Protein AF-A0A7S2ZKC4-F1 (afdb_monomer_lite)

Secondary structure (DSSP, 8-state):
-----HHHHHHHHHTT-HHHHHHHGGG-BSS---TTTHHHHHHH-SEEEEEEE-TTS-EEEEEEE-STTSEEEEETTEEEEE-STTTS-TT-HHHHHHHH-SS-EEEEEEEETTTTEEEEEEEEE-GGG-BTTEEEEEEEEEEEE--TTPPEEEEEEE---TT--EEEESS--HHHHHHHHH-SEEEEEEEETTTEEEEEEEE-STTSSEEEETTEEEEE----SS--HHHHHHTT--EEEEEEE-TTTT--EEEEEEEEEEESS-SSPBTTBS-EEEEEEEEEEEETT---EEEEEEE--TTPPP-TT----S--SS--SEEEEEEEEEEEETTEEEEEEEPSS-----TT-EEEEEEEETTTEEEEEEEEB-S----TTS---EEEEEEEPPTT-HHHHHHHHH--TT-EEEEEEEE---PPPPSS---------SS---------

InterPro domains:
  IPR008333 Flavoprotein pyridine nucleotide cytochrome reductase-like, FAD-binding domain [PF00970] (324-420)
  IPR012349 FMN-binding split barrel [G3DSA:2.30.110.10] (162-283)
  IPR017927 FAD-binding domain, ferredoxin reductase-type [PS51384] (319-425)
  IPR017938 Riboflavin synthase-like beta-barrel [SSF63380] (321-421)

Organism: NCBI:txid101924

Radius of gyration: 22.54 Å; chains: 1; bounding box: 64×44×59 Å

Foldseek 3Di:
DDDQDPLLCVVLVVVVNNLLQVQCSVQKDLWADPPDCVQVLFQQDQKKKKWKAAPVRAIWIFIFGHHRRQWGDPGRFKIKHQQPVRGTPDPRVVLVRLVPDQWMKMWMWRADLQQLWIKIFIFIWHNVPADDRIIMTGTRIIGIFDSFQRFRKDFPFWFDQPPKDKDKDQFADPVNQVQQQQFQKKKKWAAAPPRHIHIDMHGAHRRQWHDPGRFKIKHFDADGSSSCPRQSRLVHFQWMKMWGAPQAPFRKIKIFTFGKHKAQCDPDDFARGRIMIMTTTGMMMIITSRRGTRMDRPGGGLNHGDGPPDDPPPDPQDDDFFKWFFADWAPPDPFKIKTKTFTPDARDDAQQKKWWWWDADPVSGIGIDIFGFQDGRPDPPPPGRMTMGMAGDDVSDDCSVCCVPPDDGGDIIITGGIDDDDDPDDPDDDDDDDDDDDGHDDDDPDDD

Structure (mmCIF, N/CA/C/O backbone):
data_AF-A0A7S2ZKC4-F1
#
_entry.id   AF-A0A7S2ZKC4-F1
#
loop_
_atom_site.group_PDB
_atom_site.id
_atom_site.type_symbol
_atom_site.label_atom_id
_atom_site.label_alt_id
_atom_site.label_comp_id
_atom_site.label_asym_id
_atom_site.label_entity_id
_atom_site.label_seq_id
_atom_site.pdbx_PDB_ins_code
_atom_site.Cartn_x
_atom_site.Cartn_y
_atom_site.Cartn_z
_atom_site.occupancy
_atom_site.B_iso_or_equiv
_atom_site.auth_seq_id
_atom_site.auth_comp_id
_atom_site.auth_asym_id
_atom_site.auth_atom_id
_atom_site.pdbx_PDB_model_num
ATOM 1 N N . MET A 1 1 ? 10.443 -22.888 1.254 1.00 47.28 1 MET A N 1
ATOM 2 C CA . MET A 1 1 ? 10.521 -22.239 -0.075 1.00 47.28 1 MET A CA 1
ATOM 3 C C . MET A 1 1 ? 9.141 -21.674 -0.353 1.00 47.28 1 MET A C 1
ATOM 5 O O . MET A 1 1 ? 8.204 -22.461 -0.413 1.00 47.28 1 MET A O 1
ATOM 9 N N . VAL A 1 2 ? 9.000 -20.351 -0.409 1.00 59.09 2 VAL A N 1
ATOM 10 C CA . VAL A 1 2 ? 7.699 -19.692 -0.601 1.00 59.09 2 VAL A CA 1
ATOM 11 C C . VAL A 1 2 ? 7.156 -20.028 -1.996 1.00 59.09 2 VAL A C 1
ATOM 13 O O . VAL A 1 2 ? 7.919 -20.040 -2.965 1.00 59.09 2 VAL A O 1
ATOM 16 N N . GLN A 1 3 ? 5.875 -20.389 -2.101 1.00 69.00 3 GLN A N 1
ATOM 17 C CA . GLN A 1 3 ? 5.211 -20.755 -3.357 1.00 69.00 3 GLN A CA 1
ATOM 18 C C . GLN A 1 3 ? 4.091 -19.765 -3.664 1.00 69.00 3 GLN A C 1
ATOM 20 O O . GLN A 1 3 ? 3.311 -19.461 -2.770 1.00 69.00 3 GLN A O 1
ATOM 25 N N . PHE A 1 4 ? 3.993 -19.311 -4.922 1.00 75.31 4 PHE A N 1
ATOM 26 C CA . PHE A 1 4 ? 2.801 -18.590 -5.368 1.00 75.31 4 PHE A CA 1
ATOM 27 C C . PHE A 1 4 ? 1.579 -19.478 -5.197 1.00 75.31 4 PHE A C 1
ATOM 29 O O . PHE A 1 4 ? 1.633 -20.682 -5.477 1.00 75.31 4 PHE A O 1
ATOM 36 N N . HIS A 1 5 ? 0.481 -18.882 -4.761 1.00 82.38 5 HIS A N 1
ATOM 37 C CA . HIS A 1 5 ? -0.767 -19.611 -4.625 1.00 82.38 5 HIS A CA 1
ATOM 38 C C . HIS A 1 5 ? -1.521 -19.670 -5.964 1.00 82.38 5 HIS A C 1
ATOM 40 O O . HIS A 1 5 ? -1.163 -19.030 -6.953 1.00 82.38 5 HIS A O 1
ATOM 46 N N . GLU A 1 6 ? -2.592 -20.463 -6.011 1.00 84.50 6 GLU A N 1
ATOM 47 C CA . GLU A 1 6 ? -3.299 -20.774 -7.263 1.00 84.50 6 GLU A CA 1
ATOM 48 C C . GLU A 1 6 ? -3.845 -19.541 -8.002 1.00 84.50 6 GLU A C 1
ATOM 50 O O . GLU A 1 6 ? -3.708 -19.453 -9.218 1.00 84.50 6 GLU A O 1
ATOM 55 N N . GLY A 1 7 ? -4.398 -18.568 -7.272 1.00 79.00 7 GLY A N 1
ATOM 56 C CA . GLY A 1 7 ? -4.887 -17.307 -7.826 1.00 79.00 7 GLY A CA 1
ATOM 57 C C . GLY A 1 7 ? -3.790 -16.446 -8.459 1.00 79.00 7 GLY A C 1
ATOM 58 O O . GLY A 1 7 ? -3.957 -15.979 -9.582 1.00 79.00 7 GLY A O 1
ATOM 59 N N . GLU A 1 8 ? -2.627 -16.299 -7.814 1.00 78.69 8 GLU A N 1
ATOM 60 C CA . GLU A 1 8 ? -1.470 -15.611 -8.409 1.00 78.69 8 GLU A CA 1
ATOM 61 C C . GLU A 1 8 ? -1.041 -16.282 -9.715 1.00 78.69 8 GLU A C 1
ATOM 63 O O . GLU A 1 8 ? -0.863 -15.606 -10.728 1.00 78.69 8 GLU A O 1
ATOM 68 N N . ILE A 1 9 ? -0.948 -17.616 -9.726 1.00 75.50 9 ILE A N 1
ATOM 69 C CA . ILE A 1 9 ? -0.607 -18.384 -10.930 1.00 75.50 9 ILE A CA 1
ATOM 70 C C . ILE A 1 9 ? -1.664 -18.174 -12.024 1.00 75.50 9 ILE A C 1
ATOM 72 O O . ILE A 1 9 ? -1.305 -17.983 -13.188 1.00 75.50 9 ILE A O 1
ATOM 76 N N . ALA A 1 10 ? -2.952 -18.175 -11.675 1.00 76.12 10 ALA A N 1
ATOM 77 C CA . ALA A 1 10 ? -4.043 -17.963 -12.623 1.00 76.12 10 ALA A CA 1
ATOM 78 C C . ALA A 1 10 ? -3.955 -16.582 -13.292 1.00 76.12 10 ALA A C 1
ATOM 80 O O . ALA A 1 10 ? -4.001 -16.492 -14.522 1.00 76.12 10 ALA A O 1
ATOM 81 N N . VAL A 1 11 ? -3.745 -15.515 -12.512 1.00 71.50 11 VAL A N 1
ATOM 82 C CA . VAL A 1 11 ? -3.559 -14.155 -13.049 1.00 71.50 11 VAL A CA 1
ATOM 83 C C . VAL A 1 11 ? -2.288 -14.058 -13.885 1.00 71.50 11 VAL A C 1
ATOM 85 O O . VAL A 1 11 ? -2.315 -13.464 -14.959 1.00 71.50 11 VAL A O 1
ATOM 88 N N . GLN A 1 12 ? -1.182 -14.661 -13.445 1.00 65.75 12 GLN A N 1
ATOM 89 C CA . GLN A 1 12 ? 0.081 -14.662 -14.189 1.00 65.75 12 GLN A CA 1
ATOM 90 C C . GLN A 1 12 ? -0.045 -15.368 -15.543 1.00 65.75 12 GLN A C 1
ATOM 92 O O . GLN A 1 12 ? 0.556 -14.922 -16.519 1.00 65.75 12 GLN A O 1
ATOM 97 N N . VAL A 1 13 ? -0.827 -16.450 -15.629 1.00 64.06 13 VAL A N 1
ATOM 98 C CA . VAL A 1 13 ? -1.128 -17.131 -16.898 1.00 64.06 13 VAL A CA 1
ATOM 99 C C . VAL A 1 13 ? -1.987 -16.242 -17.792 1.00 64.06 13 VAL A C 1
ATOM 101 O O . VAL A 1 13 ? -1.608 -16.016 -18.938 1.00 64.06 13 VAL A O 1
ATOM 104 N N . LYS A 1 14 ? -3.081 -15.673 -17.264 1.00 63.78 14 LYS A N 1
ATOM 105 C CA . LYS A 1 14 ? -3.943 -14.731 -18.004 1.00 63.78 14 LYS A CA 1
ATOM 106 C C . LYS A 1 14 ? -3.166 -13.507 -18.510 1.00 63.78 14 LYS A C 1
ATOM 108 O O . LYS A 1 14 ? -3.427 -13.017 -19.600 1.00 63.78 14 LYS A O 1
ATOM 113 N N . ALA A 1 15 ? -2.198 -13.028 -17.729 1.00 57.81 15 ALA A N 1
ATOM 114 C CA . ALA A 1 15 ? -1.367 -11.870 -18.047 1.00 57.81 15 ALA A CA 1
ATOM 115 C C . ALA A 1 15 ? -0.109 -12.194 -18.876 1.00 57.81 15 ALA A C 1
ATOM 117 O O . ALA A 1 15 ? 0.598 -11.265 -19.260 1.00 57.81 15 ALA A O 1
ATOM 118 N N . GLY A 1 16 ? 0.210 -13.473 -19.111 1.00 58.41 16 GLY A N 1
ATOM 119 C CA . GLY A 1 16 ? 1.413 -13.890 -19.841 1.00 58.41 16 GLY A CA 1
ATOM 120 C C . GLY A 1 16 ? 2.745 -13.657 -19.105 1.00 58.41 16 GLY A C 1
ATOM 121 O O . GLY A 1 16 ? 3.782 -13.539 -19.749 1.00 58.41 16 GLY A O 1
ATOM 122 N N . THR A 1 17 ? 2.758 -13.587 -17.769 1.00 58.06 17 THR A N 1
ATOM 123 C CA . THR A 1 17 ? 3.941 -13.194 -16.965 1.00 58.06 17 THR A CA 1
ATOM 124 C C . THR A 1 17 ? 4.549 -14.321 -16.123 1.00 58.06 17 THR A C 1
ATOM 126 O O . THR A 1 17 ? 5.354 -14.057 -15.227 1.00 58.06 17 THR A O 1
ATOM 129 N N . ARG A 1 18 ? 4.177 -15.587 -16.354 1.00 55.72 18 ARG A N 1
ATOM 130 C CA . ARG A 1 18 ? 4.579 -16.720 -15.493 1.00 55.72 18 ARG A CA 1
ATOM 131 C C . ARG A 1 18 ? 6.101 -16.868 -15.336 1.00 55.72 18 ARG A C 1
ATOM 133 O O . ARG A 1 18 ? 6.576 -17.151 -14.239 1.00 55.72 18 ARG A O 1
ATOM 140 N N . GLY A 1 19 ? 6.869 -16.620 -16.400 1.00 50.34 19 GLY A N 1
ATOM 141 C CA . GLY A 1 19 ? 8.337 -16.636 -16.348 1.00 50.34 19 GLY A CA 1
ATOM 142 C C . GLY A 1 19 ? 8.929 -15.543 -15.445 1.00 50.34 19 GLY A C 1
ATOM 143 O O . GLY A 1 19 ? 9.905 -15.784 -14.737 1.00 50.34 19 GLY A O 1
ATOM 144 N N . VAL A 1 20 ? 8.307 -14.358 -15.413 1.00 48.03 20 VAL A N 1
ATOM 145 C CA . VAL A 1 20 ? 8.703 -13.211 -14.571 1.00 48.03 20 VAL A CA 1
ATOM 146 C C . VAL A 1 20 ? 8.496 -13.527 -13.095 1.00 48.03 20 VAL A C 1
ATOM 148 O O . VAL A 1 20 ? 9.361 -13.235 -12.267 1.00 48.03 20 VAL A O 1
ATOM 151 N N . ALA A 1 21 ? 7.347 -14.118 -12.770 1.00 51.19 21 ALA A N 1
ATOM 152 C CA . ALA A 1 21 ? 6.962 -14.406 -11.401 1.00 51.19 21 ALA A CA 1
ATOM 153 C C . ALA A 1 21 ? 7.915 -15.422 -10.755 1.00 51.19 21 ALA A C 1
ATOM 155 O O . ALA A 1 21 ? 8.428 -15.167 -9.667 1.00 51.19 21 ALA A O 1
ATOM 156 N N . GLU A 1 22 ? 8.237 -16.527 -11.437 1.00 54.31 22 GLU A N 1
ATOM 157 C CA . GLU A 1 22 ? 9.157 -17.551 -10.909 1.00 54.31 22 GLU A CA 1
ATOM 158 C C . GLU A 1 22 ? 10.573 -17.012 -10.616 1.00 54.31 22 GLU A C 1
ATOM 160 O O . GLU A 1 22 ? 11.241 -17.495 -9.699 1.00 54.31 22 GLU A O 1
ATOM 165 N N . GLU A 1 23 ? 11.033 -15.969 -11.319 1.00 52.50 23 GLU A N 1
ATOM 166 C CA . GLU A 1 23 ? 12.277 -15.271 -10.962 1.00 52.50 23 GLU A CA 1
ATOM 167 C C . GLU A 1 23 ? 12.131 -14.478 -9.656 1.00 52.50 23 GLU A C 1
ATOM 169 O O . GLU A 1 23 ? 13.001 -14.529 -8.782 1.00 52.50 23 GLU A O 1
ATOM 174 N N . LEU A 1 24 ? 11.027 -13.741 -9.522 1.00 57.00 24 LEU A N 1
ATOM 175 C CA . LEU A 1 24 ? 10.772 -12.844 -8.393 1.00 57.00 24 LEU A CA 1
ATOM 176 C C . LEU A 1 24 ? 10.461 -13.587 -7.098 1.00 57.00 24 LEU A C 1
ATOM 178 O O . LEU A 1 24 ? 10.783 -13.085 -6.023 1.00 57.00 24 LEU A O 1
ATOM 182 N N . LYS A 1 25 ? 9.957 -14.817 -7.200 1.00 62.22 25 LYS A N 1
ATOM 183 C CA . LYS A 1 25 ? 9.784 -15.758 -6.087 1.00 62.22 25 LYS A CA 1
ATOM 184 C C . LYS A 1 25 ? 11.042 -15.920 -5.234 1.00 62.22 25 LYS A C 1
ATOM 186 O O . LYS A 1 25 ? 10.952 -16.072 -4.025 1.00 62.22 25 LYS A O 1
ATOM 191 N N . ARG A 1 26 ? 12.231 -15.838 -5.847 1.00 61.41 26 ARG A N 1
ATOM 192 C CA . ARG A 1 26 ? 13.526 -15.932 -5.143 1.00 61.41 26 ARG A CA 1
ATOM 193 C C . ARG A 1 26 ? 13.821 -14.726 -4.253 1.00 61.41 26 ARG A C 1
ATOM 195 O O . ARG A 1 26 ? 14.717 -14.799 -3.420 1.00 61.41 26 ARG A O 1
ATOM 202 N N . GLY A 1 27 ? 13.130 -13.612 -4.482 1.00 64.38 27 GLY A N 1
ATOM 203 C CA . GLY A 1 27 ? 13.205 -12.410 -3.660 1.00 64.38 27 GLY A CA 1
ATOM 204 C C . GLY A 1 27 ? 12.246 -12.422 -2.473 1.00 64.38 27 GLY A C 1
ATOM 205 O O . GLY A 1 27 ? 12.395 -11.566 -1.606 1.00 64.38 27 GLY A O 1
ATOM 206 N N . ILE A 1 28 ? 11.296 -13.366 -2.425 1.00 77.62 28 ILE A N 1
ATOM 207 C CA . ILE A 1 28 ? 10.376 -13.540 -1.301 1.00 77.62 28 ILE A CA 1
ATOM 208 C C . ILE A 1 28 ? 11.058 -14.417 -0.254 1.00 77.62 28 ILE A C 1
ATOM 210 O O . ILE A 1 28 ? 11.459 -15.550 -0.531 1.00 77.62 28 ILE A O 1
ATOM 214 N N . SER A 1 29 ? 11.200 -13.872 0.946 1.00 83.88 29 SER A N 1
ATOM 215 C CA . SER A 1 29 ? 11.836 -14.531 2.080 1.00 83.88 29 SER A CA 1
ATOM 216 C C . SER A 1 29 ? 10.799 -14.836 3.154 1.00 83.88 29 SER A C 1
ATOM 218 O O . SER A 1 29 ? 9.855 -14.076 3.327 1.00 83.88 29 SER A O 1
ATOM 220 N N . ASP A 1 30 ? 10.989 -15.911 3.912 1.00 88.12 30 ASP A N 1
ATOM 221 C CA . ASP A 1 30 ? 10.222 -16.204 5.132 1.00 88.12 30 ASP A CA 1
ATOM 222 C C . ASP A 1 30 ? 10.763 -15.454 6.364 1.00 88.12 30 ASP A C 1
ATOM 224 O O . ASP A 1 30 ? 10.335 -15.672 7.496 1.00 88.12 30 ASP A O 1
ATOM 228 N N . ARG A 1 31 ? 11.733 -14.561 6.140 1.00 89.06 31 ARG A N 1
ATOM 229 C CA . ARG A 1 31 ? 12.416 -13.748 7.148 1.00 89.06 31 ARG A CA 1
ATOM 230 C C . ARG A 1 31 ? 12.709 -12.356 6.603 1.00 89.06 31 ARG A C 1
ATOM 232 O O . ARG A 1 31 ? 12.982 -12.189 5.415 1.00 89.06 31 ARG A O 1
ATOM 239 N N . LEU A 1 32 ? 12.731 -11.369 7.482 1.00 87.00 32 LEU A N 1
ATOM 240 C CA . LEU A 1 32 ? 13.179 -10.014 7.190 1.00 87.00 32 LEU A CA 1
ATOM 241 C C . LEU A 1 32 ? 14.682 -10.007 6.912 1.00 87.00 32 LEU A C 1
ATOM 243 O O . LEU A 1 32 ? 15.473 -10.618 7.631 1.00 87.00 32 LEU A O 1
ATOM 247 N N . ASP A 1 33 ? 15.079 -9.239 5.906 1.00 83.06 33 ASP A N 1
ATOM 248 C CA . ASP A 1 33 ? 16.478 -8.875 5.711 1.00 83.06 33 ASP A CA 1
ATOM 249 C C . ASP A 1 33 ? 16.765 -7.609 6.530 1.00 83.06 33 ASP A C 1
ATOM 251 O O . ASP A 1 33 ? 16.307 -6.519 6.175 1.00 83.06 33 ASP A O 1
ATOM 255 N N . LEU A 1 34 ? 17.482 -7.785 7.642 1.00 81.69 34 LEU A N 1
ATOM 256 C CA . LEU A 1 34 ? 17.844 -6.723 8.587 1.00 81.69 34 LEU A CA 1
ATOM 257 C C . LEU A 1 34 ? 19.263 -6.180 8.372 1.00 81.69 34 LEU A C 1
ATOM 259 O O . LEU A 1 34 ? 19.716 -5.326 9.134 1.00 81.69 34 LEU A O 1
ATOM 263 N N . GLU A 1 35 ? 19.971 -6.651 7.347 1.00 74.50 35 GLU A N 1
ATOM 264 C CA . GLU A 1 35 ? 21.333 -6.213 7.055 1.00 74.50 35 GLU A CA 1
ATOM 265 C C . GLU A 1 35 ? 21.354 -4.822 6.390 1.00 74.50 35 GLU A C 1
ATOM 267 O O . GLU A 1 35 ? 20.335 -4.290 5.938 1.00 74.50 35 GLU A O 1
ATOM 272 N N . PHE A 1 36 ? 22.544 -4.218 6.303 1.00 69.62 36 PHE A N 1
ATOM 273 C CA . PHE A 1 36 ? 22.813 -2.994 5.529 1.00 69.62 36 PHE A CA 1
ATOM 274 C C . PHE A 1 36 ? 21.843 -1.822 5.784 1.00 69.62 36 PHE A C 1
ATOM 276 O O . PHE A 1 36 ? 21.353 -1.200 4.838 1.00 69.62 36 PHE A O 1
ATOM 283 N N . GLY A 1 37 ? 21.551 -1.500 7.045 1.00 63.88 37 GLY A N 1
ATOM 284 C CA . GLY A 1 37 ? 20.730 -0.329 7.368 1.00 63.88 37 GLY A CA 1
ATOM 285 C C . GLY A 1 37 ? 19.213 -0.570 7.318 1.00 63.88 37 GLY A C 1
ATOM 286 O O . GLY A 1 37 ? 18.425 0.379 7.364 1.00 63.88 37 GLY A O 1
ATOM 287 N N . ARG A 1 38 ? 18.759 -1.816 7.108 1.00 72.25 38 ARG A N 1
ATOM 288 C CA . ARG A 1 38 ? 17.322 -2.130 6.992 1.00 72.25 38 ARG A CA 1
ATOM 289 C C . ARG A 1 38 ? 16.611 -2.209 8.335 1.00 72.25 38 ARG A C 1
ATOM 291 O O . ARG A 1 38 ? 15.418 -1.929 8.381 1.00 72.25 38 ARG A O 1
ATOM 298 N N . ASN A 1 39 ? 17.319 -2.515 9.417 1.00 79.88 39 ASN A N 1
ATOM 299 C CA . ASN A 1 39 ? 16.736 -2.434 10.753 1.00 79.88 39 ASN A CA 1
ATOM 300 C C . ASN A 1 39 ? 16.407 -0.976 11.131 1.00 79.88 39 ASN A C 1
ATOM 302 O O . ASN A 1 39 ? 15.329 -0.678 11.642 1.00 79.88 39 ASN A O 1
ATOM 306 N N . GLU A 1 40 ? 17.301 -0.047 10.788 1.00 85.50 40 GLU A N 1
ATOM 307 C CA . GLU A 1 40 ? 17.101 1.393 10.939 1.00 85.50 40 GLU A CA 1
ATOM 308 C C . GLU A 1 40 ? 15.921 1.873 10.102 1.00 85.50 40 GLU A C 1
ATOM 310 O O . GLU A 1 40 ? 15.123 2.652 10.605 1.00 85.50 40 GLU A O 1
ATOM 315 N N . PHE A 1 41 ? 15.751 1.357 8.876 1.00 89.19 41 PHE A N 1
ATOM 316 C CA . PHE A 1 41 ? 14.576 1.670 8.058 1.00 89.19 41 PHE A CA 1
ATOM 317 C C . PHE A 1 41 ? 13.272 1.404 8.808 1.00 89.19 41 PHE A C 1
ATOM 319 O O . PHE A 1 41 ? 12.448 2.305 8.844 1.00 89.19 41 PHE A O 1
ATOM 326 N N . PHE A 1 42 ? 13.097 0.231 9.427 1.00 93.06 42 PHE A N 1
ATOM 327 C CA . PHE A 1 42 ? 11.877 -0.074 10.183 1.00 93.06 42 PHE A CA 1
ATOM 328 C C . PHE A 1 42 ? 11.689 0.867 11.378 1.00 93.06 42 PHE A C 1
ATOM 330 O O . PHE A 1 42 ? 10.604 1.411 11.552 1.00 93.06 42 PHE A O 1
ATOM 337 N N . ARG A 1 43 ? 12.759 1.107 12.147 1.00 93.69 43 ARG A N 1
ATOM 338 C CA . ARG A 1 43 ? 12.735 1.966 13.342 1.00 93.69 43 ARG A CA 1
ATOM 339 C C . ARG A 1 43 ? 12.488 3.445 13.030 1.00 93.69 43 ARG A C 1
ATOM 341 O O . ARG A 1 43 ? 11.892 4.146 13.843 1.00 93.69 43 ARG A O 1
ATOM 348 N N . ASP A 1 44 ? 12.977 3.928 11.892 1.00 93.94 44 ASP A N 1
ATOM 349 C CA . ASP A 1 44 ? 12.874 5.330 11.476 1.00 93.94 44 ASP A CA 1
ATOM 350 C C . ASP A 1 44 ? 11.512 5.693 10.882 1.00 93.94 44 ASP A C 1
ATOM 352 O O . ASP A 1 44 ? 11.233 6.887 10.717 1.00 93.94 44 ASP A O 1
ATOM 356 N N . LEU A 1 45 ? 10.683 4.700 10.541 1.00 95.69 45 LEU A N 1
ATOM 357 C CA . LEU A 1 45 ? 9.340 4.968 10.046 1.00 95.69 45 LEU A CA 1
ATOM 358 C C . LEU A 1 45 ? 8.516 5.690 11.105 1.00 95.69 45 LEU A C 1
ATOM 360 O O . LEU A 1 45 ? 8.678 5.483 12.307 1.00 95.69 45 LEU A O 1
ATOM 364 N N . ARG A 1 46 ? 7.599 6.519 10.609 1.00 95.31 46 ARG A N 1
ATOM 365 C CA . ARG A 1 46 ? 6.553 7.162 11.407 1.00 95.31 46 ARG A CA 1
ATOM 366 C C . ARG A 1 46 ? 5.143 6.753 11.008 1.00 95.31 46 ARG A C 1
ATOM 368 O O . ARG A 1 46 ? 4.189 7.253 11.572 1.00 95.31 46 ARG A O 1
ATOM 375 N N . MET A 1 47 ? 5.027 5.870 10.021 1.00 95.81 47 MET A N 1
ATOM 376 C CA . MET A 1 47 ? 3.759 5.375 9.512 1.00 95.81 47 MET A CA 1
ATOM 377 C C . MET A 1 47 ? 3.967 3.980 8.918 1.00 95.81 47 MET A C 1
ATOM 379 O O . MET A 1 47 ? 4.977 3.726 8.252 1.00 95.81 47 MET A O 1
ATOM 383 N N . VAL A 1 48 ? 3.010 3.086 9.142 1.00 97.88 48 VAL A N 1
ATOM 384 C CA . VAL A 1 48 ? 2.886 1.793 8.459 1.00 97.88 48 VAL A CA 1
ATOM 385 C C . VAL A 1 48 ? 1.423 1.516 8.135 1.00 97.88 48 VAL A C 1
ATOM 387 O O . VAL A 1 48 ? 0.531 1.980 8.842 1.00 97.88 48 VAL A O 1
ATOM 390 N N . TYR A 1 49 ? 1.172 0.716 7.100 1.00 98.50 49 TYR A N 1
ATOM 391 C CA . TYR A 1 49 ? -0.169 0.193 6.836 1.00 98.50 49 TYR A CA 1
ATOM 392 C C . TYR A 1 49 ? -0.299 -1.242 7.310 1.00 98.50 49 TYR A C 1
ATOM 394 O O . TYR A 1 49 ? 0.602 -2.057 7.098 1.00 98.50 49 TYR A O 1
ATOM 402 N N . LEU A 1 50 ? -1.445 -1.546 7.902 1.00 98.31 50 LEU A N 1
ATOM 403 C CA . LEU A 1 50 ? -1.822 -2.862 8.388 1.00 98.31 50 LEU A CA 1
ATOM 404 C C . LEU A 1 50 ? -3.100 -3.295 7.675 1.00 98.31 50 LEU A C 1
ATOM 406 O O . LEU A 1 50 ? -4.045 -2.517 7.593 1.00 98.31 50 LEU A O 1
ATOM 410 N N . ALA A 1 51 ? -3.145 -4.531 7.188 1.00 98.12 51 ALA A N 1
ATOM 411 C CA . ALA A 1 51 ? -4.394 -5.189 6.829 1.00 98.12 51 ALA A CA 1
ATOM 412 C C . ALA A 1 51 ? -4.631 -6.384 7.744 1.00 98.12 51 ALA A C 1
ATOM 414 O O . ALA A 1 51 ? -3.730 -7.199 7.942 1.00 98.12 51 ALA A O 1
ATOM 415 N N . ALA A 1 52 ? -5.846 -6.500 8.266 1.00 96.69 52 ALA A N 1
ATOM 416 C CA . ALA A 1 52 ? -6.272 -7.613 9.101 1.00 96.69 52 ALA A CA 1
ATOM 417 C C . ALA A 1 52 ? -7.692 -8.042 8.721 1.00 96.69 52 ALA A C 1
ATOM 419 O O . ALA A 1 52 ? -8.461 -7.266 8.153 1.00 96.69 52 ALA A O 1
ATOM 420 N N . VAL A 1 53 ? -8.025 -9.295 9.021 1.00 95.06 53 VAL A N 1
ATOM 421 C CA . VAL A 1 53 ? -9.330 -9.882 8.700 1.00 95.06 53 VAL A CA 1
ATOM 422 C C . VAL A 1 53 ? -10.121 -10.048 9.989 1.00 95.06 53 VAL A C 1
ATOM 424 O O . VAL A 1 53 ? -9.606 -10.603 10.962 1.00 95.06 53 VAL A O 1
ATOM 427 N N . ASP A 1 54 ? -11.358 -9.563 10.017 1.00 93.19 54 ASP A N 1
ATOM 428 C CA . ASP A 1 54 ? -12.237 -9.784 11.163 1.00 93.19 54 ASP A CA 1
ATOM 429 C C . ASP A 1 54 ? -12.882 -11.185 11.143 1.00 93.19 54 ASP A C 1
ATOM 431 O O . ASP A 1 54 ? -12.781 -11.944 10.176 1.00 93.19 54 ASP A O 1
ATOM 435 N N . ARG A 1 55 ? -13.583 -11.540 12.225 1.00 91.44 55 ARG A N 1
ATOM 436 C CA . ARG A 1 55 ? -14.293 -12.828 12.346 1.00 91.44 55 ARG A CA 1
ATOM 437 C C . ARG A 1 55 ? -15.385 -13.051 11.290 1.00 91.44 55 ARG A C 1
ATOM 439 O O . ARG A 1 55 ? -15.861 -14.175 11.146 1.00 91.44 55 ARG A O 1
ATOM 446 N N . TYR A 1 56 ? -15.816 -12.000 10.594 1.00 91.12 56 TYR A N 1
ATOM 447 C CA . TYR A 1 56 ? -16.817 -12.059 9.530 1.00 91.12 56 TYR A CA 1
ATOM 448 C C . TYR A 1 56 ? -16.177 -12.233 8.146 1.00 91.12 56 TYR A C 1
ATOM 450 O O . TYR A 1 56 ? -16.894 -12.425 7.166 1.00 91.12 56 TYR A O 1
ATOM 458 N N . GLY A 1 57 ? -14.843 -12.226 8.065 1.00 91.56 57 GLY A N 1
ATOM 459 C CA . GLY A 1 57 ? -14.094 -12.328 6.817 1.00 91.56 57 GLY A CA 1
ATOM 460 C C . GLY A 1 57 ? -13.854 -10.983 6.135 1.00 91.56 57 GLY A C 1
ATOM 461 O O . GLY A 1 57 ? -13.276 -10.967 5.047 1.00 91.56 57 GLY A O 1
ATOM 462 N N . ASP A 1 58 ? -14.257 -9.871 6.751 1.00 95.12 58 ASP A N 1
ATOM 463 C CA . ASP A 1 58 ? -14.036 -8.546 6.190 1.00 95.12 58 ASP A CA 1
ATOM 464 C C . ASP A 1 58 ? -12.572 -8.133 6.355 1.00 95.12 58 ASP A C 1
ATOM 466 O O . ASP A 1 58 ? -11.973 -8.284 7.422 1.00 95.12 58 ASP A O 1
ATOM 470 N N . VAL A 1 59 ? -12.000 -7.591 5.280 1.00 97.56 59 VAL A N 1
ATOM 471 C CA . VAL A 1 59 ? -10.623 -7.097 5.259 1.00 97.56 59 VAL A CA 1
ATOM 472 C C . VAL A 1 59 ? -10.627 -5.620 5.630 1.00 97.56 59 VAL A C 1
ATOM 474 O O . VAL A 1 59 ? -11.119 -4.786 4.871 1.00 97.56 59 VAL A O 1
ATOM 477 N N . TRP A 1 60 ? -10.047 -5.294 6.778 1.00 97.88 60 TRP A N 1
ATOM 478 C CA . TRP A 1 60 ? -9.832 -3.922 7.223 1.00 97.88 60 TRP A CA 1
ATOM 479 C C . TRP A 1 60 ? -8.404 -3.487 6.933 1.00 97.88 60 TRP A C 1
ATOM 481 O O . TRP A 1 60 ? -7.474 -4.283 7.053 1.00 97.88 60 TRP A O 1
ATOM 491 N N . VAL A 1 61 ? -8.240 -2.222 6.549 1.00 98.56 61 VAL A N 1
ATOM 492 C CA . VAL A 1 61 ? -6.940 -1.607 6.277 1.00 98.56 61 VAL A CA 1
ATOM 493 C C . VAL A 1 61 ? -6.823 -0.347 7.114 1.00 98.56 61 VAL A C 1
ATOM 495 O O . VAL A 1 61 ? -7.666 0.541 7.006 1.00 98.56 61 VAL A O 1
ATOM 498 N N . SER A 1 62 ? -5.765 -0.265 7.909 1.00 98.00 62 SER A N 1
ATOM 499 C CA . SER A 1 62 ? -5.521 0.846 8.821 1.00 98.00 62 SER A CA 1
ATOM 500 C C . SER A 1 62 ? -4.112 1.377 8.669 1.00 98.00 62 SER A C 1
ATOM 502 O O . SER A 1 62 ? -3.187 0.684 8.240 1.00 98.00 62 SER A O 1
ATOM 504 N N . GLU A 1 63 ? -3.962 2.634 9.036 1.00 97.12 63 GLU A N 1
ATOM 505 C CA . GLU A 1 63 ? -2.693 3.321 9.167 1.00 97.12 63 GLU A CA 1
ATOM 506 C C . GLU A 1 63 ? -2.346 3.394 10.649 1.00 97.12 63 GLU A C 1
ATOM 508 O O . GLU A 1 63 ? -3.135 3.916 11.432 1.00 97.12 63 GLU A O 1
ATOM 513 N N . ALA A 1 64 ? -1.173 2.883 11.019 1.00 96.69 64 ALA A N 1
ATOM 514 C CA . ALA A 1 64 ? -0.579 3.162 12.317 1.00 96.69 64 ALA A CA 1
ATOM 515 C C . ALA A 1 64 ? 0.497 4.233 12.148 1.00 96.69 64 ALA A C 1
ATOM 517 O O . ALA A 1 64 ? 1.447 4.021 11.387 1.00 96.69 64 ALA A O 1
ATOM 518 N N . SER A 1 65 ? 0.359 5.345 12.867 1.00 94.56 65 SER A N 1
ATOM 519 C CA . SER A 1 65 ? 1.255 6.500 12.793 1.00 94.56 65 SER A CA 1
ATOM 520 C C . SER A 1 65 ? 1.815 6.849 14.153 1.00 94.56 65 SER A C 1
ATOM 522 O O . SER A 1 65 ? 1.059 7.044 15.095 1.00 94.56 65 SER A O 1
ATOM 524 N N . GLY A 1 66 ? 3.137 6.963 14.258 1.00 91.88 66 GLY A N 1
ATOM 525 C CA . GLY A 1 66 ? 3.814 7.157 15.532 1.00 91.88 66 GLY A CA 1
ATOM 526 C C . GLY A 1 66 ? 5.222 7.717 15.433 1.00 91.88 66 GLY A C 1
ATOM 527 O O . GLY A 1 66 ? 5.812 7.845 14.364 1.00 91.88 66 GLY A O 1
ATOM 528 N N . GLU A 1 67 ? 5.791 8.064 16.585 1.00 91.56 67 GLU A N 1
ATOM 529 C CA . GLU A 1 67 ? 7.183 8.500 16.652 1.00 91.56 67 GLU A CA 1
ATOM 530 C C . GLU A 1 67 ? 8.143 7.350 16.339 1.00 91.56 67 GLU A C 1
ATOM 532 O O . GLU A 1 67 ? 7.822 6.172 16.507 1.00 91.56 67 GLU A O 1
ATOM 537 N N . LYS A 1 68 ? 9.363 7.695 15.918 1.00 94.19 68 LYS A N 1
ATOM 538 C CA . LYS A 1 68 ? 10.404 6.706 15.611 1.00 94.19 68 LYS A CA 1
ATOM 539 C C . LYS A 1 68 ? 10.546 5.680 16.738 1.00 94.19 68 LYS A C 1
ATOM 541 O O . LYS A 1 68 ? 10.715 6.041 17.902 1.00 94.19 68 LYS A O 1
ATOM 546 N N . GLY A 1 69 ? 10.529 4.402 16.371 1.00 93.25 69 GLY A N 1
ATOM 547 C CA . GLY A 1 69 ? 10.559 3.274 17.302 1.00 93.25 69 GLY A CA 1
ATOM 548 C C . GLY A 1 69 ? 9.195 2.679 17.658 1.00 93.25 69 GLY A C 1
ATOM 549 O O . GLY A 1 69 ? 9.179 1.614 18.274 1.00 93.25 69 GLY A O 1
ATOM 550 N N . PHE A 1 70 ? 8.070 3.279 17.241 1.00 94.81 70 PHE A N 1
ATOM 551 C CA . PHE A 1 70 ? 6.747 2.643 17.369 1.00 94.81 70 PHE A CA 1
ATOM 552 C C . PHE A 1 70 ? 6.639 1.356 16.528 1.00 94.81 70 PHE A C 1
ATOM 554 O O . PHE A 1 70 ? 5.916 0.429 16.885 1.00 94.81 70 PHE A O 1
ATOM 561 N N . PHE A 1 71 ? 7.406 1.276 15.437 1.00 96.56 71 PHE A N 1
ATOM 562 C CA . PHE A 1 71 ? 7.527 0.110 14.574 1.00 96.56 71 PHE A CA 1
ATOM 563 C C . PHE A 1 71 ? 8.975 -0.375 14.527 1.00 96.56 71 PHE A C 1
ATOM 565 O O . PHE A 1 71 ? 9.904 0.416 14.366 1.00 96.56 71 PHE A O 1
ATOM 572 N N . GLN A 1 72 ? 9.195 -1.678 14.691 1.00 95.06 72 GLN A N 1
ATOM 573 C CA . GLN A 1 72 ? 10.540 -2.247 14.733 1.00 95.06 72 GLN A CA 1
ATOM 574 C C . GLN A 1 72 ? 10.574 -3.731 14.364 1.00 95.06 72 GLN A C 1
ATOM 576 O O . GLN A 1 72 ? 9.584 -4.449 14.477 1.00 95.06 72 GLN A O 1
ATOM 581 N N . ALA A 1 73 ? 11.756 -4.202 13.971 1.00 95.12 73 ALA A N 1
ATOM 582 C CA . ALA A 1 73 ? 12.045 -5.610 13.731 1.00 95.12 73 ALA A CA 1
ATOM 583 C C . ALA A 1 73 ? 13.077 -6.101 14.765 1.00 95.12 73 ALA A C 1
ATOM 585 O O . ALA A 1 73 ? 14.281 -5.965 14.534 1.00 95.12 73 ALA A O 1
ATOM 586 N N . PRO A 1 74 ? 12.651 -6.610 15.939 1.00 92.94 74 PRO A N 1
ATOM 587 C CA . PRO A 1 74 ? 13.586 -7.060 16.975 1.00 92.94 74 PRO A CA 1
ATOM 588 C C . PRO A 1 74 ? 14.476 -8.223 16.515 1.00 92.94 74 PRO A C 1
ATOM 590 O O . PRO A 1 74 ? 15.612 -8.347 16.968 1.00 92.94 74 PRO A O 1
ATOM 593 N N . ASP A 1 75 ? 13.971 -9.060 15.610 1.00 94.19 75 ASP A N 1
ATOM 594 C CA . ASP A 1 75 ? 14.686 -10.180 15.013 1.00 94.19 75 ASP A CA 1
ATOM 595 C C . ASP A 1 75 ? 14.169 -10.444 13.583 1.00 94.19 75 ASP A C 1
ATOM 597 O O . ASP A 1 75 ? 13.112 -9.930 13.210 1.00 94.19 75 ASP A O 1
ATOM 601 N N . PRO A 1 76 ? 14.875 -11.243 12.757 1.00 94.75 76 PRO A N 1
ATOM 602 C CA . PRO A 1 76 ? 14.461 -11.491 11.374 1.00 94.75 76 PRO A CA 1
ATOM 603 C C . PRO A 1 76 ? 13.086 -12.156 11.201 1.00 94.75 76 PRO A C 1
ATOM 605 O O . PRO A 1 76 ? 12.592 -12.227 10.083 1.00 94.75 76 PRO A O 1
ATOM 608 N N . ASN A 1 77 ? 12.470 -12.686 12.255 1.00 96.00 77 ASN A N 1
ATOM 609 C CA . ASN A 1 77 ? 11.235 -13.467 12.173 1.00 96.00 77 ASN A CA 1
ATOM 610 C C . ASN A 1 77 ? 10.038 -12.726 12.769 1.00 96.00 77 ASN A C 1
ATOM 612 O O . ASN A 1 77 ? 8.924 -13.255 12.735 1.00 96.00 77 ASN A O 1
ATOM 616 N N . THR A 1 78 ? 10.253 -11.539 13.334 1.00 95.62 78 THR A N 1
ATOM 617 C CA . THR A 1 78 ? 9.236 -10.829 14.101 1.00 95.62 78 THR A CA 1
ATOM 618 C C . THR A 1 78 ? 9.242 -9.350 13.741 1.00 95.62 78 THR A C 1
ATOM 620 O O . THR A 1 78 ? 10.271 -8.686 13.830 1.00 95.62 78 THR A O 1
ATOM 623 N N . LEU A 1 79 ? 8.070 -8.823 13.395 1.00 96.38 79 LEU A N 1
ATOM 624 C CA . LEU A 1 79 ? 7.785 -7.392 13.430 1.00 96.38 79 LEU A CA 1
ATOM 625 C C . LEU A 1 79 ? 7.049 -7.056 14.723 1.00 96.38 79 LEU A C 1
ATOM 627 O O . LEU A 1 79 ? 6.246 -7.850 15.211 1.00 96.38 79 LEU A O 1
ATOM 631 N N . GLN A 1 80 ? 7.301 -5.873 15.262 1.00 96.00 80 GLN A N 1
ATOM 632 C CA . GLN A 1 80 ? 6.550 -5.308 16.371 1.00 96.00 80 GLN A CA 1
ATOM 633 C C . GLN A 1 80 ? 6.031 -3.932 15.971 1.00 96.00 80 GLN A C 1
ATOM 635 O O . GLN A 1 80 ? 6.797 -3.099 15.488 1.00 96.00 80 GLN A O 1
ATOM 640 N N . VAL A 1 81 ? 4.740 -3.707 16.188 1.00 95.81 81 VAL A N 1
ATOM 641 C CA . VAL A 1 81 ? 4.056 -2.437 15.943 1.00 95.81 81 VAL A CA 1
ATOM 642 C C . VAL A 1 81 ? 3.298 -2.037 17.202 1.00 95.81 81 VAL A C 1
ATOM 644 O O . VAL A 1 81 ? 2.591 -2.851 17.791 1.00 95.81 81 VAL A O 1
ATOM 647 N N . ASP A 1 82 ? 3.476 -0.804 17.656 1.00 94.38 82 ASP A N 1
ATOM 648 C CA . ASP A 1 82 ? 2.642 -0.225 18.702 1.00 94.38 82 ASP A CA 1
ATOM 649 C C . ASP A 1 82 ? 1.339 0.276 18.071 1.00 94.38 82 ASP A C 1
ATOM 651 O O . ASP A 1 82 ? 1.350 1.140 17.199 1.00 94.38 82 ASP A O 1
ATOM 655 N N . VAL A 1 83 ? 0.229 -0.336 18.472 1.00 91.62 83 VAL A N 1
ATOM 656 C CA . VAL A 1 83 ? -1.135 -0.074 17.989 1.00 91.62 83 VAL A CA 1
ATOM 657 C C . VAL A 1 83 ? -2.045 0.408 19.123 1.00 91.62 83 VAL A C 1
ATOM 659 O O . VAL A 1 83 ? -3.266 0.247 19.081 1.00 91.62 83 VAL A O 1
ATOM 662 N N . SER A 1 84 ? -1.449 0.965 20.179 1.00 88.50 84 SER A N 1
ATOM 663 C CA . SER A 1 84 ? -2.179 1.652 21.247 1.00 88.50 84 SER A CA 1
ATOM 664 C C . SER A 1 84 ? -2.970 2.864 20.718 1.00 88.50 84 SER A C 1
ATOM 666 O O . SER A 1 84 ? -2.839 3.256 19.559 1.00 88.50 84 SER A O 1
ATOM 668 N N . ASN A 1 85 ? -3.805 3.474 21.573 1.00 83.44 85 ASN A N 1
ATOM 669 C CA . ASN A 1 85 ? -4.607 4.665 21.226 1.00 83.44 85 ASN A CA 1
ATOM 670 C C . ASN A 1 85 ? -3.758 5.852 20.748 1.00 83.44 85 ASN A C 1
ATOM 672 O O . ASN A 1 85 ? -4.299 6.775 20.149 1.00 83.44 85 ASN A O 1
ATOM 676 N N . ASP A 1 86 ? -2.458 5.836 21.039 1.00 84.19 86 ASP A N 1
ATOM 677 C CA . ASP A 1 86 ? -1.538 6.890 20.630 1.00 84.19 86 ASP A CA 1
ATOM 678 C C . ASP A 1 86 ? -1.126 6.758 19.153 1.00 84.19 86 ASP A C 1
ATOM 680 O O . ASP A 1 86 ? -0.650 7.733 18.574 1.00 84.19 86 ASP A O 1
ATOM 684 N N . TYR A 1 87 ? -1.300 5.572 18.545 1.00 90.12 87 TYR A N 1
ATOM 685 C CA . TYR A 1 87 ? -0.760 5.250 17.217 1.00 90.12 87 TYR A CA 1
ATOM 686 C C . TYR A 1 87 ? -1.764 4.653 16.224 1.00 90.12 87 TYR A C 1
ATOM 688 O O . TYR A 1 87 ? -1.526 4.721 15.020 1.00 90.12 87 TYR A O 1
ATOM 696 N N . LEU A 1 88 ? -2.879 4.085 16.692 1.00 90.00 88 LEU A N 1
ATOM 697 C CA . LEU A 1 88 ? -4.059 3.799 15.870 1.00 90.00 88 LEU A CA 1
ATOM 698 C C . LEU A 1 88 ? -5.226 4.680 16.305 1.00 90.00 88 LEU A C 1
ATOM 700 O O . LEU A 1 88 ? -5.347 5.036 17.478 1.00 90.00 88 LEU A O 1
ATOM 704 N N . LEU A 1 89 ? -6.123 4.967 15.360 1.00 88.06 89 LEU A N 1
ATOM 705 C CA . LEU A 1 89 ? -7.337 5.725 15.636 1.00 88.06 89 LEU A CA 1
ATOM 706 C C . LEU A 1 89 ? -8.160 5.060 16.746 1.00 88.06 89 LEU A C 1
ATOM 708 O O . LEU A 1 89 ? -8.268 3.835 16.845 1.00 88.06 89 LEU A O 1
ATOM 712 N N . HIS A 1 90 ? -8.778 5.881 17.592 1.00 84.12 90 HIS A N 1
ATOM 713 C CA . HIS A 1 90 ? -9.699 5.370 18.596 1.00 84.12 90 HIS A CA 1
ATOM 714 C C . HIS A 1 90 ? -10.887 4.673 17.910 1.00 84.12 90 HIS A C 1
ATOM 716 O O . HIS A 1 90 ? -11.559 5.264 17.062 1.00 84.12 90 HIS A O 1
ATOM 722 N N . GLY A 1 91 ? -11.159 3.420 18.288 1.00 86.81 91 GLY A N 1
ATOM 723 C CA . GLY A 1 91 ? -12.153 2.586 17.605 1.00 86.81 91 GLY A CA 1
ATOM 724 C C . GLY A 1 91 ? -11.734 2.196 16.185 1.00 86.81 91 GLY A C 1
ATOM 725 O O . GLY A 1 91 ? -12.578 2.128 15.295 1.00 86.81 91 GLY A O 1
ATOM 726 N N . ASP A 1 92 ? -10.436 2.032 15.922 1.00 94.19 92 ASP A N 1
ATOM 727 C CA . ASP A 1 92 ? -9.954 1.460 14.667 1.00 94.19 92 ASP A CA 1
ATOM 728 C C . ASP A 1 92 ? -10.254 -0.059 14.599 1.00 94.19 92 ASP A C 1
ATOM 730 O O . ASP A 1 92 ? -9.892 -0.795 15.523 1.00 94.19 92 ASP A O 1
ATOM 734 N N . PRO A 1 93 ? -10.860 -0.567 13.509 1.00 94.75 93 PRO A N 1
ATOM 735 C CA . PRO A 1 93 ? -11.200 -1.984 13.365 1.00 94.75 93 PRO A CA 1
ATOM 736 C C . PRO A 1 93 ? -10.011 -2.949 13.441 1.00 94.75 93 PRO A C 1
ATOM 738 O O . PRO A 1 93 ? -10.152 -4.054 13.959 1.00 94.75 93 PRO A O 1
ATOM 741 N N . VAL A 1 94 ? -8.831 -2.570 12.937 1.00 95.50 94 VAL A N 1
ATOM 742 C CA . VAL A 1 94 ? -7.637 -3.435 12.990 1.00 95.50 94 VAL A CA 1
ATOM 743 C C . VAL A 1 94 ? -7.180 -3.621 14.432 1.00 95.50 94 VAL A C 1
ATOM 745 O O . VAL A 1 94 ? -6.737 -4.707 14.808 1.00 95.50 94 VAL A O 1
ATOM 748 N N . ARG A 1 95 ? -7.354 -2.598 15.268 1.00 92.75 95 ARG A N 1
ATOM 749 C CA . ARG A 1 95 ? -7.108 -2.720 16.701 1.00 92.75 95 ARG A CA 1
ATOM 750 C C . ARG A 1 95 ? -8.113 -3.648 17.376 1.00 92.75 95 ARG A C 1
ATOM 752 O O . ARG A 1 95 ? -7.686 -4.549 18.095 1.00 92.75 95 ARG A O 1
ATOM 759 N N . GLU A 1 96 ? -9.409 -3.444 17.127 1.00 92.25 96 GLU A N 1
ATOM 760 C CA . GLU A 1 96 ? -10.486 -4.299 17.658 1.00 92.25 96 GLU A CA 1
ATOM 761 C C . GLU A 1 96 ? -10.193 -5.778 17.333 1.00 92.25 96 GLU A C 1
ATOM 763 O O . GLU A 1 96 ? -10.280 -6.650 18.194 1.00 92.25 96 GLU A O 1
ATOM 768 N N . ILE A 1 97 ? -9.716 -6.060 16.116 1.00 94.31 97 ILE A N 1
ATOM 769 C CA . ILE A 1 97 ? -9.298 -7.402 15.696 1.00 94.31 97 ILE A CA 1
ATOM 770 C C . ILE A 1 97 ? -8.166 -7.966 16.568 1.00 94.31 97 ILE A C 1
ATOM 772 O O . ILE A 1 97 ? -8.240 -9.131 16.954 1.00 94.31 97 ILE A O 1
ATOM 776 N N . PHE A 1 98 ? -7.128 -7.187 16.879 1.00 93.06 98 PHE A N 1
ATOM 777 C CA . PHE A 1 98 ? -6.018 -7.654 17.722 1.00 93.06 98 PHE A CA 1
ATOM 778 C C . PHE A 1 98 ? -6.395 -7.826 19.196 1.00 93.06 98 PHE A C 1
ATOM 780 O O . PHE A 1 98 ? -5.776 -8.631 19.891 1.00 93.06 98 PHE A O 1
ATOM 787 N N . GLU A 1 99 ? -7.385 -7.077 19.681 1.00 90.38 99 GLU A N 1
ATOM 788 C CA . GLU A 1 99 ? -7.901 -7.200 21.048 1.00 90.38 99 GLU A CA 1
ATOM 789 C C . GLU A 1 99 ? -8.835 -8.411 21.202 1.00 90.38 99 GLU A C 1
ATOM 791 O O . GLU A 1 99 ? -8.826 -9.069 22.243 1.00 90.38 99 GLU A O 1
ATOM 796 N N . GLU A 1 100 ? -9.616 -8.735 20.168 1.00 90.19 100 GLU A N 1
ATOM 797 C CA . GLU A 1 100 ? -10.644 -9.781 20.219 1.00 90.19 100 GLU A CA 1
ATOM 798 C C . GLU A 1 100 ? -10.181 -11.152 19.706 1.00 90.19 100 GLU A C 1
ATOM 800 O O . GLU A 1 100 ? -10.771 -12.175 20.065 1.00 90.19 100 GLU A O 1
ATOM 805 N N . GLN A 1 101 ? -9.155 -11.208 18.852 1.00 90.44 101 GLN A N 1
ATOM 806 C CA . GLN A 1 101 ? -8.729 -12.436 18.175 1.00 90.44 101 GLN A CA 1
ATOM 807 C C . GLN A 1 101 ? -7.273 -12.765 18.486 1.00 90.44 101 GLN A C 1
ATOM 809 O O . GLN A 1 101 ? -6.426 -11.886 18.544 1.00 90.44 101 GLN A O 1
ATOM 814 N N . SER A 1 102 ? -6.958 -14.051 18.656 1.00 86.25 102 SER A N 1
ATOM 815 C CA . SER A 1 102 ? -5.602 -14.515 18.986 1.00 86.25 102 SER A CA 1
ATOM 816 C C . SER A 1 102 ? -4.837 -15.129 17.812 1.00 86.25 102 SER A C 1
ATOM 818 O O . SER A 1 102 ? -3.627 -15.337 17.922 1.00 86.25 102 SER A O 1
ATOM 820 N N . ASP A 1 103 ? -5.527 -15.399 16.703 1.00 82.19 103 ASP A N 1
ATOM 821 C CA . ASP A 1 103 ? -4.979 -15.994 15.486 1.00 82.19 103 ASP A CA 1
ATOM 822 C C . ASP A 1 103 ? -5.505 -15.251 14.253 1.00 82.19 103 ASP A C 1
ATOM 824 O O . ASP A 1 103 ? -6.508 -15.626 13.646 1.00 82.19 103 ASP A O 1
ATOM 828 N N . THR A 1 104 ? -4.819 -14.163 13.908 1.00 89.75 104 THR A N 1
ATOM 829 C CA . THR A 1 104 ? -5.177 -13.300 12.781 1.00 89.75 104 THR A CA 1
ATOM 830 C C . THR A 1 104 ? -3.999 -13.194 11.827 1.00 89.75 104 THR A C 1
ATOM 832 O O . THR A 1 104 ? -2.867 -12.941 12.239 1.00 89.75 104 THR A O 1
ATOM 835 N N . GLN A 1 105 ? -4.257 -13.353 10.532 1.00 91.44 105 GLN A N 1
ATOM 836 C CA . GLN A 1 105 ? -3.266 -13.063 9.498 1.00 91.44 105 GLN A CA 1
ATOM 837 C C . GLN A 1 105 ? -3.205 -11.558 9.235 1.00 91.44 105 GLN A C 1
ATOM 839 O O . GLN A 1 105 ? -4.239 -10.900 9.126 1.00 91.44 105 GLN A O 1
ATOM 844 N N . VAL A 1 106 ? -1.992 -11.032 9.108 1.00 95.25 106 VAL A N 1
ATOM 845 C CA . VAL A 1 106 ? -1.714 -9.601 9.016 1.00 95.25 106 VAL A CA 1
ATOM 846 C C . VAL A 1 106 ? -0.845 -9.323 7.799 1.00 95.25 106 VAL A C 1
ATOM 848 O O . VAL A 1 106 ? 0.242 -9.888 7.657 1.00 95.25 106 VAL A O 1
ATOM 851 N N . GLY A 1 107 ? -1.307 -8.413 6.951 1.00 97.44 107 GLY A N 1
ATOM 852 C CA . GLY A 1 107 ? -0.471 -7.746 5.962 1.00 97.44 107 GLY A CA 1
ATOM 853 C C . GLY A 1 107 ? 0.128 -6.485 6.578 1.00 97.44 107 GLY A C 1
ATOM 854 O O . GLY A 1 107 ? -0.579 -5.719 7.226 1.00 97.44 107 GLY A O 1
ATOM 855 N N . VAL A 1 108 ? 1.415 -6.243 6.359 1.00 97.88 108 VAL A N 1
ATOM 856 C CA . VAL A 1 108 ? 2.135 -5.045 6.805 1.00 97.88 108 VAL A CA 1
ATOM 857 C C . VAL A 1 108 ? 2.861 -4.419 5.617 1.00 97.88 108 VAL A C 1
ATOM 859 O O . VAL A 1 108 ? 3.688 -5.064 4.965 1.00 97.88 108 VAL A O 1
ATOM 862 N N . LEU A 1 109 ? 2.610 -3.136 5.361 1.00 97.94 109 LEU A N 1
ATOM 863 C CA . LEU A 1 109 ? 3.384 -2.335 4.416 1.00 97.94 109 LEU A CA 1
ATOM 864 C C . LEU A 1 109 ? 4.133 -1.240 5.171 1.00 97.94 109 LEU A C 1
ATOM 866 O O . LEU A 1 109 ? 3.575 -0.208 5.541 1.00 97.94 109 LEU A O 1
ATOM 870 N N . ALA A 1 110 ? 5.427 -1.471 5.350 1.00 97.12 110 ALA A N 1
ATOM 871 C CA . ALA A 1 110 ? 6.367 -0.484 5.850 1.00 97.12 110 ALA A CA 1
ATOM 872 C C . ALA A 1 110 ? 6.738 0.461 4.700 1.00 97.12 110 ALA A C 1
ATOM 874 O O . ALA A 1 110 ? 7.225 -0.011 3.667 1.00 97.12 110 ALA A O 1
ATOM 875 N N . ILE A 1 111 ? 6.513 1.768 4.842 1.00 95.81 111 ILE A N 1
ATOM 876 C CA . ILE A 1 111 ? 6.699 2.729 3.749 1.00 95.81 111 ILE A CA 1
ATOM 877 C C . ILE A 1 111 ? 7.348 4.037 4.209 1.00 95.81 111 ILE A C 1
ATOM 879 O O . ILE A 1 111 ? 6.966 4.634 5.206 1.00 95.81 111 ILE A O 1
ATOM 883 N N . ASP A 1 112 ? 8.327 4.490 3.433 1.00 94.31 112 ASP A N 1
ATOM 884 C CA . ASP A 1 112 ? 8.952 5.807 3.525 1.00 94.31 112 ASP A CA 1
ATOM 885 C C . ASP A 1 112 ? 8.603 6.570 2.239 1.00 94.31 112 ASP A C 1
ATOM 887 O O . ASP A 1 112 ? 9.127 6.259 1.162 1.00 94.31 112 ASP A O 1
ATOM 891 N N . PHE A 1 113 ? 7.676 7.527 2.344 1.00 95.00 113 PHE A N 1
ATOM 892 C CA . PHE A 1 113 ? 7.223 8.336 1.211 1.00 95.00 113 PHE A CA 1
ATOM 893 C C . PHE A 1 113 ? 8.309 9.277 0.686 1.00 95.00 113 PHE A C 1
ATOM 895 O O . PHE A 1 113 ? 8.387 9.478 -0.525 1.00 95.00 113 PHE A O 1
ATOM 902 N N . ASP A 1 114 ? 9.171 9.821 1.548 1.00 90.31 114 ASP A N 1
ATOM 903 C CA . ASP A 1 114 ? 10.201 10.773 1.122 1.00 90.31 114 ASP A CA 1
ATOM 904 C C . ASP A 1 114 ? 11.273 10.068 0.286 1.00 90.31 114 ASP A C 1
ATOM 906 O O . ASP A 1 114 ? 11.614 10.517 -0.805 1.00 90.31 114 ASP A O 1
ATOM 910 N N . LYS A 1 115 ? 11.732 8.893 0.730 1.00 86.94 115 LYS A N 1
ATOM 911 C CA . LYS A 1 115 ? 12.717 8.085 -0.015 1.00 86.94 115 LYS A CA 1
ATOM 912 C C . LYS A 1 115 ? 12.080 7.133 -1.030 1.00 86.94 115 LYS A C 1
ATOM 914 O O . LYS A 1 115 ? 12.797 6.355 -1.663 1.00 86.94 115 LYS A O 1
ATOM 919 N N . ARG A 1 116 ? 10.747 7.140 -1.156 1.00 87.12 116 ARG A N 1
ATOM 920 C CA . ARG A 1 116 ? 9.942 6.212 -1.973 1.00 87.12 116 ARG A CA 1
ATOM 921 C C . ARG A 1 116 ? 10.313 4.744 -1.750 1.00 87.12 116 ARG A C 1
ATOM 923 O O . ARG A 1 116 ? 10.414 3.960 -2.688 1.00 87.12 116 ARG A O 1
ATOM 930 N N . ARG A 1 117 ? 10.542 4.337 -0.506 1.00 87.31 117 ARG A N 1
ATOM 931 C CA . ARG A 1 117 ? 10.900 2.951 -0.175 1.00 87.31 117 ARG A CA 1
ATOM 932 C C . ARG A 1 117 ? 9.717 2.245 0.445 1.00 87.31 117 ARG A C 1
ATOM 934 O O . ARG A 1 117 ? 9.034 2.811 1.285 1.00 87.31 117 ARG A O 1
ATOM 941 N N . ARG A 1 118 ? 9.525 0.977 0.091 1.00 91.81 118 ARG A N 1
ATOM 942 C CA . ARG A 1 118 ? 8.543 0.129 0.760 1.00 91.81 118 ARG A CA 1
ATOM 943 C C . ARG A 1 118 ? 9.052 -1.283 0.973 1.00 91.81 118 ARG A C 1
ATOM 945 O O . ARG A 1 118 ? 9.794 -1.823 0.149 1.00 91.81 118 ARG A O 1
ATOM 952 N N . TYR A 1 119 ? 8.616 -1.874 2.070 1.00 91.75 119 TYR A N 1
ATOM 953 C CA . TYR A 1 119 ? 8.910 -3.244 2.441 1.00 91.75 119 TYR A CA 1
ATOM 954 C C . TYR A 1 119 ? 7.607 -3.914 2.846 1.00 91.75 119 TYR A C 1
ATOM 956 O O . TYR A 1 119 ? 6.933 -3.476 3.779 1.00 91.75 119 TYR A O 1
ATOM 964 N N . ARG A 1 120 ? 7.227 -4.943 2.098 1.00 93.62 120 ARG A N 1
ATOM 965 C CA . ARG A 1 120 ? 6.001 -5.683 2.352 1.00 93.62 120 ARG A CA 1
ATOM 966 C C . ARG A 1 120 ? 6.318 -6.890 3.215 1.00 93.62 120 ARG A C 1
ATOM 968 O O . ARG A 1 120 ? 7.307 -7.578 2.962 1.00 93.62 120 ARG A O 1
ATOM 975 N N . THR A 1 121 ? 5.453 -7.141 4.187 1.00 94.94 121 THR A N 1
ATOM 976 C CA . THR A 1 121 ? 5.505 -8.323 5.038 1.00 94.94 121 THR A CA 1
ATOM 977 C C . THR A 1 121 ? 4.106 -8.889 5.233 1.00 94.94 121 THR A C 1
ATOM 979 O O . THR A 1 121 ? 3.218 -8.156 5.642 1.00 94.94 121 THR A O 1
ATOM 982 N N . ASN A 1 122 ? 3.923 -10.183 5.004 1.00 95.19 122 ASN A N 1
ATOM 983 C CA . ASN A 1 122 ? 2.731 -10.915 5.419 1.00 95.19 122 ASN A CA 1
ATOM 984 C C . ASN A 1 122 ? 3.115 -11.854 6.562 1.00 95.19 122 ASN A C 1
ATOM 986 O O . ASN A 1 122 ? 4.226 -12.400 6.596 1.00 95.19 122 ASN A O 1
ATOM 990 N N . GLY A 1 123 ? 2.217 -12.029 7.522 1.00 94.56 123 GLY A N 1
ATOM 991 C CA . GLY A 1 123 ? 2.527 -12.784 8.721 1.00 94.56 123 GLY A CA 1
ATOM 992 C C . GLY A 1 123 ? 1.329 -13.063 9.610 1.00 94.56 123 GLY A C 1
ATOM 993 O O . GLY A 1 123 ? 0.190 -12.753 9.279 1.00 94.56 123 GLY A O 1
ATOM 994 N N . GLN A 1 124 ? 1.608 -13.641 10.771 1.00 94.25 124 GLN A N 1
ATOM 995 C CA . GLN A 1 124 ? 0.597 -14.038 11.745 1.00 94.25 124 GLN A CA 1
ATOM 996 C C . GLN A 1 124 ? 0.736 -13.226 13.028 1.00 94.25 124 GLN A C 1
ATOM 998 O O . GLN A 1 124 ? 1.833 -13.111 13.582 1.00 94.25 124 GLN A O 1
ATOM 1003 N N . PHE A 1 125 ? -0.379 -12.705 13.524 1.00 94.50 125 PHE A N 1
ATOM 1004 C CA . PHE A 1 125 ? -0.469 -12.055 14.821 1.00 94.50 125 PHE A CA 1
ATOM 1005 C C . PHE A 1 125 ? -0.092 -13.013 15.961 1.00 94.50 125 PHE A C 1
ATOM 1007 O O . PHE A 1 125 ? -0.506 -14.171 15.987 1.00 94.50 125 PHE A O 1
ATOM 1014 N N . LEU A 1 126 ? 0.701 -12.528 16.919 1.00 92.00 126 LEU A N 1
ATOM 1015 C CA . LEU A 1 126 ? 1.150 -13.264 18.097 1.00 92.00 126 LEU A CA 1
ATOM 1016 C C . LEU A 1 126 ? 0.580 -12.646 19.373 1.00 92.00 126 LEU A C 1
ATOM 1018 O O . LEU A 1 126 ? 1.285 -11.922 20.083 1.00 92.00 126 LEU A O 1
ATOM 1022 N N . ALA A 1 127 ? -0.665 -12.977 19.714 1.00 87.75 127 ALA A N 1
ATOM 1023 C CA . ALA A 1 127 ? -1.315 -12.465 20.924 1.00 87.75 127 ALA A CA 1
ATOM 1024 C C . ALA A 1 127 ? -0.483 -12.702 22.197 1.00 87.75 127 ALA A C 1
ATOM 1026 O O . ALA A 1 127 ? -0.303 -11.800 23.006 1.00 87.75 127 ALA A O 1
ATOM 1027 N N . THR A 1 128 ? 0.133 -13.880 22.334 1.00 84.25 128 THR A N 1
ATOM 1028 C CA . THR A 1 128 ? 0.955 -14.238 23.507 1.00 84.25 128 THR A CA 1
ATOM 1029 C C . THR A 1 128 ? 2.245 -13.430 23.648 1.00 84.25 128 THR A C 1
ATOM 1031 O O . THR A 1 128 ? 2.825 -13.392 24.731 1.00 84.25 128 THR A O 1
ATOM 1034 N N . LYS A 1 129 ? 2.715 -12.799 22.568 1.00 79.81 129 LYS A N 1
ATOM 1035 C CA . LYS A 1 129 ? 3.890 -11.915 22.570 1.00 79.81 129 LYS A CA 1
ATOM 1036 C C . LYS A 1 129 ? 3.510 -10.435 22.540 1.00 79.81 129 LYS A C 1
ATOM 1038 O O . LYS A 1 129 ? 4.399 -9.594 22.411 1.00 79.81 129 LYS A O 1
ATOM 1043 N N . SER A 1 130 ? 2.219 -10.130 22.634 1.00 82.62 130 SER A N 1
ATOM 1044 C CA . SER A 1 130 ? 1.700 -8.774 22.531 1.00 82.62 130 SER A CA 1
ATOM 1045 C C . SER A 1 130 ? 1.329 -8.249 23.912 1.00 82.62 130 SER A C 1
ATOM 1047 O O . SER A 1 130 ? 0.667 -8.933 24.690 1.00 82.62 130 SER A O 1
ATOM 1049 N N . THR A 1 131 ? 1.805 -7.053 24.251 1.00 83.06 131 THR A N 1
ATOM 1050 C CA . THR A 1 131 ? 1.627 -6.452 25.581 1.00 83.06 131 THR A CA 1
ATOM 1051 C C . THR A 1 131 ? 1.411 -4.950 25.457 1.00 83.06 131 THR A C 1
ATOM 1053 O O . THR A 1 131 ? 2.095 -4.286 24.683 1.00 83.06 131 THR A O 1
ATOM 1056 N N . ASN A 1 132 ? 0.468 -4.398 26.228 1.00 82.12 132 ASN A N 1
ATOM 1057 C CA . ASN A 1 132 ? 0.216 -2.952 26.324 1.00 82.12 132 ASN A CA 1
ATOM 1058 C C . ASN A 1 132 ? 0.093 -2.239 24.960 1.00 82.12 132 ASN A C 1
ATOM 1060 O O . ASN A 1 132 ? 0.733 -1.218 24.739 1.00 82.12 132 ASN A O 1
ATOM 1064 N N . GLY A 1 133 ? -0.678 -2.805 24.025 1.00 82.75 133 GLY A N 1
ATOM 1065 C CA . GLY A 1 133 ? -0.858 -2.240 22.680 1.00 82.75 133 GLY A CA 1
ATOM 1066 C C . GLY A 1 133 ? 0.285 -2.523 21.700 1.00 82.75 133 GLY A C 1
ATOM 1067 O O . GLY A 1 133 ? 0.132 -2.266 20.515 1.00 82.75 133 GLY A O 1
ATOM 1068 N N . LYS A 1 134 ? 1.401 -3.122 22.130 1.00 91.75 134 LYS A N 1
ATOM 1069 C CA . LYS A 1 134 ? 2.463 -3.574 21.222 1.00 91.75 134 LYS A CA 1
ATOM 1070 C C . LYS A 1 134 ? 2.127 -4.941 20.666 1.00 91.75 134 LYS A C 1
ATOM 1072 O O . LYS A 1 134 ? 2.190 -5.936 21.386 1.00 91.75 134 LYS A O 1
ATOM 1077 N N . VAL A 1 135 ? 1.812 -4.981 19.383 1.00 93.81 135 VAL A N 1
ATOM 1078 C CA . VAL A 1 135 ? 1.456 -6.178 18.632 1.00 93.81 135 VAL A CA 1
ATOM 1079 C C . VAL A 1 135 ? 2.692 -6.771 17.968 1.00 93.81 135 VAL A C 1
ATOM 1081 O O . VAL A 1 135 ? 3.452 -6.077 17.294 1.00 93.81 135 VAL A O 1
ATOM 1084 N N . ALA A 1 136 ? 2.893 -8.075 18.156 1.00 95.44 136 ALA A N 1
ATOM 1085 C CA . ALA A 1 136 ? 3.936 -8.840 17.483 1.00 95.44 136 ALA A CA 1
ATOM 1086 C C . ALA A 1 136 ? 3.363 -9.630 16.296 1.00 95.44 136 ALA A C 1
ATOM 1088 O O . ALA A 1 136 ? 2.338 -10.299 16.424 1.00 95.44 136 ALA A O 1
ATOM 1089 N N . VAL A 1 137 ? 4.056 -9.601 15.159 1.00 96.12 137 VAL A N 1
ATOM 1090 C CA . VAL A 1 137 ? 3.700 -10.325 13.932 1.00 96.12 137 VAL A CA 1
ATOM 1091 C C . VAL A 1 137 ? 4.846 -11.259 13.557 1.00 96.12 137 VAL A C 1
ATOM 1093 O O . VAL A 1 137 ? 5.965 -10.808 13.310 1.00 96.12 137 VAL A O 1
ATOM 1096 N N . ARG A 1 138 ? 4.578 -12.568 13.500 1.00 95.94 138 ARG A N 1
ATOM 1097 C CA . ARG A 1 138 ? 5.518 -13.553 12.950 1.00 95.94 138 ARG A CA 1
ATOM 1098 C C . ARG A 1 138 ? 5.543 -13.427 11.439 1.00 95.94 138 ARG A C 1
ATOM 1100 O O . ARG A 1 138 ? 4.511 -13.588 10.797 1.00 95.94 138 ARG A O 1
ATOM 1107 N N . VAL A 1 139 ? 6.725 -13.214 10.890 1.00 95.12 139 VAL A N 1
ATOM 1108 C CA . VAL A 1 139 ? 6.964 -13.084 9.454 1.00 95.12 139 VAL A CA 1
ATOM 1109 C C . VAL A 1 139 ? 6.745 -14.436 8.773 1.00 95.12 139 VAL A C 1
ATOM 1111 O O . VAL A 1 139 ? 7.278 -15.450 9.224 1.00 95.12 139 VAL A O 1
ATOM 1114 N N . ALA A 1 140 ? 5.951 -14.441 7.705 1.00 93.12 140 ALA A N 1
ATOM 1115 C CA . ALA A 1 140 ? 5.755 -15.591 6.822 1.00 93.12 140 ALA A CA 1
ATOM 1116 C C . ALA A 1 140 ? 6.267 -15.298 5.406 1.00 93.12 140 ALA A C 1
ATOM 1118 O O . ALA A 1 140 ? 6.859 -16.167 4.770 1.00 93.12 140 ALA A O 1
ATOM 1119 N N . GLU A 1 141 ? 6.083 -14.064 4.935 1.00 91.06 141 GLU A N 1
ATOM 1120 C CA . GLU A 1 141 ? 6.623 -13.572 3.671 1.00 91.06 141 GLU A CA 1
ATOM 1121 C C . GLU A 1 141 ? 7.109 -12.137 3.852 1.00 91.06 141 GLU A C 1
ATOM 1123 O O . GLU A 1 141 ? 6.428 -11.321 4.463 1.00 91.06 141 GLU A O 1
ATOM 1128 N N . ALA A 1 142 ? 8.278 -11.814 3.316 1.00 89.88 142 ALA A N 1
ATOM 1129 C CA . ALA A 1 142 ? 8.932 -10.527 3.484 1.00 89.88 142 ALA A CA 1
ATOM 1130 C C . ALA A 1 142 ? 9.772 -10.203 2.249 1.00 89.88 142 ALA A C 1
ATOM 1132 O O . ALA A 1 142 ? 10.601 -11.014 1.824 1.00 89.88 142 ALA A O 1
ATOM 1133 N N . PHE A 1 143 ? 9.567 -9.020 1.665 1.00 84.56 143 PHE A N 1
ATOM 1134 C CA . PHE A 1 143 ? 10.385 -8.541 0.552 1.00 84.56 143 PHE A CA 1
ATOM 1135 C C . PHE A 1 143 ? 10.270 -7.025 0.319 1.00 84.56 143 PHE A C 1
ATOM 1137 O O . PHE A 1 143 ? 9.210 -6.419 0.519 1.00 84.56 143 PHE A O 1
ATOM 1144 N N . PRO A 1 144 ? 11.347 -6.382 -0.170 1.00 82.81 144 PRO A N 1
ATOM 1145 C CA . PRO A 1 144 ? 11.273 -5.011 -0.650 1.00 82.81 144 PRO A CA 1
ATOM 1146 C C . PRO A 1 144 ? 10.454 -4.946 -1.943 1.00 82.81 144 PRO A C 1
ATOM 1148 O O . PRO A 1 144 ? 10.637 -5.757 -2.853 1.00 82.81 144 PRO A O 1
ATOM 1151 N N . ASN A 1 145 ? 9.596 -3.935 -2.056 1.00 77.00 145 ASN A N 1
ATOM 1152 C CA . ASN A 1 145 ? 8.823 -3.681 -3.267 1.00 77.00 145 ASN A CA 1
ATOM 1153 C C . ASN A 1 145 ? 9.346 -2.451 -4.019 1.00 77.00 145 ASN A C 1
ATOM 1155 O O . ASN A 1 145 ? 9.902 -1.521 -3.440 1.00 77.00 145 ASN A O 1
ATOM 1159 N N . CYS A 1 146 ? 9.151 -2.448 -5.339 1.00 71.25 146 CYS A N 1
ATOM 1160 C CA . CYS A 1 146 ? 9.612 -1.387 -6.236 1.00 71.25 146 CYS A CA 1
ATOM 1161 C C . CYS A 1 146 ? 9.008 -0.013 -5.860 1.00 71.25 146 CYS A C 1
ATOM 1163 O O . CYS A 1 146 ? 7.825 0.028 -5.514 1.00 71.25 146 CYS A O 1
ATOM 1165 N N . PRO A 1 147 ? 9.751 1.106 -5.981 1.00 77.94 147 PRO A N 1
ATOM 1166 C CA . PRO A 1 147 ? 9.282 2.457 -5.633 1.00 77.94 147 PRO A CA 1
ATOM 1167 C C . PRO A 1 147 ? 8.192 3.035 -6.555 1.00 77.94 147 PRO A C 1
ATOM 1169 O O . PRO A 1 147 ? 7.684 4.124 -6.291 1.00 77.94 147 PRO A O 1
ATOM 1172 N N . LYS A 1 148 ? 7.848 2.352 -7.660 1.00 76.12 148 LYS A N 1
ATOM 1173 C CA . LYS A 1 148 ? 6.842 2.827 -8.623 1.00 76.12 148 LYS A CA 1
ATOM 1174 C C . LYS A 1 148 ? 5.526 3.197 -7.929 1.00 76.12 148 LYS A C 1
ATOM 1176 O O . LYS A 1 148 ? 5.071 2.463 -7.048 1.00 76.12 148 LYS A O 1
ATOM 1181 N N . TYR A 1 149 ? 4.917 4.286 -8.401 1.00 83.19 149 TYR A N 1
ATOM 1182 C CA . TYR A 1 149 ? 3.627 4.827 -7.957 1.00 83.19 149 TYR A CA 1
ATOM 1183 C C . TYR A 1 149 ? 3.611 5.438 -6.548 1.00 83.19 149 TYR A C 1
ATOM 1185 O O . TYR A 1 149 ? 2.562 5.872 -6.093 1.00 83.19 149 TYR A O 1
ATOM 1193 N N . ILE A 1 150 ? 4.744 5.498 -5.840 1.00 89.75 150 ILE A N 1
ATOM 1194 C CA . ILE A 1 150 ? 4.805 6.172 -4.538 1.00 89.75 150 ILE A CA 1
ATOM 1195 C C . ILE A 1 150 ? 4.981 7.674 -4.771 1.00 89.75 150 ILE A C 1
ATOM 1197 O O . ILE A 1 150 ? 5.996 8.105 -5.329 1.00 89.75 150 ILE A O 1
ATOM 1201 N N . GLN A 1 151 ? 4.009 8.475 -4.335 1.00 93.88 151 GLN A N 1
ATOM 1202 C CA . GLN A 1 151 ? 4.129 9.933 -4.363 1.00 93.88 151 GLN A CA 1
ATOM 1203 C C . GLN A 1 151 ? 5.142 10.371 -3.302 1.00 93.88 151 GLN A C 1
ATOM 1205 O O . GLN A 1 151 ? 5.137 9.861 -2.185 1.00 93.88 151 GLN A O 1
ATOM 1210 N N . ARG A 1 152 ? 6.050 11.285 -3.643 1.00 94.25 152 ARG A N 1
ATOM 1211 C CA . ARG A 1 152 ? 7.062 11.753 -2.696 1.00 94.25 152 ARG A CA 1
ATOM 1212 C C . ARG A 1 152 ? 6.428 12.778 -1.772 1.00 94.25 152 ARG A C 1
ATOM 1214 O O . ARG A 1 152 ? 5.996 13.825 -2.250 1.00 94.25 152 ARG A O 1
ATOM 1221 N N . ARG A 1 153 ? 6.418 12.500 -0.471 1.00 96.06 153 ARG A N 1
ATOM 1222 C CA . ARG A 1 153 ? 5.885 13.400 0.558 1.00 96.06 153 ARG A CA 1
ATOM 1223 C C . ARG A 1 153 ? 6.799 13.475 1.759 1.00 96.06 153 ARG A C 1
ATOM 1225 O O . ARG A 1 153 ? 7.472 12.500 2.083 1.00 96.06 153 ARG A O 1
ATOM 1232 N N . SER A 1 154 ? 6.760 14.604 2.449 1.00 95.69 154 SER A N 1
ATOM 1233 C CA . SER A 1 154 ? 7.402 14.775 3.748 1.00 95.69 154 SER A CA 1
ATOM 1234 C C . SER A 1 154 ? 6.399 15.276 4.775 1.00 95.69 154 SER A C 1
ATOM 1236 O O . SER A 1 154 ? 5.494 16.045 4.465 1.00 95.69 154 SER A O 1
ATOM 1238 N N . ILE A 1 155 ? 6.586 14.847 6.017 1.00 95.69 155 ILE A N 1
ATOM 1239 C CA . ILE A 1 155 ? 5.868 15.409 7.160 1.00 95.69 155 ILE A CA 1
ATOM 1240 C C . ILE A 1 155 ? 6.534 16.739 7.502 1.00 95.69 155 ILE A C 1
ATOM 1242 O O . ILE A 1 155 ? 7.748 16.781 7.730 1.00 95.69 155 ILE A O 1
ATOM 1246 N N . VAL A 1 156 ? 5.743 17.804 7.535 1.00 95.81 156 VAL A N 1
ATOM 1247 C CA . VAL A 1 156 ? 6.184 19.178 7.822 1.00 95.81 156 VAL A CA 1
ATOM 1248 C C . VAL A 1 156 ? 5.732 19.670 9.194 1.00 95.81 156 VAL A C 1
ATOM 1250 O O . VAL A 1 156 ? 6.280 20.649 9.694 1.00 95.81 156 VAL A O 1
ATOM 1253 N N . GLY A 1 157 ? 4.794 18.968 9.826 1.00 94.56 157 GLY A N 1
ATOM 1254 C CA . GLY A 1 157 ? 4.226 19.347 11.112 1.00 94.56 157 GLY A CA 1
ATOM 1255 C C . GLY A 1 157 ? 3.385 18.234 11.728 1.00 94.56 157 GLY A C 1
ATOM 1256 O O . GLY A 1 157 ? 3.324 17.113 11.215 1.00 94.56 157 GLY A O 1
ATOM 1257 N N . LYS A 1 158 ? 2.740 18.556 12.847 1.00 94.00 158 LYS A N 1
ATOM 1258 C CA . LYS A 1 158 ? 1.720 17.719 13.483 1.00 94.00 158 LYS A CA 1
ATOM 1259 C C . LYS A 1 158 ? 0.382 18.432 13.380 1.00 94.00 158 LYS A C 1
ATOM 1261 O O . LYS A 1 158 ? 0.333 19.642 13.581 1.00 94.00 158 LYS A O 1
ATOM 1266 N N . ARG A 1 159 ? -0.672 17.674 13.110 1.00 91.50 159 ARG A N 1
ATOM 1267 C CA . ARG A 1 159 ? -2.049 18.158 13.106 1.00 91.50 159 ARG A CA 1
ATOM 1268 C C . ARG A 1 159 ? -2.660 17.921 14.486 1.00 91.50 159 ARG A C 1
ATOM 1270 O O . ARG A 1 159 ? -2.392 16.899 15.115 1.00 91.50 159 ARG A O 1
ATOM 1277 N N . ASP A 1 160 ? -3.481 18.858 14.950 1.00 88.75 160 ASP A N 1
ATOM 1278 C CA . ASP A 1 160 ? -4.354 18.601 16.093 1.00 88.75 160 ASP A CA 1
ATOM 1279 C C . ASP A 1 160 ? -5.519 17.713 15.645 1.00 88.75 160 ASP A C 1
ATOM 1281 O O . ASP A 1 160 ? -6.296 18.093 14.769 1.00 88.75 160 ASP A O 1
ATOM 1285 N N . THR A 1 161 ? -5.611 16.522 16.228 1.00 88.56 161 THR A N 1
ATOM 1286 C CA . THR A 1 161 ? -6.661 15.536 15.943 1.00 88.56 161 THR A CA 1
ATOM 1287 C C . THR A 1 161 ? -7.801 15.589 16.964 1.00 88.56 161 THR A C 1
ATOM 1289 O O . THR A 1 161 ? -8.682 14.724 16.969 1.00 88.56 161 THR A O 1
ATOM 1292 N N . SER A 1 162 ? -7.810 16.598 17.845 1.00 83.38 162 SER A N 1
ATOM 1293 C CA . SER A 1 162 ? -8.865 16.789 18.834 1.00 83.38 162 SER A CA 1
ATOM 1294 C C . SER A 1 162 ? -10.227 17.060 18.178 1.00 83.38 162 SER A C 1
ATOM 1296 O O . SER A 1 162 ? -10.354 17.786 17.194 1.00 83.38 162 SER A O 1
ATOM 1298 N N . GLY A 1 163 ? -11.281 16.444 18.723 1.00 77.50 163 GLY A N 1
ATOM 1299 C CA . GLY A 1 163 ? -12.649 16.636 18.229 1.00 77.50 163 GLY A CA 1
ATOM 1300 C C . GLY A 1 163 ? -12.969 15.925 16.910 1.00 77.50 163 GLY A C 1
ATOM 1301 O O . GLY A 1 163 ? -13.962 16.274 16.265 1.00 77.50 163 GLY A O 1
ATOM 1302 N N . ASN A 1 164 ? -12.169 14.932 16.512 1.00 85.69 164 ASN A N 1
ATOM 1303 C CA . ASN A 1 164 ? -12.489 14.077 15.379 1.00 85.69 164 ASN A CA 1
ATOM 1304 C C . ASN A 1 164 ? -13.838 13.355 15.549 1.00 85.69 164 ASN A C 1
ATOM 1306 O O . ASN A 1 164 ? -14.285 13.032 16.650 1.00 85.69 164 ASN A O 1
ATOM 1310 N N . GLN A 1 165 ? -14.505 13.100 14.425 1.00 91.50 165 GLN A N 1
ATOM 1311 C CA . GLN A 1 165 ? -15.763 12.367 14.372 1.00 91.50 165 GLN A CA 1
ATOM 1312 C C . GLN A 1 165 ? -15.623 11.166 13.451 1.00 91.50 165 GLN A C 1
ATOM 1314 O O . GLN A 1 165 ? -14.840 11.184 12.499 1.00 91.50 165 GLN A O 1
ATOM 1319 N N . VAL A 1 166 ? -16.417 10.134 13.731 1.00 95.19 166 VAL A N 1
ATOM 1320 C CA . VAL A 1 166 ? -16.483 8.928 12.910 1.00 95.19 166 VAL A CA 1
ATOM 1321 C C . VAL A 1 166 ? -17.872 8.817 12.310 1.00 95.19 166 VAL A C 1
ATOM 1323 O O . VAL A 1 166 ? -18.860 8.638 13.023 1.00 95.19 166 VAL A O 1
ATOM 1326 N N . LEU A 1 167 ? -17.944 8.890 10.986 1.00 95.88 167 LEU A N 1
ATOM 1327 C CA . LEU A 1 167 ? -19.145 8.573 10.227 1.00 95.88 167 LEU A CA 1
ATOM 1328 C C . LEU A 1 167 ? -19.025 7.152 9.683 1.00 95.88 167 LEU A C 1
ATOM 1330 O O . LEU A 1 167 ? -18.034 6.804 9.049 1.00 95.88 167 LEU A O 1
ATOM 1334 N N . SER A 1 168 ? -20.042 6.327 9.912 1.00 96.94 168 SER A N 1
ATOM 1335 C CA . SER A 1 168 ? -20.111 4.964 9.380 1.00 96.94 168 SER A CA 1
ATOM 1336 C C . SER A 1 168 ? -21.377 4.772 8.560 1.00 96.94 168 SER A C 1
ATOM 1338 O O . SER A 1 168 ? -22.417 5.357 8.863 1.00 96.94 168 SER A O 1
ATOM 1340 N N . GLY A 1 169 ? -21.317 3.920 7.544 1.00 97.00 169 GLY A N 1
ATOM 1341 C CA . GLY A 1 169 ? -22.483 3.601 6.728 1.00 97.00 169 GLY A CA 1
ATOM 1342 C C . GLY A 1 169 ? -22.194 2.551 5.666 1.00 97.00 169 GLY A C 1
ATOM 1343 O O . GLY A 1 169 ? -21.116 1.964 5.635 1.00 97.00 169 GLY A O 1
ATOM 1344 N N . VAL A 1 170 ? -23.175 2.317 4.794 1.00 96.69 170 VAL A N 1
ATOM 1345 C CA . VAL A 1 170 ? -23.126 1.297 3.724 1.00 96.69 170 VAL A CA 1
ATOM 1346 C C . VAL A 1 170 ? -23.063 1.892 2.311 1.00 96.69 170 VAL A C 1
ATOM 1348 O O . VAL A 1 170 ? -22.882 1.172 1.336 1.00 96.69 170 VAL A O 1
ATOM 1351 N N . GLN A 1 171 ? -23.194 3.215 2.192 1.00 93.56 171 GLN A N 1
ATOM 1352 C CA . GLN A 1 171 ? -23.084 3.967 0.940 1.00 93.56 171 GLN A CA 1
ATOM 1353 C C . GLN A 1 171 ? -22.180 5.173 1.154 1.00 93.56 171 GLN A C 1
ATOM 1355 O O . GLN A 1 171 ? -22.344 5.889 2.139 1.00 93.56 171 GLN A O 1
ATOM 1360 N N . LEU A 1 172 ? -21.253 5.412 0.230 1.00 97.31 172 LEU A N 1
ATOM 1361 C CA . LEU A 1 172 ? -20.301 6.510 0.336 1.00 97.31 172 LEU A CA 1
ATOM 1362 C C . LEU A 1 172 ? -21.029 7.864 0.304 1.00 97.31 172 LEU A C 1
ATOM 1364 O O . LEU A 1 172 ? -21.739 8.147 -0.668 1.00 97.31 172 LEU A O 1
ATOM 1368 N N . PRO A 1 173 ? -20.845 8.719 1.324 1.00 96.44 173 PRO A N 1
ATOM 1369 C CA . PRO A 1 173 ? -21.388 10.067 1.317 1.00 96.44 173 PRO A CA 1
ATOM 1370 C C . PRO A 1 173 ? -20.583 10.964 0.365 1.00 96.44 173 PRO A C 1
ATOM 1372 O O . PRO A 1 173 ? -19.475 10.623 -0.062 1.00 96.44 173 PRO A O 1
ATOM 1375 N N . LYS A 1 174 ? -21.132 12.132 0.013 1.00 95.81 174 LYS A N 1
ATOM 1376 C CA . LYS A 1 174 ? -20.548 13.022 -1.009 1.00 95.81 174 LYS A CA 1
ATOM 1377 C C . LYS A 1 174 ? -19.118 13.446 -0.670 1.00 95.81 174 LYS A C 1
ATOM 1379 O O . LYS A 1 174 ? -18.281 13.526 -1.565 1.00 95.81 174 LYS A O 1
ATOM 1384 N N . GLU A 1 175 ? -18.831 13.682 0.604 1.00 94.56 175 GLU A N 1
ATOM 1385 C CA . GLU A 1 175 ? -17.503 14.027 1.103 1.00 94.56 175 GLU A CA 1
ATOM 1386 C C . GLU A 1 175 ? -16.484 12.897 0.898 1.00 94.56 175 GLU A C 1
ATOM 1388 O O . GLU A 1 175 ? -15.367 13.165 0.459 1.00 94.56 175 GLU A O 1
ATOM 1393 N N . ALA A 1 176 ? -16.876 11.637 1.112 1.00 97.00 176 ALA A N 1
ATOM 1394 C CA . ALA A 1 176 ? -16.018 10.478 0.870 1.00 97.00 176 ALA A CA 1
ATOM 1395 C C . ALA A 1 176 ? -15.754 10.290 -0.631 1.00 97.00 176 ALA A C 1
ATOM 1397 O O . ALA A 1 176 ? -14.623 10.032 -1.034 1.00 97.00 176 ALA A O 1
ATOM 1398 N N . ILE A 1 177 ? -16.774 10.483 -1.474 1.00 96.88 177 ILE A N 1
ATOM 1399 C CA . ILE A 1 177 ? -16.624 10.428 -2.937 1.00 96.88 177 ILE A CA 1
ATOM 1400 C C . ILE A 1 177 ? -15.640 11.502 -3.417 1.00 96.88 177 ILE A C 1
ATOM 1402 O O . ILE A 1 177 ? -14.723 11.200 -4.179 1.00 96.88 177 ILE A O 1
ATOM 1406 N N . ALA A 1 178 ? -15.794 12.743 -2.946 1.00 94.44 178 ALA A N 1
ATOM 1407 C CA . ALA A 1 178 ? -14.903 13.844 -3.306 1.00 94.44 178 ALA A CA 1
ATOM 1408 C C . ALA A 1 178 ? -13.458 13.601 -2.838 1.00 94.44 178 ALA A C 1
ATOM 1410 O O . ALA A 1 178 ? -12.516 13.948 -3.552 1.00 94.44 178 ALA A O 1
ATOM 1411 N N . MET A 1 179 ? -13.283 12.991 -1.663 1.00 96.06 179 MET A N 1
ATOM 1412 C CA . MET A 1 179 ? -11.980 12.577 -1.145 1.00 96.06 179 MET A CA 1
ATOM 1413 C C . MET A 1 179 ? -11.335 11.511 -2.042 1.00 96.06 179 MET A C 1
ATOM 1415 O O . MET A 1 179 ? -10.194 11.686 -2.461 1.00 96.06 179 MET A O 1
ATOM 1419 N N . ILE A 1 180 ? -12.071 10.457 -2.411 1.00 96.88 180 ILE A N 1
ATOM 1420 C CA . ILE A 1 180 ? -11.573 9.391 -3.299 1.00 96.88 180 ILE A CA 1
ATOM 1421 C C . ILE A 1 180 ? -11.159 9.954 -4.663 1.00 96.88 180 ILE A C 1
ATOM 1423 O O . ILE A 1 180 ? -10.096 9.616 -5.172 1.00 96.88 180 ILE A O 1
ATOM 1427 N N . GLN A 1 181 ? -11.967 10.839 -5.251 1.00 91.44 181 GLN A N 1
ATOM 1428 C CA . GLN A 1 181 ? -11.682 11.424 -6.567 1.00 91.44 181 GLN A CA 1
ATOM 1429 C C . GLN A 1 181 ? -10.423 12.302 -6.577 1.00 91.44 181 GLN A C 1
ATOM 1431 O O . GLN A 1 181 ? -9.763 12.418 -7.608 1.00 91.44 181 GLN A O 1
ATOM 1436 N N . LYS A 1 182 ? -10.078 12.918 -5.442 1.00 93.56 182 LYS A N 1
ATOM 1437 C CA . LYS A 1 182 ? -8.859 13.725 -5.290 1.00 93.56 182 LYS A CA 1
ATOM 1438 C C . LYS A 1 182 ? -7.645 12.909 -4.857 1.00 93.56 182 LYS A C 1
ATOM 1440 O O . LYS A 1 182 ? -6.534 13.428 -4.920 1.00 93.56 182 LYS A O 1
ATOM 1445 N N . ALA A 1 183 ? -7.845 11.666 -4.426 1.00 95.75 183 ALA A N 1
ATOM 1446 C CA . ALA A 1 183 ? -6.770 10.826 -3.940 1.00 95.75 183 ALA A CA 1
ATOM 1447 C C . ALA A 1 183 ? -5.750 10.539 -5.047 1.00 95.75 183 ALA A C 1
ATOM 1449 O O . ALA A 1 183 ? -6.089 10.249 -6.194 1.00 95.75 183 ALA A O 1
ATOM 1450 N N . ASP A 1 184 ? -4.482 10.561 -4.664 1.00 94.75 184 ASP A N 1
ATOM 1451 C CA . ASP A 1 184 ? -3.337 10.168 -5.495 1.00 94.75 184 ASP A CA 1
ATOM 1452 C C . ASP A 1 184 ? -2.673 8.863 -4.997 1.00 94.75 184 ASP A C 1
ATOM 1454 O O . ASP A 1 184 ? -1.704 8.356 -5.573 1.00 94.75 184 ASP A O 1
ATOM 1458 N N . THR A 1 185 ? -3.205 8.336 -3.892 1.00 96.81 185 THR A N 1
ATOM 1459 C CA . THR A 1 185 ? -2.721 7.181 -3.151 1.00 96.81 185 THR A CA 1
ATOM 1460 C C . THR A 1 185 ? -3.928 6.395 -2.652 1.00 96.81 185 THR A C 1
ATOM 1462 O O . THR A 1 185 ? -4.838 6.949 -2.041 1.00 96.81 185 THR A O 1
ATOM 1465 N N . LEU A 1 186 ? -3.922 5.095 -2.918 1.00 97.81 186 LEU A N 1
ATOM 1466 C CA . LEU A 1 186 ? -4.896 4.121 -2.445 1.00 97.81 186 LEU A CA 1
ATOM 1467 C C . LEU A 1 186 ? -4.128 2.983 -1.777 1.00 97.81 186 LEU A C 1
ATOM 1469 O O . LEU A 1 186 ? -3.283 2.349 -2.415 1.00 97.81 186 LEU A O 1
ATOM 1473 N N . VAL A 1 187 ? -4.445 2.680 -0.523 1.00 98.44 187 VAL A N 1
ATOM 1474 C CA . VAL A 1 187 ? -3.948 1.471 0.137 1.00 98.44 187 VAL A CA 1
ATOM 1475 C C . VAL A 1 187 ? -5.005 0.382 -0.004 1.00 98.44 187 VAL A C 1
ATOM 1477 O O . VAL A 1 187 ? -6.182 0.599 0.267 1.00 98.44 187 VAL A O 1
ATOM 1480 N N . PHE A 1 188 ? -4.584 -0.783 -0.481 1.00 97.88 188 PHE A N 1
ATOM 1481 C CA . PHE A 1 188 ? -5.449 -1.878 -0.886 1.00 97.88 188 PHE A CA 1
ATOM 1482 C C . PHE A 1 188 ? -5.090 -3.148 -0.122 1.00 97.88 188 PHE A C 1
ATOM 1484 O O . PHE A 1 188 ? -4.004 -3.706 -0.302 1.00 97.88 188 PHE A O 1
ATOM 1491 N N . GLY A 1 189 ? -6.012 -3.581 0.730 1.00 98.00 189 GLY A N 1
ATOM 1492 C CA . GLY A 1 189 ? -5.953 -4.831 1.466 1.00 98.00 189 GLY A CA 1
ATOM 1493 C C . GLY A 1 189 ? -6.707 -5.926 0.729 1.00 98.00 189 GLY A C 1
ATOM 1494 O O . GLY A 1 189 ? -7.838 -5.724 0.291 1.00 98.00 189 GLY A O 1
ATOM 1495 N N . THR A 1 190 ? -6.099 -7.098 0.615 1.00 97.38 190 THR A N 1
ATOM 1496 C CA . THR A 1 190 ? -6.733 -8.296 0.045 1.00 97.38 190 THR A CA 1
ATOM 1497 C C . THR A 1 190 ? -6.461 -9.491 0.940 1.00 97.38 190 THR A C 1
ATOM 1499 O O . THR A 1 190 ? -5.641 -9.413 1.856 1.00 97.38 190 THR A O 1
ATOM 1502 N N . ARG A 1 191 ? -7.140 -10.606 0.692 1.00 94.00 191 ARG A N 1
ATOM 1503 C CA . ARG A 1 191 ? -6.966 -11.823 1.476 1.00 94.00 191 ARG A CA 1
ATOM 1504 C C . ARG A 1 191 ? -6.794 -13.027 0.572 1.00 94.00 191 ARG A C 1
ATOM 1506 O O . ARG A 1 191 ? -7.478 -13.174 -0.429 1.00 94.00 191 ARG A O 1
ATOM 1513 N N . ASN A 1 192 ? -5.935 -13.933 1.002 1.00 90.62 192 ASN A N 1
ATOM 1514 C CA . ASN A 1 192 ? -5.972 -15.319 0.596 1.00 90.62 192 ASN A CA 1
ATOM 1515 C C . ASN A 1 192 ? -6.497 -16.179 1.758 1.00 90.62 192 ASN A C 1
ATOM 1517 O O . ASN A 1 192 ? -5.967 -16.070 2.868 1.00 90.62 192 ASN A O 1
ATOM 1521 N N . PRO A 1 193 ? -7.461 -17.089 1.547 1.00 85.69 193 PRO A N 1
ATOM 1522 C CA . PRO A 1 193 ? -7.942 -17.968 2.612 1.00 85.69 193 PRO A CA 1
ATOM 1523 C C . PRO A 1 193 ? -6.854 -18.861 3.228 1.00 85.69 193 PRO A C 1
ATOM 1525 O O . PRO A 1 193 ? -6.994 -19.277 4.375 1.00 85.69 193 PRO A O 1
ATOM 1528 N N . ARG A 1 194 ? -5.775 -19.153 2.485 1.00 83.06 194 ARG A N 1
ATOM 1529 C CA . ARG A 1 194 ? -4.647 -19.985 2.934 1.00 83.06 194 ARG A CA 1
ATOM 1530 C C . ARG A 1 194 ? -3.440 -19.175 3.394 1.00 83.06 194 ARG A C 1
ATOM 1532 O O . ARG A 1 194 ? -2.862 -19.511 4.420 1.00 83.06 194 ARG A O 1
ATOM 1539 N N . THR A 1 195 ? -3.033 -18.160 2.630 1.00 79.62 195 THR A N 1
ATOM 1540 C CA . THR A 1 195 ? -1.802 -17.391 2.912 1.00 79.62 195 THR A CA 1
ATOM 1541 C C . THR A 1 195 ? -2.040 -16.111 3.713 1.00 79.62 195 THR A C 1
ATOM 1543 O O . THR A 1 195 ? -1.077 -15.505 4.170 1.00 79.62 195 THR A O 1
ATOM 1546 N N . GLY A 1 196 ? -3.299 -15.737 3.961 1.00 85.56 196 GLY A N 1
ATOM 1547 C CA . GLY A 1 196 ? -3.655 -14.659 4.877 1.00 85.56 196 GLY A CA 1
ATOM 1548 C C . GLY A 1 196 ? -3.866 -13.295 4.224 1.00 85.56 196 GLY A C 1
ATOM 1549 O O . GLY A 1 196 ? -4.098 -13.187 3.020 1.00 85.56 196 GLY A O 1
ATOM 1550 N N . ALA A 1 197 ? -3.857 -12.249 5.050 1.00 93.50 197 ALA A N 1
ATOM 1551 C CA . ALA A 1 197 ? -4.037 -10.874 4.602 1.00 93.50 197 ALA A CA 1
ATOM 1552 C C . ALA A 1 197 ? -2.796 -10.354 3.861 1.00 93.50 197 ALA A C 1
ATOM 1554 O O . ALA A 1 197 ? -1.657 -10.680 4.192 1.00 93.50 197 ALA A O 1
ATOM 1555 N N . ASP A 1 198 ? -3.036 -9.499 2.878 1.00 95.50 198 ASP A N 1
ATOM 1556 C CA . ASP A 1 198 ? -2.042 -8.741 2.133 1.00 95.50 198 ASP A CA 1
ATOM 1557 C C . ASP A 1 198 ? -2.421 -7.261 2.142 1.00 95.50 198 ASP A C 1
ATOM 1559 O O . ASP A 1 198 ? -3.604 -6.924 2.129 1.00 95.50 198 ASP A O 1
ATOM 1563 N N . VAL A 1 199 ? -1.425 -6.380 2.101 1.00 96.75 199 VAL A N 1
ATOM 1564 C CA . VAL A 1 199 ? -1.626 -4.939 1.943 1.00 96.75 199 VAL A CA 1
ATOM 1565 C C . VAL A 1 199 ? -0.603 -4.358 0.980 1.00 96.75 199 VAL A C 1
ATOM 1567 O O . VAL A 1 199 ? 0.603 -4.615 1.052 1.00 96.75 199 VAL A O 1
ATOM 1570 N N . ASN A 1 200 ? -1.092 -3.540 0.057 1.00 93.50 200 ASN A N 1
ATOM 1571 C CA . ASN A 1 200 ? -0.265 -2.869 -0.929 1.00 93.50 200 ASN A CA 1
ATOM 1572 C C . ASN A 1 200 ? -0.745 -1.438 -1.165 1.00 93.50 200 ASN A C 1
ATOM 1574 O O . ASN A 1 200 ? -1.837 -1.057 -0.765 1.00 93.50 200 ASN A O 1
ATOM 1578 N N . LEU A 1 201 ? 0.077 -0.649 -1.846 1.00 93.75 201 LEU A N 1
ATOM 1579 C CA . LEU A 1 201 ? -0.231 0.720 -2.224 1.00 93.75 201 LEU A CA 1
ATOM 1580 C C . LEU A 1 201 ? -0.281 0.840 -3.743 1.00 93.75 201 LEU A C 1
ATOM 1582 O O . LEU A 1 201 ? 0.630 0.389 -4.455 1.00 93.75 201 LEU A O 1
ATOM 1586 N N . ARG A 1 202 ? -1.339 1.488 -4.220 1.00 91.62 202 ARG A N 1
ATOM 1587 C CA . ARG A 1 202 ? -1.518 1.979 -5.584 1.00 91.62 202 ARG A CA 1
ATOM 1588 C C . ARG A 1 202 ? -1.427 3.500 -5.558 1.00 91.62 202 ARG A C 1
ATOM 1590 O O . ARG A 1 202 ? -1.893 4.130 -4.617 1.00 91.62 202 ARG A O 1
ATOM 1597 N N . GLY A 1 203 ? -0.828 4.079 -6.587 1.00 89.69 203 GLY A N 1
ATOM 1598 C CA . GLY A 1 203 ? -0.752 5.526 -6.718 1.00 89.69 203 GLY A CA 1
ATOM 1599 C C . GLY A 1 203 ? -1.003 5.971 -8.146 1.00 89.69 203 GLY A C 1
ATOM 1600 O O . GLY A 1 203 ? -0.799 5.209 -9.097 1.00 89.69 203 GLY A O 1
ATOM 1601 N N . GLY A 1 204 ? -1.465 7.204 -8.272 1.00 87.25 204 GLY A N 1
ATOM 1602 C CA . GLY A 1 204 ? -1.723 7.865 -9.535 1.00 87.25 204 GLY A CA 1
ATOM 1603 C C . GLY A 1 204 ? -1.929 9.357 -9.344 1.00 87.25 204 GLY A C 1
ATOM 1604 O O . GLY A 1 204 ? -1.816 9.867 -8.237 1.00 87.25 204 GLY A O 1
ATOM 1605 N N . ASN A 1 205 ? -2.204 10.066 -10.432 1.00 86.12 205 ASN A N 1
ATOM 1606 C CA . ASN A 1 205 ? -2.638 11.457 -10.325 1.00 86.12 205 ASN A CA 1
ATOM 1607 C C . ASN A 1 205 ? -4.104 11.497 -9.860 1.00 86.12 205 ASN A C 1
ATOM 1609 O O . ASN A 1 205 ? -4.825 10.531 -10.131 1.00 86.12 205 ASN A O 1
ATOM 1613 N N . PRO A 1 206 ? -4.566 12.581 -9.211 1.00 89.88 206 PRO A N 1
ATOM 1614 C CA . PRO A 1 206 ? -5.977 12.755 -8.878 1.00 89.88 206 PRO A CA 1
ATOM 1615 C C . PRO A 1 206 ? -6.902 12.371 -10.044 1.00 89.88 206 PRO A C 1
ATOM 1617 O O . PRO A 1 206 ? -6.612 12.639 -11.210 1.00 89.88 206 PRO A O 1
ATOM 1620 N N . GLY A 1 207 ? -7.986 11.661 -9.734 1.00 85.75 207 GLY A N 1
ATOM 1621 C CA . GLY A 1 207 ? -8.887 11.068 -10.724 1.00 85.75 207 GLY A CA 1
ATOM 1622 C C . GLY A 1 207 ? -8.484 9.679 -11.238 1.00 85.75 207 GLY A C 1
ATOM 1623 O O . GLY A 1 207 ? -9.244 9.087 -12.008 1.00 85.75 207 GLY A O 1
ATOM 1624 N N . PHE A 1 208 ? -7.342 9.111 -10.815 1.00 86.88 208 PHE A N 1
ATOM 1625 C CA . PHE A 1 208 ? -7.008 7.718 -11.154 1.00 86.88 208 PHE A CA 1
ATOM 1626 C C . PHE A 1 208 ? -7.982 6.715 -10.522 1.00 86.88 208 PHE A C 1
ATOM 1628 O O . PHE A 1 208 ? -8.216 5.649 -11.090 1.00 86.88 208 PHE A O 1
ATOM 1635 N N . VAL A 1 209 ? -8.560 7.057 -9.367 1.00 92.94 209 VAL A N 1
ATOM 1636 C CA . VAL A 1 209 ? -9.676 6.322 -8.771 1.00 92.94 209 VAL A CA 1
ATOM 1637 C C . VAL A 1 209 ? -10.973 7.016 -9.158 1.00 92.94 209 VAL A C 1
ATOM 1639 O O . VAL A 1 209 ? -11.169 8.203 -8.895 1.00 92.94 209 VAL A O 1
ATOM 1642 N N . ARG A 1 210 ? -11.873 6.264 -9.786 1.00 88.62 210 ARG A N 1
ATOM 1643 C CA . ARG A 1 210 ? -13.209 6.713 -10.172 1.00 88.62 210 ARG A CA 1
ATOM 1644 C C . ARG A 1 210 ? -14.246 6.112 -9.236 1.00 88.62 210 ARG A C 1
ATOM 1646 O O . ARG A 1 210 ? -14.052 5.038 -8.668 1.00 88.62 210 ARG A O 1
ATOM 1653 N N . VAL A 1 211 ? -15.373 6.802 -9.114 1.00 93.44 211 VAL A N 1
ATOM 1654 C CA . VAL A 1 211 ? -16.504 6.388 -8.279 1.00 93.44 211 VAL A CA 1
ATOM 1655 C C . VAL A 1 211 ? -17.767 6.423 -9.143 1.00 93.44 211 VAL A C 1
ATOM 1657 O O . VAL A 1 211 ? -18.422 7.465 -9.202 1.00 93.44 211 VAL A O 1
ATOM 1660 N N . PRO A 1 212 ? -18.085 5.337 -9.878 1.00 88.75 212 PRO A N 1
ATOM 1661 C CA . PRO A 1 212 ? -19.261 5.288 -10.751 1.00 88.75 212 PRO A CA 1
ATOM 1662 C C . PRO A 1 212 ? -20.586 5.463 -9.999 1.00 88.75 212 PRO A C 1
ATOM 1664 O O . PRO A 1 212 ? -21.560 5.967 -10.554 1.00 88.75 212 PRO A O 1
ATOM 1667 N N . SER A 1 213 ? -20.635 5.058 -8.727 1.00 92.25 213 SER A N 1
ATOM 1668 C CA . SER A 1 213 ? -21.793 5.241 -7.850 1.00 92.25 213 SER A CA 1
ATOM 1669 C C . SER A 1 213 ? -21.370 5.286 -6.380 1.00 92.25 213 SER A C 1
ATOM 1671 O O . SER A 1 213 ? -20.251 4.917 -6.038 1.00 92.25 213 SER A O 1
ATOM 1673 N N . SER A 1 214 ? -22.277 5.653 -5.470 1.00 93.31 214 SER A N 1
ATOM 1674 C CA . SER A 1 214 ? -22.019 5.618 -4.017 1.00 93.31 214 SER A CA 1
ATOM 1675 C C . SER A 1 214 ? -21.703 4.219 -3.463 1.00 93.31 214 SER A C 1
ATOM 1677 O O . SER A 1 214 ? -21.364 4.092 -2.287 1.00 93.31 214 SER A O 1
ATOM 1679 N N . SER A 1 215 ? -21.840 3.168 -4.274 1.00 94.50 215 SER A N 1
ATOM 1680 C CA . SER A 1 215 ? -21.577 1.778 -3.896 1.00 94.50 215 SER A CA 1
ATOM 1681 C C . SER A 1 215 ? -20.515 1.102 -4.768 1.00 94.50 215 SER A C 1
ATOM 1683 O O . SER A 1 215 ? -20.262 -0.089 -4.588 1.00 94.50 215 SER A O 1
ATOM 1685 N N . GLU A 1 216 ? -19.880 1.828 -5.689 1.00 95.50 216 GLU A N 1
ATOM 1686 C CA . GLU A 1 216 ? -18.862 1.282 -6.587 1.00 95.50 216 GLU A CA 1
ATOM 1687 C C . GLU A 1 216 ? -17.666 2.228 -6.695 1.00 95.50 216 GLU A C 1
ATOM 1689 O O . GLU A 1 216 ? -17.814 3.427 -6.925 1.00 95.50 216 GLU A O 1
ATOM 1694 N N . ILE A 1 217 ? -16.471 1.666 -6.552 1.00 96.69 217 ILE A N 1
ATOM 1695 C CA . ILE A 1 217 ? -15.186 2.323 -6.782 1.00 96.69 217 ILE A CA 1
ATOM 1696 C C . ILE A 1 217 ? -14.463 1.520 -7.861 1.00 96.69 217 ILE A C 1
ATOM 1698 O O . ILE A 1 217 ? -14.540 0.291 -7.887 1.00 96.69 217 ILE A O 1
ATOM 1702 N N . MET A 1 218 ? -13.732 2.187 -8.744 1.00 92.50 218 MET A N 1
ATOM 1703 C CA . MET A 1 218 ? -12.890 1.509 -9.723 1.00 92.50 218 MET A CA 1
ATOM 1704 C C . MET A 1 218 ? -11.580 2.248 -9.952 1.00 92.50 218 MET A C 1
ATOM 1706 O O . MET A 1 218 ? -11.522 3.476 -9.907 1.00 92.50 218 MET A O 1
ATOM 1710 N N . TRP A 1 219 ? -10.522 1.498 -10.223 1.00 90.38 219 TRP A N 1
ATOM 1711 C CA . TRP A 1 219 ? -9.221 2.049 -10.587 1.00 90.38 219 TRP A CA 1
ATOM 1712 C C . TRP A 1 219 ? -8.502 1.115 -11.570 1.00 90.38 219 TRP A C 1
ATOM 1714 O O . TRP A 1 219 ? -8.848 -0.062 -11.681 1.00 90.38 219 TRP A O 1
ATOM 1724 N N . PRO A 1 220 ? -7.492 1.605 -12.296 1.00 82.50 220 PRO A N 1
ATOM 1725 C CA . PRO A 1 220 ? -6.757 0.795 -13.257 1.00 82.50 220 PRO A CA 1
ATOM 1726 C C . PRO A 1 220 ? -5.784 -0.198 -12.600 1.00 82.50 220 PRO A C 1
ATOM 1728 O O . PRO A 1 220 ? -5.070 0.135 -11.653 1.00 82.50 220 PRO A O 1
ATOM 1731 N N . GLU A 1 221 ? -5.686 -1.408 -13.158 1.00 78.69 221 GLU A N 1
ATOM 1732 C CA . GLU A 1 221 ? -4.659 -2.399 -12.793 1.00 78.69 221 GLU A CA 1
ATOM 1733 C C . GLU A 1 221 ? -3.454 -2.304 -13.745 1.00 78.69 221 GLU A C 1
ATOM 1735 O O . GLU A 1 221 ? -3.328 -3.041 -14.731 1.00 78.69 221 GLU A O 1
ATOM 1740 N N . TYR A 1 222 ? -2.554 -1.363 -13.447 1.00 71.94 222 TYR A N 1
ATOM 1741 C CA . TYR A 1 222 ? -1.341 -1.125 -14.237 1.00 71.94 222 TYR A CA 1
ATOM 1742 C C . TYR A 1 222 ? -0.344 -2.283 -14.175 1.00 71.94 222 TYR A C 1
ATOM 1744 O O . TYR A 1 222 ? -0.344 -3.111 -13.264 1.00 71.94 222 TYR A O 1
ATOM 1752 N N . ARG A 1 223 ? 0.614 -2.272 -15.109 1.00 58.44 223 ARG A N 1
ATOM 1753 C CA . ARG A 1 223 ? 1.761 -3.189 -15.104 1.00 58.44 223 ARG A CA 1
ATOM 1754 C C . ARG A 1 223 ? 2.617 -3.008 -13.837 1.00 58.44 223 ARG A C 1
ATOM 1756 O O . ARG A 1 223 ? 3.362 -2.042 -13.698 1.00 58.44 223 ARG A O 1
ATOM 1763 N N . GLY A 1 224 ? 2.509 -3.966 -12.916 1.00 59.78 224 GLY A N 1
ATOM 1764 C CA . GLY A 1 224 ? 3.328 -4.058 -11.706 1.00 59.78 224 GLY A CA 1
ATOM 1765 C C . GLY A 1 224 ? 4.625 -4.852 -11.903 1.00 59.78 224 GLY A C 1
ATOM 1766 O O . GLY A 1 224 ? 5.182 -4.930 -12.992 1.00 59.78 224 GLY A O 1
ATOM 1767 N N . ASN A 1 225 ? 5.103 -5.485 -10.831 1.00 57.56 225 ASN A N 1
ATOM 1768 C CA . ASN A 1 225 ? 6.262 -6.387 -10.873 1.00 57.56 225 ASN A CA 1
ATOM 1769 C C . ASN A 1 225 ? 5.926 -7.783 -11.438 1.00 57.56 225 ASN A C 1
ATOM 1771 O O . ASN A 1 225 ? 6.821 -8.600 -11.577 1.00 57.56 225 ASN A O 1
ATOM 1775 N N . GLY A 1 226 ? 4.664 -8.073 -11.766 1.00 60.69 226 GLY A N 1
ATOM 1776 C CA . GLY A 1 226 ? 4.246 -9.377 -12.290 1.00 60.69 226 GLY A CA 1
ATOM 1777 C C . GLY A 1 226 ? 4.040 -10.465 -11.230 1.00 60.69 226 GLY A C 1
ATOM 1778 O O . GLY A 1 226 ? 3.763 -11.600 -11.604 1.00 60.69 226 GLY A O 1
ATOM 1779 N N . MET A 1 227 ? 4.136 -10.146 -9.930 1.00 65.81 227 MET A N 1
ATOM 1780 C CA . MET A 1 227 ? 3.810 -11.100 -8.857 1.00 65.81 227 MET A CA 1
ATOM 1781 C C . MET A 1 227 ? 2.301 -11.271 -8.652 1.00 65.81 227 MET A C 1
ATOM 1783 O O . MET A 1 227 ? 1.872 -12.339 -8.241 1.00 65.81 227 MET A O 1
ATOM 1787 N N . PHE A 1 228 ? 1.502 -10.251 -8.991 1.00 75.25 228 PHE A N 1
ATOM 1788 C CA . PHE A 1 228 ? 0.036 -10.273 -8.907 1.00 75.25 228 PHE A CA 1
ATOM 1789 C C . PHE A 1 228 ? -0.518 -10.668 -7.535 1.00 75.25 228 PHE A C 1
ATOM 1791 O O . PHE A 1 228 ? -1.550 -11.313 -7.461 1.00 75.25 228 PHE A O 1
ATOM 1798 N N . ASN A 1 229 ? 0.118 -10.248 -6.443 1.00 83.56 229 ASN A N 1
ATOM 1799 C CA . ASN A 1 229 ? -0.312 -10.683 -5.114 1.00 83.56 229 ASN A CA 1
ATOM 1800 C C . ASN A 1 229 ? -1.747 -10.248 -4.776 1.00 83.56 229 ASN A C 1
ATOM 1802 O O . ASN A 1 229 ? -2.561 -11.064 -4.366 1.00 83.56 229 ASN A O 1
ATOM 1806 N N . SER A 1 230 ? -2.094 -8.983 -5.035 1.00 88.19 230 SER A N 1
ATOM 1807 C CA . SER A 1 230 ? -3.448 -8.499 -4.757 1.00 88.19 230 SER A CA 1
ATOM 1808 C C . SER A 1 230 ? -4.462 -9.059 -5.761 1.00 88.19 230 SER A C 1
ATOM 1810 O O . SER A 1 230 ? -5.442 -9.662 -5.357 1.00 88.19 230 SER A O 1
ATOM 1812 N N . SER A 1 231 ? -4.224 -8.939 -7.074 1.00 85.56 231 SER A N 1
ATOM 1813 C CA . SER A 1 231 ? -5.159 -9.467 -8.087 1.00 85.56 231 SER A CA 1
ATOM 1814 C C . SER A 1 231 ? -5.286 -10.993 -8.046 1.00 85.56 231 SER A C 1
ATOM 1816 O O . SER A 1 231 ? -6.349 -11.521 -8.340 1.00 85.56 231 SER A O 1
ATOM 1818 N N . GLY A 1 232 ? -4.220 -11.700 -7.670 1.00 88.44 232 GLY A N 1
ATOM 1819 C CA . GLY A 1 232 ? -4.206 -13.143 -7.468 1.00 88.44 232 GLY A CA 1
ATOM 1820 C C . GLY A 1 232 ? -5.068 -13.554 -6.285 1.00 88.44 232 GLY A C 1
ATOM 1821 O O . GLY A 1 232 ? -5.844 -14.498 -6.413 1.00 88.44 232 GLY A O 1
ATOM 1822 N N . ASN A 1 233 ? -5.000 -12.825 -5.168 1.00 93.38 233 ASN A N 1
ATOM 1823 C CA . ASN A 1 233 ? -5.934 -12.996 -4.053 1.00 93.38 233 ASN A CA 1
ATOM 1824 C C . ASN A 1 233 ? -7.391 -12.848 -4.516 1.00 93.38 233 ASN A C 1
ATOM 1826 O O . ASN A 1 233 ? -8.209 -13.711 -4.213 1.00 93.38 233 ASN A O 1
ATOM 1830 N N . LEU A 1 234 ? -7.692 -11.842 -5.347 1.00 94.00 234 LEU A N 1
ATOM 1831 C CA . LEU A 1 234 ? -9.051 -11.603 -5.858 1.00 94.00 234 LEU A CA 1
ATOM 1832 C C . LEU A 1 234 ? -9.619 -12.716 -6.750 1.00 94.00 234 LEU A C 1
ATOM 1834 O O . LEU A 1 234 ? -10.832 -12.772 -6.935 1.00 94.00 234 LEU A O 1
ATOM 1838 N N . GLU A 1 235 ? -8.781 -13.581 -7.329 1.00 91.69 235 GLU A N 1
ATOM 1839 C CA . GLU A 1 235 ? -9.265 -14.741 -8.097 1.00 91.69 235 GLU A CA 1
ATOM 1840 C C . GLU A 1 235 ? -9.788 -15.867 -7.195 1.00 91.69 235 GLU A C 1
ATOM 1842 O O . GLU A 1 235 ? -10.490 -16.752 -7.678 1.00 91.69 235 GLU A O 1
ATOM 1847 N N . VAL A 1 236 ? -9.432 -15.864 -5.906 1.00 93.38 236 VAL A N 1
ATOM 1848 C CA . VAL A 1 236 ? -9.828 -16.909 -4.947 1.00 93.38 236 VAL A CA 1
ATOM 1849 C C . VAL A 1 236 ? -10.687 -16.384 -3.800 1.00 93.38 236 VAL A C 1
ATOM 1851 O O . VAL A 1 236 ? -11.433 -17.158 -3.204 1.00 93.38 236 VAL A O 1
ATOM 1854 N N . ASP A 1 237 ? -10.599 -15.093 -3.486 1.00 94.81 237 ASP A N 1
ATOM 1855 C CA . ASP A 1 237 ? -11.394 -14.435 -2.455 1.00 94.81 237 ASP A CA 1
ATOM 1856 C C . ASP A 1 237 ? -11.647 -12.973 -2.837 1.00 94.81 237 ASP A C 1
ATOM 1858 O O . ASP A 1 237 ? -10.724 -12.173 -2.986 1.00 94.81 237 ASP A O 1
ATOM 1862 N N . HIS A 1 238 ? -12.920 -12.619 -2.993 1.00 96.44 238 HIS A N 1
ATOM 1863 C CA . HIS A 1 238 ? -13.314 -11.271 -3.383 1.00 96.44 238 HIS A CA 1
ATOM 1864 C C . HIS A 1 238 ? -13.260 -10.271 -2.225 1.00 96.44 238 HIS A C 1
ATOM 1866 O O . HIS A 1 238 ? -13.333 -9.075 -2.491 1.00 96.44 238 HIS A O 1
ATOM 1872 N N . HIS A 1 239 ? -13.142 -10.700 -0.963 1.00 97.50 239 HIS A N 1
ATOM 1873 C CA . HIS A 1 239 ? -13.120 -9.775 0.172 1.00 97.50 239 HIS A CA 1
ATOM 1874 C C . HIS A 1 239 ? -11.886 -8.876 0.133 1.00 97.50 239 HIS A C 1
ATOM 1876 O O . HIS A 1 239 ? -10.746 -9.336 0.015 1.00 97.50 239 HIS A O 1
ATOM 1882 N N . ALA A 1 240 ? -12.119 -7.573 0.259 1.00 98.31 240 ALA A N 1
ATOM 1883 C CA . ALA A 1 240 ? -11.060 -6.587 0.197 1.00 98.31 240 ALA A CA 1
ATOM 1884 C C . ALA A 1 240 ? -11.383 -5.329 1.010 1.00 98.31 240 ALA A C 1
ATOM 1886 O O . ALA A 1 240 ? -12.544 -5.005 1.274 1.00 98.31 240 ALA A O 1
ATOM 1887 N N . GLY A 1 241 ? -10.323 -4.612 1.372 1.00 98.50 241 GLY A N 1
ATOM 1888 C CA . GLY A 1 241 ? -10.381 -3.356 2.106 1.00 98.50 241 GLY A CA 1
ATOM 1889 C C . GLY A 1 241 ? -9.623 -2.256 1.376 1.00 98.50 241 GLY A C 1
ATOM 1890 O O . GLY A 1 241 ? -8.602 -2.509 0.737 1.00 98.50 241 GLY A O 1
ATOM 1891 N N . LEU A 1 242 ? -10.111 -1.028 1.475 1.00 98.81 242 LEU A N 1
ATOM 1892 C CA . LEU A 1 242 ? -9.462 0.170 0.957 1.00 98.81 242 LEU A CA 1
ATOM 1893 C C . LEU A 1 242 ? -9.227 1.148 2.096 1.00 98.81 242 LEU A C 1
ATOM 1895 O O . LEU A 1 242 ? -10.061 1.280 2.992 1.00 98.81 242 LEU A O 1
ATOM 1899 N N . LEU A 1 243 ? -8.123 1.872 2.010 1.00 98.75 243 LEU A N 1
ATOM 1900 C CA . LEU A 1 243 ? -7.831 3.006 2.865 1.00 98.75 243 LEU A CA 1
ATOM 1901 C C . LEU A 1 243 ? -7.402 4.186 1.990 1.00 98.75 243 LEU A C 1
ATOM 1903 O O . LEU A 1 243 ? -6.511 4.066 1.141 1.00 98.75 243 LEU A O 1
ATOM 1907 N N . PHE A 1 244 ? -8.053 5.321 2.221 1.00 98.62 244 PHE A N 1
ATOM 1908 C CA . PHE A 1 244 ? -7.722 6.616 1.640 1.00 98.62 244 PHE A CA 1
ATOM 1909 C C . PHE A 1 244 ? -7.390 7.593 2.762 1.00 98.62 244 PHE A C 1
ATOM 1911 O O . PHE A 1 244 ? -8.075 7.620 3.783 1.00 98.62 244 PHE A O 1
ATOM 1918 N N . ILE A 1 245 ? -6.373 8.420 2.542 1.00 97.88 245 ILE A N 1
ATOM 1919 C CA . ILE A 1 245 ? -5.946 9.467 3.471 1.00 97.88 245 ILE A CA 1
ATOM 1920 C C . ILE A 1 245 ? -5.857 10.772 2.683 1.00 97.88 245 ILE A C 1
ATOM 1922 O O . ILE A 1 245 ? -5.273 10.807 1.599 1.00 97.88 245 ILE A O 1
ATOM 1926 N N . ASP A 1 246 ? -6.451 11.837 3.214 1.00 96.62 246 ASP A N 1
ATOM 1927 C CA . ASP A 1 246 ? -6.302 13.197 2.696 1.00 96.62 246 ASP A CA 1
ATOM 1928 C C . ASP A 1 246 ? -5.094 13.848 3.379 1.00 96.62 246 ASP A C 1
ATOM 1930 O O . ASP A 1 246 ? -5.233 14.543 4.389 1.00 96.62 246 ASP A O 1
ATOM 1934 N N . TYR A 1 247 ? -3.899 13.546 2.860 1.00 94.94 247 TYR A N 1
ATOM 1935 C CA . TYR A 1 247 ? -2.624 13.913 3.481 1.00 94.94 247 TYR A CA 1
ATOM 1936 C C . TYR A 1 247 ? -2.449 15.437 3.607 1.00 94.94 247 TYR A C 1
ATOM 1938 O O . TYR A 1 247 ? -2.139 15.941 4.692 1.00 94.94 247 TYR A O 1
ATOM 1946 N N . GLU A 1 248 ? -2.642 16.175 2.512 1.00 89.12 248 GLU A N 1
ATOM 1947 C CA . GLU A 1 248 ? -2.395 17.620 2.428 1.00 89.12 248 GLU A CA 1
ATOM 1948 C C . GLU A 1 248 ? -3.594 18.472 2.869 1.00 89.12 248 GLU A C 1
ATOM 1950 O O . GLU A 1 248 ? -3.413 19.630 3.247 1.00 89.12 248 GLU A O 1
ATOM 1955 N N . GLY A 1 249 ? -4.814 17.939 2.792 1.00 89.44 249 GLY A N 1
ATOM 1956 C CA . GLY A 1 249 ? -6.034 18.680 3.083 1.00 89.44 249 GLY A CA 1
ATOM 1957 C C . GLY A 1 249 ? -6.506 18.527 4.525 1.00 89.44 249 GLY A C 1
ATOM 1958 O O . GLY A 1 249 ? -5.841 18.900 5.494 1.00 89.44 249 GLY A O 1
ATOM 1959 N N . SER A 1 250 ? -7.717 17.997 4.647 1.00 91.81 250 SER A N 1
ATOM 1960 C CA . SER A 1 250 ? -8.479 17.882 5.889 1.00 91.81 250 SER A CA 1
ATOM 1961 C C . SER A 1 250 ? -7.866 16.940 6.923 1.00 91.81 250 SER A C 1
ATOM 1963 O O . SER A 1 250 ? -8.234 17.027 8.089 1.00 91.81 250 SER A O 1
ATOM 1965 N N . GLY A 1 251 ? -6.962 16.038 6.528 1.00 95.00 251 GLY A N 1
ATOM 1966 C CA . GLY A 1 251 ? -6.510 14.950 7.392 1.00 95.00 251 GLY A CA 1
ATOM 1967 C C . GLY A 1 251 ? -7.575 13.877 7.610 1.00 95.00 251 GLY A C 1
ATOM 1968 O O . GLY A 1 251 ? -7.514 13.137 8.589 1.00 95.00 251 GLY A O 1
ATOM 1969 N N . ASN A 1 252 ? -8.595 13.814 6.753 1.00 97.00 252 ASN A N 1
ATOM 1970 C CA . ASN A 1 252 ? -9.594 12.759 6.824 1.00 97.00 252 ASN A CA 1
ATOM 1971 C C . ASN A 1 252 ? -8.978 11.403 6.460 1.00 97.00 252 ASN A C 1
ATOM 1973 O O . ASN A 1 252 ? -8.130 11.313 5.569 1.00 97.00 252 ASN A O 1
ATOM 1977 N N . ILE A 1 253 ? -9.465 10.349 7.109 1.00 97.81 253 ILE A N 1
ATOM 1978 C CA . ILE A 1 253 ? -9.092 8.959 6.847 1.00 97.81 253 ILE A CA 1
ATOM 1979 C C . ILE A 1 253 ? -10.370 8.178 6.543 1.00 97.81 253 ILE A C 1
ATOM 1981 O O . ILE A 1 253 ? -11.311 8.173 7.334 1.00 97.81 253 ILE A O 1
ATOM 1985 N N . LEU A 1 254 ? -10.420 7.520 5.389 1.00 98.50 254 LEU A N 1
ATOM 1986 C CA . LEU A 1 254 ? -11.561 6.729 4.941 1.00 98.50 254 LEU A CA 1
ATOM 1987 C C . LEU A 1 254 ? -11.153 5.266 4.796 1.00 98.50 254 LEU A C 1
ATOM 1989 O O . LEU A 1 254 ? -10.359 4.923 3.922 1.00 98.50 254 LEU A O 1
ATOM 1993 N N . GLN A 1 255 ? -11.766 4.409 5.603 1.00 98.62 255 GLN A N 1
ATOM 1994 C CA . GLN A 1 255 ? -11.693 2.957 5.493 1.00 98.62 255 GLN A CA 1
ATOM 1995 C C . GLN A 1 255 ? -12.943 2.442 4.788 1.00 98.62 255 GLN A C 1
ATOM 1997 O O . GLN A 1 255 ? -14.062 2.805 5.157 1.00 98.62 255 GLN A O 1
ATOM 2002 N N . VAL A 1 256 ? -12.776 1.575 3.794 1.00 98.75 256 VAL A N 1
ATOM 2003 C CA . VAL A 1 256 ? -13.886 0.981 3.042 1.00 98.75 256 VAL A CA 1
ATOM 2004 C C . VAL A 1 256 ? -13.706 -0.525 2.986 1.00 98.75 256 VAL A C 1
ATOM 2006 O O . VAL A 1 256 ? -12.676 -1.014 2.541 1.00 98.75 256 VAL A O 1
ATOM 2009 N N . VAL A 1 257 ? -14.729 -1.264 3.390 1.00 98.62 257 VAL A N 1
ATOM 2010 C CA . VAL A 1 257 ? -14.796 -2.722 3.278 1.00 98.62 257 VAL A CA 1
ATOM 2011 C C . VAL A 1 257 ? -15.736 -3.081 2.142 1.00 98.62 257 VAL A C 1
ATOM 2013 O O . VAL A 1 257 ? -16.794 -2.461 1.969 1.00 98.62 257 VAL A O 1
ATOM 2016 N N . GLY A 1 258 ? -15.376 -4.101 1.372 1.00 98.25 258 GLY A N 1
ATOM 2017 C CA . GLY A 1 258 ? -16.153 -4.489 0.213 1.00 98.25 258 GLY A CA 1
ATOM 2018 C C . GLY A 1 258 ? -15.660 -5.747 -0.476 1.00 98.25 258 GLY A C 1
ATOM 2019 O O . GLY A 1 258 ? -14.974 -6.589 0.104 1.00 98.25 258 GLY A O 1
ATOM 2020 N N . GLU A 1 259 ? -16.063 -5.866 -1.734 1.00 98.31 259 GLU A N 1
ATOM 2021 C CA . GLU A 1 259 ? -15.672 -6.953 -2.623 1.00 98.31 259 GLU A CA 1
ATOM 2022 C C . GLU A 1 259 ? -14.988 -6.397 -3.863 1.00 98.31 259 GLU A C 1
ATOM 2024 O O . GLU A 1 259 ? -15.516 -5.479 -4.490 1.00 98.31 259 GLU A O 1
ATOM 2029 N N . ALA A 1 260 ? -13.849 -6.966 -4.245 1.00 97.69 260 ALA A N 1
ATOM 2030 C CA . ALA A 1 260 ? -13.089 -6.560 -5.415 1.00 97.69 260 ALA A CA 1
ATOM 2031 C C . ALA A 1 260 ? -12.964 -7.685 -6.450 1.00 97.69 260 ALA A C 1
ATOM 2033 O O . ALA A 1 260 ? -12.899 -8.871 -6.125 1.00 97.69 260 ALA A O 1
ATOM 2034 N N . SER A 1 261 ? -12.892 -7.298 -7.721 1.00 94.94 261 SER A N 1
ATOM 2035 C CA . SER A 1 261 ? -12.660 -8.214 -8.839 1.00 94.94 261 SER A CA 1
ATOM 2036 C C . SER A 1 261 ? -11.818 -7.554 -9.927 1.00 94.94 261 SER A C 1
ATOM 2038 O O . SER A 1 261 ? -11.853 -6.333 -10.098 1.00 94.94 261 SER A O 1
ATOM 2040 N N . SER A 1 262 ? -11.054 -8.373 -10.652 1.00 90.12 262 SER A N 1
ATOM 2041 C CA . SER A 1 262 ? -10.285 -7.927 -11.814 1.00 90.12 262 SER A CA 1
ATOM 2042 C C . SER A 1 262 ? -11.177 -7.937 -13.058 1.00 90.12 262 SER A C 1
ATOM 2044 O O . SER A 1 262 ? -11.629 -8.997 -13.488 1.00 90.12 262 SER A O 1
ATOM 2046 N N . ASP A 1 263 ? -11.404 -6.766 -13.642 1.00 86.75 263 ASP A N 1
ATOM 2047 C CA . ASP A 1 263 ? -12.065 -6.581 -14.932 1.00 86.75 263 ASP A CA 1
ATOM 2048 C C . ASP A 1 263 ? -10.998 -6.589 -16.039 1.00 86.75 263 ASP A C 1
ATOM 2050 O O . ASP A 1 263 ? -10.144 -5.698 -16.123 1.00 86.75 263 ASP A O 1
ATOM 2054 N N . TRP A 1 264 ? -10.997 -7.662 -16.832 1.00 77.69 264 TRP A N 1
ATOM 2055 C CA . TRP A 1 264 ? -9.981 -7.935 -17.852 1.00 77.69 264 TRP A CA 1
ATOM 2056 C C . TRP A 1 264 ? -10.302 -7.321 -19.219 1.00 77.69 264 TRP A C 1
ATOM 2058 O O . TRP A 1 264 ? -9.410 -7.273 -20.064 1.00 77.69 264 TRP A O 1
ATOM 2068 N N . ASP A 1 265 ? -11.538 -6.863 -19.418 1.00 73.94 265 ASP A N 1
ATOM 2069 C CA . ASP A 1 265 ? -12.001 -6.194 -20.636 1.00 73.94 265 ASP A CA 1
ATOM 2070 C C . ASP A 1 265 ? -12.982 -5.067 -20.262 1.00 73.94 265 ASP A C 1
ATOM 2072 O O . ASP A 1 265 ? -14.190 -5.153 -20.516 1.00 73.94 265 ASP A O 1
ATOM 2076 N N . PRO A 1 266 ? -12.496 -4.029 -19.553 1.00 72.06 266 PRO A N 1
ATOM 2077 C CA . PRO A 1 266 ? -13.370 -2.994 -19.039 1.00 72.06 266 PRO A CA 1
ATOM 2078 C C . PRO A 1 266 ? -13.912 -2.140 -20.189 1.00 72.06 266 PRO A C 1
ATOM 2080 O O . PRO A 1 266 ? -13.151 -1.582 -20.978 1.00 72.06 266 PRO A O 1
ATOM 2083 N N . GLN A 1 267 ? -15.238 -1.961 -20.237 1.00 65.19 267 GLN A N 1
ATOM 2084 C CA . GLN A 1 267 ? -15.874 -1.054 -21.208 1.00 65.19 267 GLN A CA 1
ATOM 2085 C C . GLN A 1 267 ? -15.380 0.393 -21.066 1.00 65.19 267 GLN A C 1
ATOM 2087 O O . GLN A 1 267 ? -15.281 1.124 -22.049 1.00 65.19 267 GLN A O 1
ATOM 2092 N N . GLU A 1 268 ? -15.055 0.804 -19.837 1.00 61.22 268 GLU A N 1
ATOM 2093 C CA . GLU A 1 268 ? -14.368 2.061 -19.573 1.00 61.22 268 GLU A CA 1
ATOM 2094 C C . GLU A 1 268 ? -12.856 1.849 -19.586 1.00 61.22 268 GLU A C 1
ATOM 2096 O O . GLU A 1 268 ? -12.285 1.219 -18.694 1.00 61.22 268 GLU A O 1
ATOM 2101 N N . THR A 1 269 ? -12.182 2.434 -20.570 1.00 54.47 269 THR A N 1
ATOM 2102 C CA . THR A 1 269 ? -10.727 2.359 -20.657 1.00 54.47 269 THR A CA 1
ATOM 2103 C C . THR A 1 269 ? -10.062 3.358 -19.713 1.00 54.47 269 THR A C 1
ATOM 2105 O O . THR A 1 269 ? -10.462 4.525 -19.607 1.00 54.47 269 THR A O 1
ATOM 2108 N N . PHE A 1 270 ? -8.987 2.915 -19.071 1.00 60.59 270 PHE A N 1
ATOM 2109 C CA . PHE A 1 270 ? -8.034 3.784 -18.395 1.00 60.59 270 PHE A CA 1
ATOM 2110 C C . PHE A 1 270 ? -6.797 3.942 -19.279 1.00 60.59 270 PHE A C 1
ATOM 2112 O O . PHE A 1 270 ? -6.249 2.956 -19.771 1.00 60.59 270 PHE A O 1
ATOM 2119 N N . GLU A 1 271 ? -6.330 5.169 -19.496 1.00 51.75 271 GLU A N 1
ATOM 2120 C CA . GLU A 1 271 ? -5.157 5.389 -20.342 1.00 51.75 271 GLU A CA 1
ATOM 2121 C C . GLU A 1 271 ? -3.907 4.744 -19.713 1.00 51.75 271 GLU A C 1
ATOM 2123 O O . GLU A 1 271 ? -3.520 5.023 -18.579 1.00 51.75 271 GLU A O 1
ATOM 2128 N N . GLY A 1 272 ? -3.277 3.822 -20.446 1.00 49.41 272 GLY A N 1
ATOM 2129 C CA . GLY A 1 272 ? -2.120 3.062 -19.959 1.00 49.41 272 GLY A CA 1
ATOM 2130 C C . GLY A 1 272 ? -2.454 1.801 -19.151 1.00 49.41 272 GLY A C 1
ATOM 2131 O O . GLY A 1 272 ? -1.533 1.146 -18.657 1.00 49.41 272 GLY A O 1
ATOM 2132 N N . SER A 1 273 ? -3.729 1.411 -19.046 1.00 62.22 273 SER A N 1
ATOM 2133 C CA . SER A 1 273 ? -4.130 0.110 -18.503 1.00 62.22 273 SER A CA 1
ATOM 2134 C C . SER A 1 273 ? -5.224 -0.541 -19.342 1.00 62.22 273 SER A C 1
ATOM 2136 O O . SER A 1 273 ? -6.268 0.047 -19.593 1.00 62.22 273 SER A O 1
ATOM 2138 N N . THR A 1 274 ? -5.020 -1.803 -19.713 1.00 62.53 274 THR A 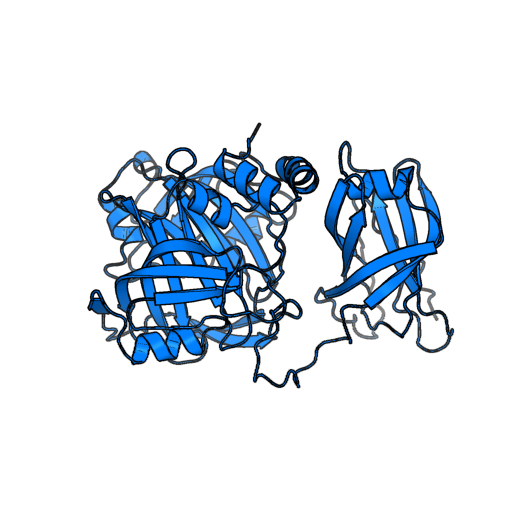N 1
ATOM 2139 C CA . THR A 1 274 ? -6.045 -2.630 -20.372 1.00 62.53 274 THR A CA 1
ATOM 2140 C C . THR A 1 274 ? -6.954 -3.348 -19.373 1.00 62.53 274 THR A C 1
ATOM 2142 O O . THR A 1 274 ? -7.774 -4.163 -19.769 1.00 62.53 274 THR A O 1
ATOM 2145 N N . ARG A 1 275 ? -6.764 -3.109 -18.069 1.00 74.31 275 ARG A N 1
ATOM 2146 C CA . ARG A 1 275 ? -7.454 -3.803 -16.976 1.00 74.31 275 ARG A CA 1
ATOM 2147 C C . ARG A 1 275 ? -7.875 -2.824 -15.895 1.00 74.31 275 ARG A C 1
ATOM 2149 O O . ARG A 1 275 ? -7.195 -1.817 -15.659 1.00 74.31 275 ARG A O 1
ATOM 2156 N N . ALA A 1 276 ? -8.938 -3.161 -15.189 1.00 84.56 276 ALA A N 1
ATOM 2157 C CA . ALA A 1 276 ? -9.416 -2.406 -14.044 1.00 84.56 276 ALA A CA 1
ATOM 2158 C C . ALA A 1 276 ? -9.654 -3.325 -12.848 1.00 84.56 276 ALA A C 1
ATOM 2160 O O . ALA A 1 276 ? -9.902 -4.517 -13.003 1.00 84.56 276 ALA A O 1
ATOM 2161 N N . ILE A 1 277 ? -9.602 -2.762 -11.649 1.00 91.75 277 ILE A N 1
ATOM 2162 C CA . ILE A 1 277 ? -10.212 -3.367 -10.474 1.00 91.75 277 ILE A CA 1
ATOM 2163 C C . ILE A 1 277 ? -11.540 -2.661 -10.240 1.00 91.75 277 ILE A C 1
ATOM 2165 O O . ILE A 1 277 ? -11.594 -1.430 -10.191 1.00 91.75 277 ILE A O 1
ATOM 2169 N N . ARG A 1 278 ? -12.601 -3.452 -10.085 1.00 95.31 278 ARG A N 1
ATOM 2170 C CA . ARG A 1 278 ? -13.909 -2.986 -9.620 1.00 95.31 278 ARG A CA 1
ATOM 2171 C C . ARG A 1 278 ? -14.087 -3.378 -8.171 1.00 95.31 278 ARG A C 1
ATOM 2173 O O . ARG A 1 278 ? -13.814 -4.522 -7.815 1.00 95.31 278 ARG A O 1
ATOM 2180 N N . PHE A 1 279 ? -14.570 -2.445 -7.367 1.00 98.12 279 PHE A N 1
ATOM 2181 C CA . PHE A 1 279 ? -14.785 -2.612 -5.941 1.00 98.12 279 PHE A CA 1
ATOM 2182 C C . PHE A 1 279 ? -16.217 -2.223 -5.576 1.00 98.12 279 PHE A C 1
ATOM 2184 O O . PHE A 1 279 ? -16.625 -1.074 -5.746 1.00 98.12 279 PHE A O 1
ATOM 2191 N N . ARG A 1 280 ? -16.976 -3.176 -5.036 1.00 98.50 280 ARG A N 1
ATOM 2192 C CA . ARG A 1 280 ? -18.319 -2.967 -4.496 1.00 98.50 280 ARG A CA 1
ATOM 2193 C C . ARG A 1 280 ? -18.227 -2.657 -3.009 1.00 98.50 280 ARG A C 1
ATOM 2195 O O . ARG A 1 280 ? -17.760 -3.484 -2.230 1.00 98.50 280 ARG A O 1
ATOM 2202 N N . VAL A 1 281 ? -18.724 -1.494 -2.613 1.00 98.56 281 VAL A N 1
ATOM 2203 C CA . VAL A 1 281 ? -18.741 -1.045 -1.218 1.00 98.56 281 VAL A CA 1
ATOM 2204 C C . VAL A 1 281 ? -19.781 -1.834 -0.423 1.00 98.56 281 VAL A C 1
ATOM 2206 O O . VAL A 1 281 ? -20.944 -1.898 -0.819 1.00 98.56 281 VAL A O 1
ATOM 2209 N N . LYS A 1 282 ? -19.371 -2.403 0.716 1.00 98.38 282 LYS A N 1
ATOM 2210 C CA . LYS A 1 282 ? -20.271 -2.990 1.725 1.00 98.38 282 LYS A CA 1
ATOM 2211 C C . LYS A 1 282 ? -20.499 -2.033 2.888 1.00 98.38 282 LYS A C 1
ATOM 2213 O O . LYS A 1 282 ? -21.634 -1.828 3.307 1.00 98.38 282 LYS A O 1
ATOM 2218 N N . LYS A 1 283 ? -19.416 -1.467 3.424 1.00 98.19 283 LYS A N 1
ATOM 2219 C CA . LYS A 1 283 ? -19.444 -0.518 4.542 1.00 98.19 283 LYS A CA 1
ATOM 2220 C C . LYS A 1 283 ? -18.213 0.376 4.536 1.00 98.19 283 LYS A C 1
ATOM 2222 O O . LYS A 1 283 ? -17.192 0.024 3.950 1.00 98.19 283 LYS A O 1
ATOM 2227 N N . PHE A 1 284 ? -18.304 1.518 5.201 1.00 98.19 284 PHE A N 1
ATOM 2228 C CA . PHE A 1 284 ? -17.186 2.437 5.376 1.00 98.19 284 PHE A CA 1
ATOM 2229 C C . PHE A 1 284 ? -17.141 3.002 6.800 1.00 98.19 284 PHE A C 1
ATOM 2231 O O . PHE A 1 284 ? -18.166 3.040 7.489 1.00 98.19 284 PHE A O 1
ATOM 2238 N N . ARG A 1 285 ? -15.956 3.470 7.204 1.00 97.62 285 ARG A N 1
ATOM 2239 C CA . ARG A 1 285 ? -15.723 4.368 8.343 1.00 97.62 285 ARG A CA 1
ATOM 2240 C C . ARG A 1 285 ? -14.920 5.574 7.844 1.00 97.62 285 ARG A C 1
ATOM 2242 O O . ARG A 1 285 ? -13.849 5.402 7.269 1.00 97.62 285 ARG A O 1
ATOM 2249 N N . LEU A 1 286 ? -15.452 6.778 8.022 1.00 97.56 286 LEU A N 1
ATOM 2250 C CA . LEU A 1 286 ? -14.804 8.048 7.698 1.00 97.56 286 LEU A CA 1
ATOM 2251 C C . LEU A 1 286 ? -14.469 8.770 9.001 1.00 97.56 286 LEU A C 1
ATOM 2253 O O . LEU A 1 286 ? -15.371 9.190 9.724 1.00 97.56 286 LEU A O 1
ATOM 2257 N N . TYR A 1 287 ? -13.180 8.923 9.268 1.00 96.06 287 TYR A N 1
ATOM 2258 C CA . TYR A 1 287 ? -12.628 9.634 10.410 1.00 96.06 287 TYR A CA 1
ATOM 2259 C C . TYR A 1 287 ? -12.227 11.039 9.964 1.00 96.06 287 TYR A C 1
ATOM 2261 O O . TYR A 1 287 ? -11.377 11.198 9.086 1.00 96.06 287 TYR A O 1
ATOM 2269 N N . THR A 1 288 ? -12.848 12.072 10.528 1.00 95.31 288 THR A N 1
ATOM 2270 C CA . THR A 1 288 ? -12.585 13.458 10.118 1.00 95.31 288 THR A CA 1
ATOM 2271 C C . THR A 1 288 ? -11.375 14.034 10.850 1.00 95.31 288 THR A C 1
ATOM 2273 O O . THR A 1 288 ? -11.309 13.900 12.070 1.00 95.31 288 THR A O 1
ATOM 2276 N N . GLY A 1 289 ? -10.444 14.692 10.152 1.00 93.88 289 GLY A N 1
ATOM 2277 C CA . GLY A 1 289 ? -9.303 15.383 10.778 1.00 93.88 289 GLY A CA 1
ATOM 2278 C C . GLY A 1 289 ? -8.448 14.500 11.688 1.00 93.88 289 GLY A C 1
ATOM 2279 O O . GLY A 1 289 ? -8.037 14.932 12.756 1.00 93.88 289 GLY A O 1
ATOM 2280 N N . SER A 1 290 ? -8.255 13.238 11.306 1.00 94.25 290 SER A N 1
ATOM 2281 C CA . SER A 1 290 ? -7.694 12.194 12.169 1.00 94.25 290 SER A CA 1
ATOM 2282 C C . SER A 1 290 ? -6.263 11.781 11.821 1.00 94.25 290 SER A C 1
ATOM 2284 O O . SER A 1 290 ? -5.617 11.137 12.638 1.00 94.25 290 SER A O 1
ATOM 2286 N N . GLU A 1 291 ? -5.747 12.171 10.655 1.00 95.00 291 GLU A N 1
ATOM 2287 C CA . GLU A 1 291 ? -4.332 12.014 10.308 1.00 95.00 291 GLU A CA 1
ATOM 2288 C C . GLU A 1 291 ? -3.471 12.933 11.201 1.00 95.00 291 GLU A C 1
ATOM 2290 O O . GLU A 1 291 ? -3.629 14.162 11.133 1.00 95.00 291 GLU A O 1
ATOM 2295 N N . PRO A 1 292 ? -2.557 12.372 12.019 1.00 94.25 292 PRO A N 1
ATOM 2296 C CA . PRO A 1 292 ? -1.810 13.123 13.029 1.00 94.25 292 PRO A CA 1
ATOM 2297 C C . PRO A 1 292 ? -0.682 13.983 12.454 1.00 94.25 292 PRO A C 1
ATOM 2299 O O . PRO A 1 292 ? -0.175 14.872 13.145 1.00 94.25 292 PRO A O 1
ATOM 2302 N N . TYR A 1 293 ? -0.261 13.749 11.210 1.00 95.38 293 TYR A N 1
ATOM 2303 C CA . TYR A 1 293 ? 0.803 14.518 10.580 1.00 95.38 293 TYR A CA 1
ATOM 2304 C C . TYR A 1 293 ? 0.282 15.497 9.530 1.00 95.38 293 TYR A C 1
ATOM 2306 O O . TYR A 1 293 ? -0.642 15.229 8.762 1.00 95.38 293 TYR A O 1
ATOM 2314 N N . GLU A 1 294 ? 0.934 16.654 9.461 1.00 95.56 294 GLU A N 1
ATOM 2315 C CA . GLU A 1 294 ? 0.787 17.554 8.322 1.00 95.56 294 GLU A CA 1
ATOM 2316 C C . GLU A 1 294 ? 1.777 17.131 7.245 1.00 95.56 294 GLU A C 1
ATOM 2318 O O . GLU A 1 294 ? 2.995 17.113 7.468 1.00 95.56 294 GLU A O 1
ATOM 2323 N N . TRP A 1 295 ? 1.255 16.792 6.072 1.00 96.19 295 TRP A N 1
ATOM 2324 C CA . TRP A 1 295 ? 2.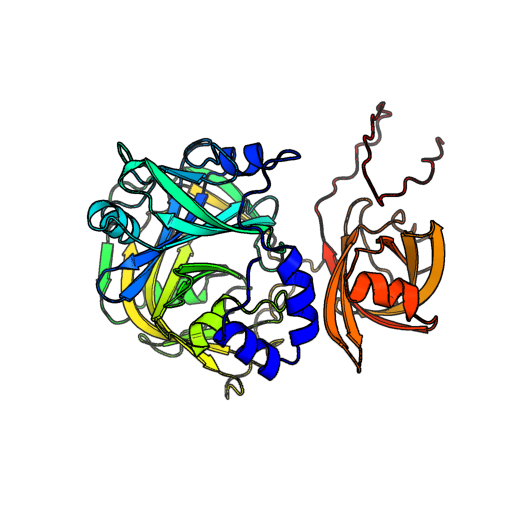046 16.317 4.950 1.00 96.19 295 TRP A CA 1
ATOM 2325 C C . TRP A 1 295 ? 2.176 17.386 3.875 1.00 96.19 295 TRP A C 1
ATOM 2327 O O . TRP A 1 295 ? 1.265 18.172 3.620 1.00 96.19 295 TRP A O 1
ATOM 2337 N N . LYS A 1 296 ? 3.320 17.373 3.198 1.00 96.31 296 LYS A N 1
ATOM 2338 C CA . LYS A 1 296 ? 3.572 18.158 1.996 1.00 96.31 296 LYS A CA 1
ATOM 2339 C C . LYS A 1 296 ? 3.882 17.223 0.836 1.00 96.31 296 LYS A C 1
ATOM 2341 O O . LYS A 1 296 ? 4.857 16.468 0.898 1.00 96.31 296 LYS A O 1
ATOM 2346 N N . LEU A 1 297 ? 3.101 17.324 -0.239 1.00 96.25 297 LEU A N 1
ATOM 2347 C CA . LEU A 1 297 ? 3.450 16.721 -1.521 1.00 96.25 297 LEU A CA 1
ATOM 2348 C C . LEU A 1 297 ? 4.695 17.403 -2.087 1.00 96.25 297 LEU A C 1
ATOM 2350 O O . LEU A 1 297 ? 4.686 18.599 -2.376 1.00 96.25 297 LEU A O 1
ATOM 2354 N N . ASN A 1 298 ? 5.761 16.629 -2.262 1.00 91.25 298 ASN A N 1
ATOM 2355 C CA . ASN A 1 298 ? 7.000 17.104 -2.867 1.00 91.25 298 ASN A CA 1
ATOM 2356 C C . ASN A 1 298 ? 7.023 16.819 -4.371 1.00 91.25 298 ASN A C 1
ATOM 2358 O O . ASN A 1 298 ? 7.439 17.677 -5.141 1.00 91.25 298 ASN A O 1
ATOM 2362 N N . ALA A 1 299 ? 6.581 15.628 -4.794 1.00 83.50 299 ALA A N 1
ATOM 2363 C CA . ALA A 1 299 ? 6.500 15.266 -6.210 1.00 83.50 299 ALA A CA 1
ATOM 2364 C C . ALA A 1 299 ? 5.592 14.054 -6.457 1.00 83.50 299 ALA A C 1
ATOM 2366 O O . ALA A 1 299 ? 5.695 13.040 -5.757 1.00 83.50 299 ALA A O 1
ATOM 2367 N N . PHE A 1 300 ? 4.797 14.095 -7.526 1.00 84.50 300 PHE A N 1
ATOM 2368 C CA . PHE A 1 300 ? 4.138 12.899 -8.055 1.00 84.50 300 PHE A CA 1
ATOM 2369 C C . PHE A 1 300 ? 5.163 11.889 -8.599 1.00 84.50 300 PHE A C 1
ATOM 2371 O O . PHE A 1 300 ? 6.304 12.230 -8.922 1.00 84.50 300 PHE A O 1
ATOM 2378 N N . SER A 1 301 ? 4.787 10.614 -8.651 1.00 79.88 301 SER A N 1
ATOM 2379 C CA . SER A 1 301 ? 5.594 9.559 -9.255 1.00 79.88 301 SER A CA 1
ATOM 2380 C C . SER A 1 301 ? 5.583 9.704 -10.772 1.00 79.88 301 SER A C 1
ATOM 2382 O O . SER A 1 301 ? 4.515 9.740 -11.379 1.00 79.88 301 SER A O 1
ATOM 2384 N N . ASP A 1 302 ? 6.757 9.652 -11.401 1.00 72.31 302 ASP A N 1
ATOM 2385 C CA . ASP A 1 302 ? 6.885 9.635 -12.868 1.00 72.31 302 ASP A CA 1
ATOM 2386 C C . ASP A 1 302 ? 6.214 8.413 -13.515 1.00 72.31 302 ASP A C 1
ATOM 2388 O O . ASP A 1 302 ? 5.982 8.376 -14.720 1.00 72.31 302 ASP A O 1
ATOM 2392 N N . TYR A 1 303 ? 5.912 7.394 -12.708 1.00 72.06 303 TYR A N 1
ATOM 2393 C CA . TYR A 1 303 ? 5.251 6.170 -13.142 1.00 72.06 303 TYR A CA 1
ATOM 2394 C C . TYR A 1 303 ? 3.729 6.241 -13.047 1.00 72.06 303 TYR A C 1
ATOM 2396 O O . TYR A 1 303 ? 3.089 5.269 -13.439 1.00 72.06 303 TYR A O 1
ATOM 2404 N N . ASN A 1 304 ? 3.149 7.327 -12.518 1.00 76.00 304 ASN A N 1
ATOM 2405 C CA . ASN A 1 304 ? 1.698 7.464 -12.410 1.00 76.00 304 ASN A CA 1
ATOM 2406 C C . ASN A 1 304 ? 1.031 7.209 -13.774 1.00 76.00 304 ASN A C 1
ATOM 2408 O O . ASN A 1 304 ? 1.542 7.653 -14.807 1.00 76.00 304 ASN A O 1
ATOM 2412 N N . PRO A 1 305 ? -0.106 6.495 -13.803 1.00 67.56 305 PRO A N 1
ATOM 2413 C CA . PRO A 1 305 ? -0.861 6.320 -15.034 1.00 67.56 305 PRO A CA 1
ATOM 2414 C C . PRO A 1 305 ? -1.309 7.649 -15.624 1.00 67.56 305 PRO A C 1
ATOM 2416 O O . PRO A 1 305 ? -1.475 8.655 -14.926 1.00 67.56 305 PRO A O 1
ATOM 2419 N N . VAL A 1 306 ? -1.575 7.619 -16.922 1.00 64.81 306 VAL A N 1
ATOM 2420 C CA . VAL A 1 306 ? -2.217 8.739 -17.592 1.00 64.81 306 VAL A CA 1
ATOM 2421 C C . VAL A 1 306 ? -3.706 8.715 -17.231 1.00 64.81 306 VAL A C 1
ATOM 2423 O O . VAL A 1 306 ? -4.346 7.665 -17.231 1.00 64.81 306 VAL A O 1
ATOM 2426 N N . VAL A 1 307 ? -4.249 9.870 -16.859 1.00 59.53 307 VAL A N 1
ATOM 2427 C CA . VAL A 1 307 ? -5.671 10.053 -16.558 1.00 59.53 307 VAL A CA 1
A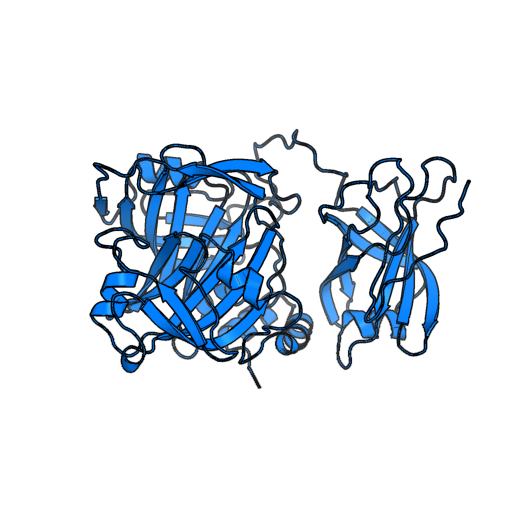TOM 2428 C C . VAL A 1 307 ? -6.184 11.116 -17.524 1.00 59.53 307 VAL A C 1
ATOM 2430 O O . VAL A 1 307 ? -5.646 12.224 -17.549 1.00 59.53 307 VAL A O 1
ATOM 2433 N N . ALA A 1 308 ? -7.195 10.780 -18.329 1.00 49.56 308 ALA A N 1
ATOM 2434 C CA . ALA A 1 308 ? -7.785 11.701 -19.298 1.00 49.56 308 ALA A CA 1
ATOM 2435 C C . ALA A 1 308 ? -8.261 12.996 -18.609 1.00 49.56 308 ALA A C 1
ATOM 2437 O O . ALA A 1 308 ? -8.951 12.942 -17.592 1.00 49.56 308 ALA A O 1
ATOM 2438 N N . GLY A 1 309 ? -7.889 14.155 -19.162 1.00 42.00 309 GLY A N 1
ATOM 2439 C CA . GLY A 1 309 ? -8.249 15.476 -18.627 1.00 42.00 309 GLY A CA 1
ATOM 2440 C C . GLY A 1 309 ? -7.256 16.082 -17.627 1.00 42.00 309 GLY A C 1
ATOM 2441 O O . GLY A 1 309 ? -7.418 17.243 -17.259 1.00 42.00 309 GLY A O 1
ATOM 2442 N N . HIS A 1 310 ? -6.207 15.355 -17.228 1.00 39.31 310 HIS A N 1
ATOM 2443 C CA . HIS A 1 310 ? -5.063 15.937 -16.527 1.00 39.31 310 HIS A CA 1
ATOM 2444 C C . HIS A 1 310 ? -3.956 16.276 -17.531 1.00 39.31 310 HIS A C 1
ATOM 2446 O O . HIS A 1 310 ? -3.214 15.398 -17.977 1.00 39.31 310 HIS A O 1
ATOM 2452 N N . ASP A 1 311 ? -3.833 17.564 -17.865 1.00 32.91 311 ASP A N 1
ATOM 2453 C CA . ASP A 1 311 ? -2.666 18.090 -18.572 1.00 32.91 311 ASP A CA 1
ATOM 2454 C C . ASP A 1 311 ? -1.425 17.799 -17.719 1.00 32.91 311 ASP A C 1
ATOM 2456 O O . ASP A 1 311 ? -1.262 18.320 -16.614 1.00 32.91 311 ASP A O 1
ATOM 2460 N N . GLN A 1 312 ? -0.556 16.914 -18.206 1.00 41.78 312 GLN A N 1
ATOM 2461 C CA . GLN A 1 312 ? 0.697 16.566 -17.539 1.00 41.78 312 GLN A CA 1
ATOM 2462 C C . GLN A 1 312 ? 1.741 17.671 -17.742 1.00 41.78 312 GLN A C 1
ATOM 2464 O O . GLN A 1 312 ? 2.793 17.451 -18.338 1.00 41.78 312 GLN A O 1
ATOM 2469 N N . THR A 1 313 ? 1.447 18.878 -17.263 1.00 31.22 313 THR A N 1
ATOM 2470 C CA . THR A 1 313 ? 2.339 20.046 -17.341 1.00 31.22 313 THR A CA 1
ATOM 2471 C C . THR A 1 313 ? 3.283 20.174 -16.142 1.00 31.22 313 THR A C 1
ATOM 2473 O O . THR A 1 313 ? 3.950 21.192 -15.989 1.00 31.22 313 THR A O 1
ATOM 2476 N N . GLY A 1 314 ? 3.407 19.131 -15.314 1.00 31.45 314 GLY A N 1
ATOM 2477 C CA . GLY A 1 314 ? 4.400 19.047 -14.243 1.00 31.45 314 GLY A CA 1
ATOM 2478 C C . GLY A 1 314 ? 5.523 18.076 -14.593 1.00 31.45 314 GLY A C 1
ATOM 2479 O O . GLY A 1 314 ? 5.311 16.871 -14.528 1.00 31.45 314 GLY A O 1
ATOM 2480 N N . ASP A 1 315 ? 6.680 18.616 -14.986 1.00 34.38 315 ASP A N 1
ATOM 2481 C CA . AS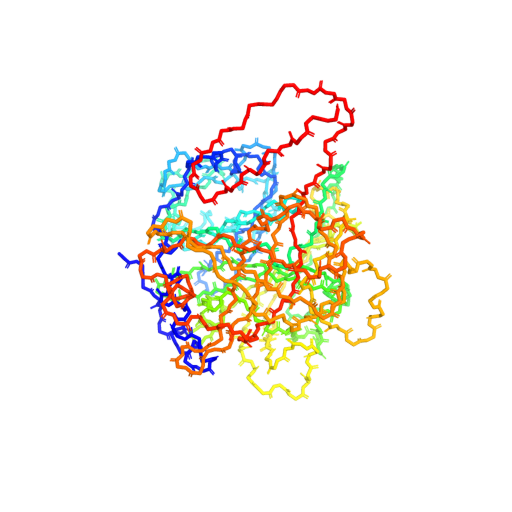P A 1 315 ? 8.029 18.025 -14.925 1.00 34.38 315 ASP A CA 1
ATOM 2482 C C . ASP A 1 315 ? 8.118 16.483 -14.855 1.00 34.38 315 ASP A C 1
ATOM 2484 O O . ASP A 1 315 ? 8.717 15.906 -13.948 1.00 34.38 315 ASP A O 1
ATOM 2488 N N . ARG A 1 316 ? 7.643 15.790 -15.902 1.00 38.06 316 ARG A N 1
ATOM 2489 C CA . ARG A 1 316 ? 8.323 14.557 -16.315 1.00 38.06 316 ARG A CA 1
ATOM 2490 C C . ARG A 1 316 ? 9.761 14.969 -16.591 1.00 38.06 316 ARG A C 1
ATOM 2492 O O . ARG A 1 316 ? 10.012 15.677 -17.571 1.00 38.06 316 ARG A O 1
ATOM 2499 N N . ALA A 1 317 ? 10.720 14.505 -15.805 1.00 38.34 317 ALA A N 1
ATOM 2500 C CA . ALA A 1 317 ? 12.118 14.572 -16.208 1.00 38.34 317 ALA A CA 1
ATOM 2501 C C . ALA A 1 317 ? 12.357 13.599 -17.391 1.00 38.34 317 ALA A C 1
ATOM 2503 O O . ALA A 1 317 ? 13.033 12.585 -17.260 1.00 38.34 317 ALA A O 1
ATOM 2504 N N . GLY A 1 318 ? 11.779 13.889 -18.566 1.00 51.66 318 GLY A N 1
ATOM 2505 C CA . GLY A 1 318 ? 12.027 13.225 -19.848 1.00 51.66 318 GLY A CA 1
ATOM 2506 C C . GLY A 1 318 ? 10.780 12.681 -20.595 1.00 51.66 318 GLY A C 1
ATOM 2507 O O . GLY A 1 318 ? 9.896 12.105 -19.969 1.00 51.66 318 GLY A O 1
ATOM 2508 N N . PRO A 1 319 ? 10.722 12.776 -21.947 1.00 59.72 319 PRO A N 1
ATOM 2509 C CA . PRO A 1 319 ? 9.654 12.238 -22.820 1.00 59.72 319 PRO A CA 1
ATOM 2510 C C . PRO A 1 319 ? 9.583 10.692 -22.898 1.00 59.72 319 PRO A C 1
ATOM 2512 O O . PRO A 1 319 ? 9.823 10.103 -23.953 1.00 59.72 319 PRO A O 1
ATOM 2515 N N . PHE A 1 320 ? 9.386 10.001 -21.779 1.00 69.31 320 PHE A N 1
ATOM 2516 C CA . PHE A 1 320 ? 9.223 8.540 -21.742 1.00 69.31 320 PHE A CA 1
ATOM 2517 C C . PHE A 1 320 ? 7.778 8.115 -22.072 1.00 69.31 320 PHE A C 1
ATOM 2519 O O . PHE A 1 320 ? 6.860 8.917 -21.861 1.00 69.31 320 PHE A O 1
ATOM 2526 N N . PRO A 1 321 ? 7.550 6.878 -22.563 1.00 78.62 321 PRO A N 1
ATOM 2527 C CA . PRO A 1 321 ? 8.539 5.833 -22.870 1.00 78.62 321 PRO A CA 1
ATOM 2528 C C . PRO A 1 321 ? 9.356 6.124 -24.139 1.00 78.62 321 PRO A C 1
ATOM 2530 O O . PRO A 1 321 ? 8.926 6.870 -25.014 1.00 78.62 321 PRO A O 1
ATOM 2533 N N . VAL A 1 322 ? 10.547 5.531 -24.244 1.00 83.38 322 VAL A N 1
ATOM 2534 C CA . VAL A 1 322 ? 11.424 5.653 -25.421 1.00 83.38 322 VAL A CA 1
ATOM 2535 C C . VAL A 1 322 ? 11.978 4.295 -25.808 1.00 83.38 322 VAL A C 1
ATOM 2537 O O . VAL A 1 322 ? 12.504 3.592 -24.951 1.00 83.38 322 VAL A O 1
ATOM 2540 N N . GLN A 1 323 ? 11.934 3.952 -27.095 1.00 85.94 323 GLN A N 1
ATOM 2541 C CA . GLN A 1 323 ? 12.671 2.792 -27.589 1.00 85.94 323 GLN A CA 1
ATOM 2542 C C . GLN A 1 323 ? 14.162 3.096 -27.634 1.00 85.94 323 GLN A C 1
ATOM 2544 O O . GLN A 1 323 ? 14.583 4.093 -28.219 1.00 85.94 323 GLN A O 1
ATOM 2549 N N . VAL A 1 324 ? 14.955 2.240 -27.003 1.00 88.31 324 VAL A N 1
ATOM 2550 C CA . VAL A 1 324 ? 16.411 2.333 -26.992 1.00 88.31 324 VAL A CA 1
ATOM 2551 C C . VAL A 1 324 ? 17.005 1.051 -27.551 1.00 88.31 324 VAL A C 1
ATOM 2553 O O . VAL A 1 324 ? 16.505 -0.047 -27.311 1.00 88.31 324 VAL A O 1
ATOM 2556 N N . LYS A 1 325 ? 18.079 1.194 -28.318 1.00 89.50 325 LYS A N 1
ATOM 2557 C CA . LYS A 1 325 ? 18.675 0.109 -29.095 1.00 89.50 325 LYS A CA 1
ATOM 2558 C C . LYS A 1 325 ? 19.990 -0.327 -28.478 1.00 89.50 325 LYS A C 1
ATOM 2560 O O . LYS A 1 325 ? 20.861 0.509 -28.272 1.00 89.50 325 LYS A O 1
ATOM 2565 N N . LEU A 1 326 ? 20.185 -1.610 -28.201 1.00 89.12 326 LEU A N 1
ATOM 2566 C CA . LEU A 1 326 ? 21.466 -2.117 -27.710 1.00 89.12 326 LEU A CA 1
ATOM 2567 C C . LEU A 1 326 ? 22.527 -1.952 -28.802 1.00 89.12 326 LEU A C 1
ATOM 2569 O O . LEU A 1 326 ? 22.424 -2.552 -29.865 1.00 89.12 326 LEU A O 1
ATOM 2573 N N . VAL A 1 327 ? 23.555 -1.147 -28.557 1.00 79.69 327 VAL A N 1
ATOM 2574 C CA . VAL A 1 327 ? 24.609 -0.857 -29.548 1.00 79.69 327 VAL A CA 1
ATOM 2575 C C . VAL A 1 327 ? 25.971 -1.396 -29.148 1.00 79.69 327 VAL A C 1
ATOM 2577 O O . VAL A 1 327 ? 26.853 -1.511 -29.996 1.00 79.69 327 VAL A O 1
ATOM 2580 N N . LYS A 1 328 ? 26.163 -1.755 -27.874 1.00 76.38 328 LYS A N 1
ATOM 2581 C CA . LYS A 1 328 ? 27.413 -2.360 -27.411 1.00 76.38 328 LYS A CA 1
ATOM 2582 C C . LYS A 1 328 ? 27.197 -3.223 -26.174 1.00 76.38 328 LYS A C 1
ATOM 2584 O O . LYS A 1 328 ? 26.444 -2.853 -25.277 1.00 76.38 328 LYS A O 1
ATOM 2589 N N . VAL A 1 329 ? 27.928 -4.333 -26.109 1.00 84.31 329 VAL A N 1
ATOM 2590 C CA . VAL A 1 329 ? 28.071 -5.169 -24.912 1.00 84.31 329 VAL A CA 1
ATOM 2591 C C . VAL A 1 329 ? 29.558 -5.285 -24.594 1.00 84.31 329 VAL A C 1
ATOM 2593 O O . VAL A 1 329 ? 30.361 -5.578 -25.478 1.00 84.31 329 VAL A O 1
ATOM 2596 N N . VAL A 1 330 ? 29.938 -5.025 -23.346 1.00 80.75 330 VAL A N 1
ATOM 2597 C CA . VAL A 1 330 ? 31.314 -5.160 -22.853 1.00 80.75 330 VAL A CA 1
ATOM 2598 C C . VAL A 1 330 ? 31.320 -6.186 -21.733 1.00 80.75 330 VAL A C 1
ATOM 2600 O O . VAL A 1 330 ? 30.667 -5.992 -20.712 1.00 80.75 330 VAL A O 1
ATOM 2603 N N . LYS A 1 331 ? 32.067 -7.276 -21.905 1.00 84.12 331 LYS A N 1
ATOM 2604 C CA . LYS A 1 331 ? 32.273 -8.254 -20.837 1.00 84.12 331 LYS A CA 1
ATOM 2605 C C . LYS A 1 331 ? 33.289 -7.690 -19.837 1.00 84.12 331 LYS A C 1
ATOM 2607 O O . LYS A 1 331 ? 34.458 -7.546 -20.173 1.00 84.12 331 LYS A O 1
ATOM 2612 N N . GLU A 1 332 ? 32.839 -7.375 -18.625 1.00 72.62 332 GLU A N 1
ATOM 2613 C CA . GLU A 1 332 ? 33.677 -6.810 -17.550 1.00 72.62 332 GLU A CA 1
ATOM 2614 C C . GLU A 1 332 ? 34.302 -7.920 -16.686 1.00 72.62 332 GLU A C 1
ATOM 2616 O O . GLU A 1 332 ? 35.412 -7.797 -16.178 1.00 72.62 332 GLU A O 1
ATOM 2621 N N . SER A 1 333 ? 33.576 -9.026 -16.497 1.00 82.56 333 SER A N 1
ATOM 2622 C CA . SER A 1 333 ? 34.062 -10.265 -15.875 1.00 82.56 333 SER A CA 1
ATOM 2623 C C . SER A 1 333 ? 33.224 -11.457 -16.350 1.00 82.56 333 SER A C 1
ATOM 2625 O O . SER A 1 333 ? 32.281 -11.296 -17.122 1.00 82.56 333 SER A O 1
ATOM 2627 N N . ASP A 1 334 ? 33.495 -12.661 -15.846 1.00 80.69 334 ASP A N 1
ATOM 2628 C CA . ASP A 1 334 ? 32.690 -13.850 -16.172 1.00 80.69 334 ASP A CA 1
ATOM 2629 C C . ASP A 1 334 ? 31.231 -13.765 -15.716 1.00 80.69 334 ASP A C 1
ATOM 2631 O O . ASP A 1 334 ? 30.367 -14.445 -16.264 1.00 80.69 334 ASP A O 1
ATOM 2635 N N . SER A 1 335 ? 30.937 -12.902 -14.741 1.00 80.56 335 SER A N 1
ATOM 2636 C CA . SER A 1 335 ? 29.584 -12.728 -14.211 1.00 80.56 335 SER A CA 1
ATOM 2637 C C . SER A 1 335 ? 29.022 -11.323 -14.391 1.00 80.56 335 SER A C 1
ATOM 2639 O O . SER A 1 335 ? 27.903 -11.083 -13.955 1.00 80.56 335 SER A O 1
ATOM 2641 N N . VAL A 1 336 ? 29.745 -10.385 -15.010 1.00 83.69 336 VAL A N 1
ATOM 2642 C CA . VAL A 1 336 ? 29.292 -8.993 -15.186 1.00 83.69 336 VAL A CA 1
ATOM 2643 C C . VAL A 1 336 ? 29.567 -8.535 -16.609 1.00 83.69 336 VAL A C 1
ATOM 2645 O O . VAL A 1 336 ? 30.689 -8.662 -17.089 1.00 83.69 336 VAL A O 1
ATOM 2648 N N . SER A 1 337 ? 28.548 -7.967 -17.245 1.00 85.00 337 SER A N 1
ATOM 2649 C CA . SER A 1 337 ? 28.662 -7.314 -18.547 1.00 85.00 337 SER A CA 1
ATOM 2650 C C . SER A 1 337 ? 27.963 -5.961 -18.509 1.00 85.00 337 SER A C 1
ATOM 2652 O O . SER A 1 337 ? 26.935 -5.806 -17.842 1.00 85.00 337 SER A O 1
ATOM 2654 N N . THR A 1 338 ? 28.537 -4.995 -19.213 1.00 80.88 338 THR A N 1
ATOM 2655 C CA . THR A 1 338 ? 27.994 -3.651 -19.405 1.00 80.88 338 THR A CA 1
ATOM 2656 C C . THR A 1 338 ? 27.265 -3.604 -20.739 1.00 80.88 338 THR A C 1
ATOM 2658 O O . THR A 1 338 ? 27.835 -3.941 -21.777 1.00 80.88 338 THR A O 1
ATOM 2661 N N . PHE A 1 339 ? 26.004 -3.187 -20.712 1.00 86.62 339 PHE A N 1
ATOM 2662 C CA . PHE A 1 339 ? 25.132 -3.060 -21.875 1.00 86.62 339 PHE A CA 1
ATOM 2663 C C . PHE A 1 339 ? 24.913 -1.579 -22.155 1.00 86.62 339 PHE A C 1
ATOM 2665 O O . PHE A 1 339 ? 24.448 -0.848 -21.279 1.00 86.62 339 PHE A O 1
ATOM 2672 N N . ARG A 1 340 ? 25.259 -1.142 -23.366 1.00 83.56 340 ARG A N 1
ATOM 2673 C CA . ARG A 1 340 ? 25.111 0.241 -23.821 1.00 83.56 340 ARG A CA 1
ATOM 2674 C C . ARG A 1 340 ? 23.968 0.336 -24.816 1.00 83.56 340 ARG A C 1
ATOM 2676 O O . ARG A 1 340 ? 24.034 -0.251 -25.898 1.00 83.56 340 ARG A O 1
ATOM 2683 N N . PHE A 1 341 ? 22.964 1.124 -24.475 1.00 85.75 341 PHE A N 1
ATOM 2684 C CA . PHE A 1 341 ? 21.810 1.401 -25.313 1.00 85.75 341 PHE A CA 1
ATOM 2685 C C . PHE A 1 341 ? 21.932 2.788 -25.937 1.00 85.75 341 PHE A C 1
ATOM 2687 O O . PHE A 1 341 ? 22.276 3.740 -25.251 1.00 85.75 341 PHE A O 1
ATOM 2694 N N . LEU A 1 342 ? 21.652 2.910 -27.228 1.00 81.69 342 LEU A N 1
ATOM 2695 C CA . LEU A 1 342 ? 21.486 4.174 -27.929 1.00 81.69 342 LEU A CA 1
ATOM 2696 C C . LEU A 1 342 ? 20.025 4.600 -27.811 1.00 81.69 342 LEU A C 1
ATOM 2698 O O . LEU A 1 342 ? 19.128 3.858 -28.216 1.00 81.69 342 LEU A O 1
ATOM 2702 N N . ALA A 1 343 ? 19.787 5.791 -27.276 1.00 80.38 343 ALA A N 1
ATOM 2703 C CA . ALA A 1 343 ? 18.480 6.420 -27.294 1.00 80.38 343 ALA A CA 1
ATOM 2704 C C . ALA A 1 343 ? 18.354 7.362 -28.511 1.00 80.38 343 ALA A C 1
ATOM 2706 O O . ALA A 1 343 ? 19.327 7.994 -28.918 1.00 80.38 343 ALA A O 1
ATOM 2707 N N . PRO A 1 344 ? 17.154 7.500 -29.097 1.00 73.75 344 PRO A N 1
ATOM 2708 C CA . PRO A 1 344 ? 16.903 8.350 -30.264 1.00 73.75 344 PRO A CA 1
ATOM 2709 C C . PRO A 1 344 ? 16.968 9.851 -29.951 1.00 73.75 344 PRO A C 1
ATOM 2711 O O . PRO A 1 344 ? 16.927 10.679 -30.856 1.00 73.75 344 PRO A O 1
ATOM 2714 N N . ARG A 1 345 ? 17.024 10.220 -28.668 1.00 71.00 345 ARG A N 1
ATOM 2715 C CA . ARG A 1 345 ? 17.057 11.605 -28.187 1.00 71.00 345 ARG A CA 1
ATOM 2716 C C . ARG A 1 345 ? 17.765 11.694 -26.831 1.00 71.00 345 ARG A C 1
ATOM 2718 O O . ARG A 1 345 ? 17.691 10.724 -26.074 1.00 71.00 345 ARG A O 1
ATOM 2725 N N . PRO A 1 346 ? 18.390 12.836 -26.487 1.00 69.31 346 PRO A N 1
ATOM 2726 C CA . PRO A 1 346 ? 19.031 13.050 -25.189 1.00 69.31 346 PRO A CA 1
ATOM 2727 C C . PRO A 1 346 ? 18.155 12.621 -24.007 1.00 69.31 346 PRO A C 1
ATOM 2729 O O . PRO A 1 346 ? 16.988 13.016 -23.904 1.00 69.31 346 PRO A O 1
ATOM 2732 N N . VAL A 1 347 ? 18.731 11.818 -23.110 1.00 72.88 347 VAL A N 1
ATOM 2733 C CA . VAL A 1 347 ? 18.128 11.413 -21.837 1.00 72.88 347 VAL A CA 1
ATOM 2734 C C . VAL A 1 347 ? 18.931 12.062 -20.718 1.00 72.88 347 VAL A C 1
ATOM 2736 O O . VAL A 1 347 ? 20.120 11.803 -20.573 1.00 72.88 347 VAL A O 1
ATOM 2739 N N . LYS A 1 348 ? 18.288 12.944 -19.949 1.00 72.19 348 LYS A N 1
ATOM 2740 C CA . LYS A 1 348 ? 18.923 13.609 -18.809 1.00 72.19 348 LYS A CA 1
ATOM 2741 C C . LYS A 1 348 ? 18.868 12.693 -17.590 1.00 72.19 348 LYS A C 1
ATOM 2743 O O . LYS A 1 348 ? 17.808 12.154 -17.287 1.00 72.19 348 LYS A O 1
ATOM 2748 N N . PHE A 1 349 ? 19.990 12.558 -16.896 1.00 72.06 349 PHE A N 1
ATOM 2749 C CA . PHE A 1 349 ? 20.086 11.878 -15.609 1.00 72.06 349 PHE A CA 1
ATOM 2750 C C . PHE A 1 349 ? 21.268 12.434 -14.805 1.00 72.06 349 PHE A C 1
ATOM 2752 O O . PHE A 1 349 ? 22.148 13.091 -15.361 1.00 72.06 349 PHE A O 1
ATOM 2759 N N . LEU A 1 350 ? 21.289 12.179 -13.501 1.00 70.38 350 LEU A N 1
ATOM 2760 C CA . LEU A 1 350 ? 22.396 12.472 -12.594 1.00 70.38 350 LEU A CA 1
ATOM 2761 C C . LEU A 1 350 ? 23.151 11.176 -12.262 1.00 70.38 350 LEU A C 1
ATOM 2763 O O . LEU A 1 350 ? 22.526 10.114 -12.161 1.00 70.38 350 LEU A O 1
ATOM 2767 N N . PRO A 1 351 ? 24.483 11.224 -12.067 1.00 67.44 351 PRO A N 1
ATOM 2768 C CA . PRO A 1 351 ? 25.237 10.067 -11.593 1.00 67.44 351 PRO A CA 1
ATOM 2769 C C . PRO A 1 351 ? 24.598 9.477 -10.332 1.00 67.44 351 PRO A C 1
ATOM 2771 O O . PRO A 1 351 ? 24.244 10.216 -9.422 1.00 67.44 351 PRO A O 1
ATOM 2774 N N . GLY A 1 352 ? 24.435 8.154 -10.279 1.00 64.62 352 GLY A N 1
ATOM 2775 C CA . GLY A 1 352 ? 23.772 7.463 -9.165 1.00 64.62 352 GLY A CA 1
ATOM 2776 C C . GLY A 1 352 ? 22.275 7.198 -9.365 1.00 64.62 352 GLY A C 1
ATOM 2777 O O . GLY A 1 352 ? 21.728 6.332 -8.675 1.00 64.62 352 GLY A O 1
ATOM 2778 N N . GLN A 1 353 ? 21.631 7.847 -10.341 1.00 74.62 353 GLN A N 1
ATOM 2779 C CA . GLN A 1 353 ? 20.277 7.498 -10.775 1.00 74.62 353 GLN A CA 1
ATOM 2780 C C . GLN A 1 353 ? 20.232 6.133 -11.476 1.00 74.62 353 GLN A C 1
ATOM 2782 O O . GLN A 1 353 ? 21.244 5.562 -11.895 1.00 74.62 353 GLN A O 1
ATOM 2787 N N . TYR A 1 354 ? 19.034 5.574 -11.583 1.00 78.69 354 TYR A N 1
ATOM 2788 C CA . TYR A 1 354 ? 18.762 4.307 -12.245 1.00 78.69 354 TYR A CA 1
ATOM 2789 C C . TYR A 1 354 ? 17.774 4.477 -13.395 1.00 78.69 354 TYR A C 1
ATOM 2791 O O . TYR A 1 354 ? 16.938 5.374 -13.388 1.00 78.69 354 TYR A O 1
ATOM 2799 N N . ALA A 1 355 ? 17.846 3.569 -14.361 1.00 82.88 355 ALA A N 1
ATOM 2800 C CA . ALA A 1 355 ? 16.936 3.483 -15.492 1.00 82.88 355 ALA A CA 1
ATOM 2801 C C . ALA A 1 355 ? 16.067 2.224 -15.390 1.00 82.88 355 ALA A C 1
ATOM 2803 O O . ALA A 1 355 ? 16.545 1.160 -14.978 1.00 82.88 355 ALA A O 1
ATOM 2804 N N . SER A 1 356 ? 14.796 2.352 -15.768 1.00 81.69 356 SER A N 1
ATOM 2805 C CA . SER A 1 356 ? 13.833 1.250 -15.850 1.00 81.69 356 SER A CA 1
ATOM 2806 C C . SER A 1 356 ? 13.601 0.853 -17.306 1.00 81.69 356 SER A C 1
ATOM 2808 O O . SER A 1 356 ? 13.288 1.700 -18.138 1.00 81.69 356 SER A O 1
ATOM 2810 N N . PHE A 1 357 ? 13.719 -0.436 -17.604 1.00 86.19 357 PHE A N 1
ATOM 2811 C CA . PHE A 1 357 ? 13.602 -0.997 -18.948 1.00 86.19 357 PHE A CA 1
ATOM 2812 C C . PHE A 1 357 ? 12.530 -2.080 -18.982 1.00 86.19 357 PHE A C 1
ATOM 2814 O O . PHE A 1 357 ? 12.502 -2.935 -18.093 1.00 86.19 357 PHE A O 1
ATOM 2821 N N . ASP A 1 358 ? 11.718 -2.069 -20.031 1.00 80.44 358 ASP A N 1
ATOM 2822 C CA . ASP A 1 358 ? 10.795 -3.136 -20.389 1.00 80.44 358 ASP A CA 1
ATOM 2823 C C . ASP A 1 358 ? 11.381 -3.944 -21.559 1.00 80.44 358 ASP A C 1
ATOM 2825 O O . ASP A 1 358 ? 11.776 -3.395 -22.590 1.00 80.44 358 ASP A O 1
ATOM 2829 N N . PHE A 1 359 ? 11.437 -5.262 -21.381 1.00 83.06 359 PHE A N 1
ATOM 2830 C CA . PHE A 1 359 ? 11.919 -6.249 -22.341 1.00 83.06 359 PHE A CA 1
ATOM 2831 C C . PHE A 1 359 ? 10.741 -7.098 -22.792 1.00 83.06 359 PHE A C 1
ATOM 2833 O O . PHE A 1 359 ? 10.130 -7.773 -21.966 1.00 83.06 359 PHE A O 1
ATOM 2840 N N . GLN A 1 360 ? 10.450 -7.093 -24.087 1.00 78.88 360 GLN A N 1
ATOM 2841 C CA . GLN A 1 360 ? 9.460 -7.977 -24.695 1.00 78.88 360 GLN A CA 1
ATOM 2842 C C . GLN A 1 360 ? 10.213 -9.103 -25.398 1.00 78.88 360 GLN A C 1
ATOM 2844 O O . GLN A 1 360 ? 10.849 -8.878 -26.427 1.00 78.88 360 GLN A O 1
ATOM 2849 N N . ILE A 1 361 ? 10.213 -10.302 -24.817 1.00 77.06 361 ILE A N 1
ATOM 2850 C CA . ILE A 1 361 ? 10.967 -11.443 -25.348 1.00 77.06 361 ILE A CA 1
ATOM 2851 C C . ILE A 1 361 ? 9.967 -12.525 -25.731 1.00 77.06 361 ILE A C 1
ATOM 2853 O O . ILE A 1 361 ? 9.331 -13.105 -24.858 1.00 77.06 361 ILE A O 1
ATOM 2857 N N . ALA A 1 362 ? 9.856 -12.826 -27.026 1.00 69.88 362 ALA A N 1
ATOM 2858 C CA . ALA A 1 362 ? 8.826 -13.720 -27.568 1.00 69.88 362 ALA A CA 1
ATOM 2859 C C . ALA A 1 362 ? 8.723 -15.080 -26.842 1.00 69.88 362 ALA A C 1
ATOM 2861 O O . ALA A 1 362 ? 7.625 -15.583 -26.632 1.00 69.88 362 ALA A O 1
ATOM 2862 N N . GLU A 1 363 ? 9.854 -15.651 -26.419 1.00 71.31 363 GLU A N 1
ATOM 2863 C CA . GLU A 1 363 ? 9.911 -16.955 -25.740 1.00 71.31 363 GLU A CA 1
ATOM 2864 C C . GLU A 1 363 ? 9.691 -16.883 -24.218 1.00 71.31 363 GLU A C 1
ATOM 2866 O O . GLU A 1 363 ? 9.413 -17.902 -23.588 1.00 71.31 363 GLU A O 1
ATOM 2871 N N . LEU A 1 364 ? 9.848 -15.703 -23.607 1.00 65.12 364 LEU A N 1
ATOM 2872 C CA . LEU A 1 364 ? 9.900 -15.545 -22.146 1.00 65.12 364 LEU A CA 1
ATOM 2873 C C . LEU A 1 364 ? 8.784 -14.645 -21.584 1.00 65.12 364 LEU A C 1
ATOM 2875 O O . LEU A 1 364 ? 8.493 -14.728 -20.390 1.00 65.12 364 LEU A O 1
ATOM 2879 N N . GLY A 1 365 ? 8.164 -13.806 -22.417 1.00 62.97 365 GLY A N 1
ATOM 2880 C CA . GLY A 1 365 ? 7.165 -12.804 -22.042 1.00 62.97 365 GLY A CA 1
ATOM 2881 C C . GLY A 1 365 ? 7.737 -11.392 -21.851 1.00 62.97 365 GLY A C 1
ATOM 2882 O O . GLY A 1 365 ? 8.864 -11.089 -22.252 1.00 62.97 365 GLY A O 1
ATOM 2883 N N . ASP A 1 366 ? 6.934 -10.528 -21.228 1.00 66.12 366 ASP A N 1
ATOM 2884 C CA . ASP A 1 366 ? 7.264 -9.126 -20.948 1.00 66.12 366 ASP A CA 1
ATOM 2885 C C . ASP A 1 366 ? 7.886 -8.977 -19.546 1.00 66.12 366 ASP A C 1
ATOM 2887 O O . ASP A 1 366 ? 7.291 -9.388 -18.549 1.00 66.12 366 ASP A O 1
ATOM 2891 N N . PHE A 1 367 ? 9.049 -8.331 -19.430 1.00 66.19 367 PHE A N 1
ATOM 2892 C CA . PHE A 1 367 ? 9.756 -8.131 -18.159 1.00 66.19 367 PHE A CA 1
ATOM 2893 C C . PHE A 1 367 ? 10.150 -6.677 -17.953 1.00 66.19 367 PHE A C 1
ATOM 2895 O O . PHE A 1 367 ? 10.788 -6.088 -18.815 1.00 66.19 367 PHE A O 1
ATOM 2902 N N . THR A 1 368 ? 9.925 -6.144 -16.752 1.00 73.94 368 THR A N 1
ATOM 2903 C CA . THR A 1 368 ? 10.495 -4.851 -16.348 1.00 73.94 368 THR A CA 1
ATOM 2904 C C . THR A 1 368 ? 11.653 -5.040 -15.377 1.00 73.94 368 THR A C 1
ATOM 2906 O O . THR A 1 368 ? 11.525 -5.749 -14.372 1.00 73.94 368 THR A O 1
ATOM 2909 N N . ARG A 1 369 ? 12.785 -4.380 -15.619 1.00 75.38 369 ARG A N 1
ATOM 2910 C CA . ARG A 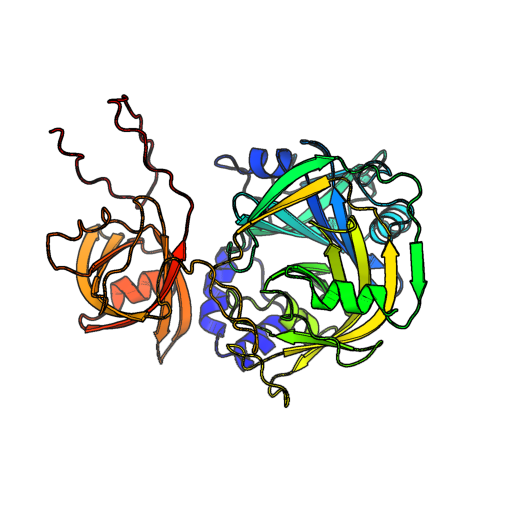1 369 ? 13.940 -4.377 -14.710 1.00 75.38 369 ARG A CA 1
ATOM 2911 C C . ARG A 1 369 ? 14.551 -2.990 -14.597 1.00 75.38 369 ARG A C 1
ATOM 2913 O O . ARG A 1 369 ? 14.456 -2.171 -15.503 1.00 75.38 369 ARG A O 1
ATOM 2920 N N . THR A 1 370 ? 15.194 -2.753 -13.463 1.00 77.56 370 THR A N 1
ATOM 2921 C CA . THR A 1 370 ? 15.806 -1.470 -13.138 1.00 77.56 370 THR A CA 1
ATOM 2922 C C . THR A 1 370 ? 17.280 -1.675 -12.823 1.00 77.56 370 THR A C 1
ATOM 2924 O O . THR A 1 370 ? 17.623 -2.556 -12.031 1.00 77.56 370 THR A O 1
ATOM 2927 N N . TRP A 1 371 ? 18.146 -0.844 -13.400 1.00 81.69 371 TRP A N 1
ATOM 2928 C CA . TRP A 1 371 ? 19.579 -0.835 -13.105 1.00 81.69 371 TRP A CA 1
ATOM 2929 C C . TRP A 1 371 ? 20.096 0.588 -12.943 1.00 81.69 371 TRP A C 1
ATOM 2931 O O . TRP A 1 371 ? 19.665 1.501 -13.641 1.00 81.69 371 TRP A O 1
ATOM 2941 N N . THR A 1 372 ? 21.043 0.769 -12.022 1.00 76.81 372 THR A N 1
ATOM 2942 C CA . THR A 1 372 ? 21.794 2.022 -11.882 1.00 76.81 372 THR A CA 1
ATOM 2943 C C . THR A 1 372 ? 22.546 2.320 -13.177 1.00 76.81 372 THR A C 1
ATOM 2945 O O . THR A 1 372 ? 23.223 1.435 -13.712 1.00 76.81 372 THR A O 1
ATOM 2948 N N . LEU A 1 373 ? 22.441 3.558 -13.659 1.00 79.50 373 LEU A N 1
ATOM 2949 C CA . LEU A 1 373 ? 23.199 4.011 -14.817 1.00 79.50 373 LEU A CA 1
ATOM 2950 C C . LEU A 1 373 ? 24.686 4.048 -14.455 1.00 79.50 373 LEU A C 1
ATOM 2952 O O . LEU A 1 373 ? 25.078 4.583 -13.418 1.00 79.50 373 LEU A O 1
ATOM 2956 N N . SER A 1 374 ? 25.489 3.365 -15.265 1.00 67.00 374 SER A N 1
ATOM 2957 C CA . SER A 1 374 ? 26.910 3.094 -15.005 1.00 67.00 374 SER A CA 1
ATOM 2958 C C . SER A 1 374 ? 27.848 4.128 -15.628 1.00 67.00 374 SER A C 1
ATOM 2960 O O . SER A 1 374 ? 29.040 4.106 -15.337 1.00 67.00 374 SER A O 1
ATOM 2962 N N . GLU A 1 375 ? 27.311 5.034 -16.442 1.00 63.53 375 GLU A N 1
ATOM 2963 C CA . GLU A 1 375 ? 28.025 6.160 -17.043 1.00 63.53 375 GLU A CA 1
ATOM 2964 C C . GLU A 1 375 ? 27.790 7.454 -16.247 1.00 63.53 375 GLU A C 1
ATOM 2966 O O . GLU A 1 375 ? 26.792 7.618 -15.538 1.00 63.53 375 GLU A O 1
ATOM 2971 N N . THR A 1 376 ? 28.720 8.401 -16.361 1.00 52.00 376 THR A N 1
ATOM 2972 C CA . THR A 1 376 ? 28.434 9.798 -16.028 1.00 52.00 376 THR A CA 1
ATOM 2973 C C . THR A 1 376 ? 27.478 10.349 -17.078 1.00 52.00 376 THR A C 1
ATOM 2975 O O . THR A 1 376 ? 27.577 9.974 -18.242 1.00 52.00 376 THR A O 1
ATOM 2978 N N . ALA A 1 377 ? 26.546 11.223 -16.677 1.00 50.19 377 ALA A N 1
ATOM 2979 C CA . ALA A 1 377 ? 25.641 11.885 -17.612 1.00 50.19 377 ALA A CA 1
ATOM 2980 C C . ALA A 1 377 ? 26.454 12.407 -18.792 1.00 50.19 377 ALA A C 1
ATOM 2982 O O . ALA A 1 377 ? 27.330 13.254 -18.584 1.00 50.19 377 ALA A O 1
ATOM 2983 N N . ASN A 1 378 ? 26.231 11.846 -19.989 1.00 44.62 378 ASN A N 1
ATOM 2984 C CA . ASN A 1 378 ? 26.967 12.261 -21.169 1.00 44.62 378 ASN A CA 1
ATOM 2985 C C . ASN A 1 378 ? 26.819 13.772 -21.256 1.00 44.62 378 ASN A C 1
ATOM 2987 O O . ASN A 1 378 ? 25.719 14.302 -21.435 1.00 44.62 378 ASN A O 1
ATOM 2991 N N . SER A 1 379 ? 27.944 14.459 -21.052 1.00 37.50 379 SER A N 1
ATOM 2992 C CA . SER A 1 379 ? 28.053 15.879 -21.303 1.00 37.50 379 SER A CA 1
ATOM 2993 C C . SER A 1 379 ? 27.408 16.102 -22.662 1.00 37.50 379 SER A C 1
ATOM 2995 O O . SER A 1 379 ? 27.753 15.423 -23.633 1.00 37.50 379 SER A O 1
ATOM 2997 N N . THR A 1 380 ? 26.455 17.023 -22.719 1.00 40.69 380 THR A N 1
ATOM 2998 C CA . THR A 1 380 ? 25.692 17.471 -23.893 1.00 40.69 380 THR A CA 1
ATOM 2999 C C . THR A 1 380 ? 26.572 17.966 -25.061 1.00 40.69 380 THR A C 1
ATOM 3001 O O . THR A 1 380 ? 26.086 18.625 -25.972 1.00 40.69 380 THR A O 1
ATOM 3004 N N . THR A 1 381 ? 27.869 17.656 -25.044 1.00 36.38 381 THR A N 1
ATOM 3005 C CA . THR A 1 381 ? 28.953 18.128 -25.898 1.00 36.38 381 THR A CA 1
ATOM 3006 C C . THR A 1 381 ? 29.554 17.049 -26.810 1.00 36.38 381 THR A C 1
ATOM 3008 O O . THR A 1 381 ? 30.257 17.417 -27.745 1.00 36.38 381 THR A O 1
ATOM 3011 N N . ARG A 1 382 ? 29.301 15.741 -26.601 1.00 37.78 382 ARG A N 1
ATOM 3012 C CA . ARG A 1 382 ? 29.898 14.658 -27.430 1.00 37.78 382 ARG A CA 1
ATOM 3013 C C . ARG A 1 382 ? 28.963 13.961 -28.423 1.00 37.78 382 ARG A C 1
ATOM 3015 O O . ARG A 1 382 ? 29.407 13.054 -29.112 1.00 37.78 382 ARG A O 1
ATOM 3022 N N . GLY A 1 383 ? 27.702 14.378 -28.537 1.00 39.31 383 GLY A N 1
ATOM 3023 C CA . GLY A 1 383 ? 26.773 13.876 -29.564 1.00 39.31 383 GLY A CA 1
ATOM 3024 C C . GLY A 1 383 ? 26.262 12.437 -29.375 1.00 39.31 383 GLY A C 1
ATOM 3025 O O . GLY A 1 383 ? 25.223 12.102 -29.938 1.00 39.31 383 GLY A O 1
ATOM 3026 N N . ASP A 1 384 ? 26.913 11.615 -28.548 1.00 49.06 384 ASP A N 1
ATOM 3027 C CA . ASP A 1 384 ? 26.485 10.242 -28.276 1.00 49.06 384 ASP A CA 1
ATOM 3028 C C . ASP A 1 384 ? 25.358 10.194 -27.233 1.00 49.06 384 ASP A C 1
ATOM 3030 O O . ASP A 1 384 ? 25.523 10.523 -26.056 1.00 49.06 384 ASP A O 1
ATOM 3034 N N . VAL A 1 385 ? 24.185 9.754 -27.678 1.00 67.06 385 VAL A N 1
ATOM 3035 C CA . VAL A 1 385 ? 22.963 9.642 -26.877 1.00 67.06 385 VAL A CA 1
ATOM 3036 C C . VAL A 1 385 ? 22.853 8.229 -26.294 1.00 67.06 385 VAL A C 1
ATOM 3038 O O . VAL A 1 385 ? 21.945 7.467 -26.620 1.00 67.06 385 VAL A O 1
ATOM 3041 N N . THR A 1 386 ? 23.836 7.822 -25.498 1.00 70.44 386 THR A N 1
ATOM 3042 C CA . THR A 1 386 ? 23.897 6.458 -24.955 1.00 70.44 386 THR A CA 1
ATOM 3043 C C . THR A 1 386 ? 23.463 6.388 -23.497 1.00 70.44 386 THR A C 1
ATOM 3045 O O . THR A 1 386 ? 23.370 7.417 -22.842 1.00 70.44 386 THR A O 1
ATOM 3048 N N . LEU A 1 387 ? 23.145 5.173 -23.042 1.00 79.06 387 LEU A N 1
ATOM 3049 C CA . LEU A 1 387 ? 22.841 4.794 -21.665 1.00 79.06 387 LEU A CA 1
ATOM 3050 C C . LEU A 1 387 ? 23.546 3.479 -21.346 1.00 79.06 387 LEU A C 1
ATOM 3052 O O . LEU A 1 387 ? 23.371 2.503 -22.078 1.00 79.06 387 LEU A O 1
ATOM 3056 N N . GLU A 1 388 ? 24.299 3.420 -20.250 1.00 81.75 388 GLU A N 1
ATOM 3057 C CA . GLU A 1 388 ? 24.987 2.197 -19.825 1.00 81.75 388 GLU A CA 1
ATOM 3058 C C . GLU A 1 388 ? 24.420 1.602 -18.544 1.00 81.75 388 GLU A C 1
ATOM 3060 O O . GLU A 1 388 ? 24.230 2.293 -17.542 1.00 81.75 388 GLU A O 1
ATOM 3065 N N . ILE A 1 389 ? 24.238 0.282 -18.546 1.00 86.25 389 ILE A N 1
ATOM 3066 C CA . ILE A 1 389 ? 23.907 -0.497 -17.353 1.00 86.25 389 ILE A CA 1
ATOM 3067 C C . ILE A 1 389 ? 24.881 -1.663 -17.181 1.00 86.25 389 ILE A C 1
ATOM 3069 O O . ILE A 1 389 ? 25.142 -2.422 -18.112 1.00 86.25 389 ILE A O 1
ATOM 3073 N N . SER A 1 390 ? 25.397 -1.835 -15.966 1.00 81.44 390 SER A N 1
ATOM 3074 C CA . SER A 1 390 ? 26.238 -2.977 -15.594 1.00 81.44 390 SER A CA 1
ATOM 3075 C C . SER A 1 390 ? 25.386 -4.058 -14.940 1.00 81.44 390 SER A C 1
ATOM 3077 O O . SER A 1 390 ? 24.871 -3.888 -13.829 1.00 81.44 390 SER A O 1
ATOM 3079 N N . VAL A 1 391 ? 25.244 -5.200 -15.608 1.00 84.75 391 VAL A N 1
ATOM 3080 C CA . VAL A 1 391 ? 24.355 -6.284 -15.180 1.00 84.75 391 VAL A CA 1
ATOM 3081 C C . VAL A 1 391 ? 25.184 -7.468 -14.699 1.00 84.75 391 VAL A C 1
ATOM 3083 O O . VAL A 1 391 ? 25.988 -8.022 -15.450 1.00 84.75 391 VAL A O 1
ATOM 3086 N N . LYS A 1 392 ? 24.967 -7.896 -13.447 1.00 83.38 392 LYS A N 1
ATOM 3087 C CA . LYS A 1 392 ? 25.500 -9.170 -12.938 1.00 83.38 392 LYS A CA 1
ATOM 3088 C C . LYS A 1 392 ? 24.603 -10.319 -13.370 1.00 83.38 392 LYS A C 1
ATOM 3090 O O . LYS A 1 392 ? 23.393 -10.227 -13.161 1.00 83.38 392 LYS A O 1
ATOM 3095 N N . ARG A 1 393 ? 25.187 -11.440 -13.787 1.00 82.69 393 ARG A N 1
ATOM 3096 C CA . ARG A 1 393 ? 24.510 -12.735 -13.759 1.00 82.69 393 ARG A CA 1
ATOM 3097 C C . ARG A 1 393 ? 24.033 -13.017 -12.343 1.00 82.69 393 ARG A C 1
ATOM 3099 O O . ARG A 1 393 ? 24.817 -13.066 -11.390 1.00 82.69 393 ARG A O 1
ATOM 3106 N N . LYS A 1 394 ? 22.730 -13.208 -12.202 1.00 76.00 394 LYS A N 1
ATOM 3107 C CA . LYS A 1 394 ? 22.126 -13.772 -11.000 1.00 76.00 394 LYS A CA 1
ATOM 3108 C C . LYS A 1 394 ? 21.832 -15.235 -11.310 1.00 76.00 394 LYS A C 1
ATOM 3110 O O . LYS A 1 394 ? 21.134 -15.482 -12.291 1.00 76.00 394 LYS A O 1
ATOM 3115 N N . PRO A 1 395 ? 22.332 -16.207 -10.526 1.00 70.06 395 PRO A N 1
ATOM 3116 C CA . PRO A 1 395 ? 21.930 -17.600 -10.685 1.00 70.06 395 PRO A CA 1
ATOM 3117 C C . PRO A 1 395 ? 20.402 -17.707 -10.795 1.00 70.06 395 PRO A C 1
ATOM 3119 O O . PRO A 1 395 ? 19.686 -17.243 -9.908 1.00 70.06 395 PRO A O 1
ATOM 3122 N N . GLY A 1 396 ? 19.933 -18.238 -11.932 1.00 63.69 396 GLY A N 1
ATOM 3123 C CA . GLY A 1 396 ? 18.533 -18.335 -12.377 1.00 63.69 396 GLY A CA 1
ATOM 3124 C C . GLY A 1 396 ? 17.715 -17.038 -12.449 1.00 63.69 396 GLY A C 1
ATOM 3125 O O . GLY A 1 396 ? 16.494 -17.099 -12.350 1.00 63.69 396 GLY A O 1
ATOM 3126 N N . GLY A 1 397 ? 18.359 -15.884 -12.630 1.00 65.56 397 GLY A N 1
ATOM 3127 C CA . GLY A 1 397 ? 17.691 -14.672 -13.104 1.00 65.56 397 GLY A CA 1
ATOM 3128 C C . GLY A 1 397 ? 17.374 -14.766 -14.600 1.00 65.56 397 GLY A C 1
ATOM 3129 O O . GLY A 1 397 ? 18.229 -15.189 -15.372 1.00 65.56 397 GLY A O 1
ATOM 3130 N N . VAL A 1 398 ? 16.176 -14.378 -15.032 1.00 72.19 398 VAL A N 1
ATOM 3131 C CA . VAL A 1 398 ? 15.722 -14.544 -16.419 1.00 72.19 398 VAL A CA 1
ATOM 3132 C C . VAL A 1 398 ? 16.352 -13.468 -17.284 1.00 72.19 398 VAL A C 1
ATOM 3134 O O . VAL A 1 398 ? 17.192 -13.777 -18.118 1.00 72.19 398 VAL A O 1
ATOM 3137 N N . ILE A 1 399 ? 16.063 -12.193 -17.009 1.00 81.69 399 ILE A N 1
ATOM 3138 C CA . ILE A 1 399 ? 16.592 -11.093 -17.828 1.00 81.69 399 ILE A CA 1
ATOM 3139 C C . ILE A 1 399 ? 18.097 -10.911 -17.656 1.00 81.69 399 ILE A C 1
ATOM 3141 O O . ILE A 1 399 ? 18.794 -10.645 -18.626 1.00 81.69 399 ILE A O 1
ATOM 3145 N N . SER A 1 400 ? 18.630 -11.081 -16.442 1.00 81.88 400 SER A N 1
ATOM 3146 C CA . SER A 1 400 ? 20.075 -10.919 -16.229 1.00 81.88 400 SER A CA 1
ATOM 3147 C C . SER A 1 400 ? 20.913 -11.984 -16.943 1.00 81.88 400 SER A C 1
ATOM 3149 O O . SER A 1 400 ? 21.974 -11.643 -17.450 1.00 81.88 400 SER A O 1
ATOM 3151 N N . ASN A 1 401 ? 20.459 -13.241 -17.020 1.00 82.38 401 ASN A N 1
ATOM 3152 C CA . ASN A 1 401 ? 21.166 -14.266 -17.795 1.00 82.38 401 ASN A CA 1
ATOM 3153 C C . ASN A 1 401 ? 20.839 -14.156 -19.283 1.00 82.38 401 ASN A C 1
ATOM 3155 O O . ASN A 1 401 ? 21.760 -14.191 -20.085 1.00 82.38 401 ASN A O 1
ATOM 3159 N N . TRP A 1 402 ? 19.579 -13.903 -19.652 1.00 88.56 402 TRP A N 1
ATOM 3160 C CA . TRP A 1 402 ? 19.188 -13.674 -21.044 1.00 88.56 402 TRP A CA 1
ATOM 3161 C C . TRP A 1 402 ? 19.987 -12.535 -21.680 1.00 88.56 402 TRP A C 1
ATOM 3163 O O . TRP A 1 402 ? 20.509 -12.701 -22.775 1.00 88.56 402 TRP A O 1
ATOM 3173 N N . LEU A 1 403 ? 20.187 -11.421 -20.967 1.00 90.50 403 LEU A N 1
ATOM 3174 C CA . LEU A 1 403 ? 21.036 -10.334 -21.446 1.00 90.50 403 LEU A CA 1
ATOM 3175 C C . LEU A 1 403 ? 22.465 -10.811 -21.734 1.00 90.50 403 LEU A C 1
ATOM 3177 O O . LEU A 1 403 ? 23.057 -10.421 -22.729 1.00 90.50 403 LEU A O 1
ATOM 3181 N N . HIS A 1 404 ? 23.033 -11.672 -20.893 1.00 90.94 404 HIS A N 1
ATOM 3182 C CA . HIS A 1 404 ? 24.388 -12.184 -21.118 1.00 90.94 404 HIS A CA 1
ATOM 3183 C C . HIS A 1 404 ? 24.466 -13.284 -22.183 1.00 90.94 404 HIS A C 1
ATOM 3185 O O . HIS A 1 404 ? 25.515 -13.436 -22.801 1.00 90.94 404 HIS A O 1
ATOM 3191 N N . ASP A 1 405 ? 23.407 -14.071 -22.357 1.00 91.44 405 ASP A N 1
ATOM 3192 C CA . ASP A 1 405 ? 23.406 -15.281 -23.188 1.00 91.44 405 ASP A CA 1
ATOM 3193 C C . ASP A 1 405 ? 22.830 -15.055 -24.591 1.00 91.44 405 ASP A C 1
ATOM 3195 O O . ASP A 1 405 ? 23.165 -15.795 -25.515 1.00 91.44 405 ASP A O 1
ATOM 3199 N N . LYS A 1 406 ? 21.914 -14.092 -24.734 1.00 91.25 406 LYS A N 1
ATOM 3200 C CA . LYS A 1 406 ? 21.019 -13.945 -25.892 1.00 91.25 406 LYS A CA 1
ATOM 3201 C C . LYS A 1 406 ? 20.844 -12.509 -26.378 1.00 91.25 406 LYS A C 1
ATOM 3203 O O . LYS A 1 406 ? 20.250 -12.328 -27.434 1.00 91.25 406 LYS A O 1
ATOM 3208 N N . ALA A 1 407 ? 21.305 -11.493 -25.643 1.00 89.38 407 ALA A N 1
ATOM 3209 C CA . ALA A 1 407 ? 21.207 -10.129 -26.147 1.00 89.38 407 ALA A CA 1
ATOM 3210 C C . ALA A 1 407 ? 22.113 -9.949 -27.364 1.00 89.38 407 ALA A C 1
ATOM 3212 O O . ALA A 1 407 ? 23.326 -10.153 -27.295 1.00 89.38 407 ALA A O 1
ATOM 3213 N N . GLU A 1 408 ? 21.515 -9.506 -28.459 1.00 89.69 408 GLU A N 1
ATOM 3214 C CA . GLU A 1 408 ? 22.219 -9.230 -29.701 1.00 89.69 408 GLU A CA 1
ATOM 3215 C C . GLU A 1 408 ? 22.259 -7.731 -29.961 1.00 89.69 408 GLU A C 1
ATOM 3217 O O . GLU A 1 408 ? 21.330 -6.985 -29.637 1.00 89.69 408 GLU A O 1
ATOM 3222 N N . LEU A 1 409 ? 23.356 -7.272 -30.562 1.00 86.50 409 LEU A N 1
ATOM 3223 C CA . LEU A 1 409 ? 23.449 -5.884 -30.984 1.00 86.50 409 LEU A CA 1
ATOM 3224 C C . LEU A 1 409 ? 22.311 -5.567 -31.953 1.00 86.50 409 LEU A C 1
ATOM 3226 O O . LEU A 1 409 ? 22.034 -6.300 -32.896 1.00 86.50 409 LEU A O 1
ATOM 3230 N N . GLY A 1 410 ? 21.672 -4.436 -31.713 1.00 81.81 410 GLY A N 1
ATOM 3231 C CA . GLY A 1 410 ? 20.537 -3.954 -32.467 1.00 81.81 410 GLY A CA 1
ATOM 3232 C C . GLY A 1 410 ? 19.177 -4.304 -31.877 1.00 81.81 410 GLY A C 1
ATOM 3233 O O . GLY A 1 410 ? 18.193 -3.769 -32.382 1.00 81.81 410 GLY A O 1
ATOM 3234 N N . MET A 1 411 ? 19.108 -5.108 -30.810 1.00 91.69 411 MET A N 1
ATOM 3235 C CA . MET A 1 411 ? 17.847 -5.335 -30.101 1.00 91.69 411 MET A CA 1
ATOM 3236 C C . MET A 1 411 ? 17.281 -4.026 -29.539 1.00 91.69 411 MET A C 1
ATOM 3238 O O . MET A 1 411 ? 18.032 -3.174 -29.056 1.00 91.69 411 MET A O 1
ATOM 3242 N N . GLU A 1 412 ? 15.961 -3.881 -29.567 1.00 90.94 412 GLU A N 1
ATOM 3243 C CA . GLU A 1 412 ? 15.264 -2.724 -29.008 1.00 90.94 412 GLU A CA 1
ATOM 3244 C C . GLU A 1 412 ? 14.562 -3.099 -27.706 1.00 90.94 412 GLU A C 1
ATOM 3246 O O . GLU A 1 412 ? 14.000 -4.185 -27.567 1.00 90.94 412 GLU A O 1
ATOM 3251 N N . VAL A 1 413 ? 14.626 -2.193 -26.737 1.00 91.31 413 VAL A N 1
ATOM 3252 C CA . VAL A 1 413 ? 13.941 -2.302 -25.447 1.00 91.31 413 VAL A CA 1
ATOM 3253 C C . VAL A 1 413 ? 13.318 -0.964 -25.109 1.00 91.31 413 VAL A C 1
ATOM 3255 O O . VAL A 1 413 ? 13.818 0.088 -25.514 1.00 91.31 413 VAL A O 1
ATOM 3258 N N . THR A 1 414 ? 12.253 -0.982 -24.319 1.00 88.06 414 THR A N 1
ATOM 3259 C CA . THR A 1 414 ? 11.571 0.253 -23.949 1.00 88.06 414 THR A CA 1
ATOM 3260 C C . THR A 1 414 ? 12.149 0.802 -22.654 1.00 88.06 414 THR A C 1
ATOM 3262 O O . THR A 1 414 ? 12.001 0.217 -21.587 1.00 88.06 414 THR A O 1
ATOM 3265 N N . LEU A 1 415 ? 12.786 1.963 -22.724 1.00 85.12 415 LEU A N 1
ATOM 3266 C CA . LEU A 1 415 ? 13.168 2.752 -21.562 1.00 85.12 415 LEU A CA 1
ATOM 3267 C C . LEU A 1 415 ? 11.932 3.481 -21.026 1.00 85.12 415 LEU A C 1
ATOM 3269 O O . LEU A 1 415 ? 11.379 4.362 -21.687 1.00 85.12 415 LEU A O 1
ATOM 3273 N N . THR A 1 416 ? 11.494 3.109 -19.826 1.00 78.44 416 THR A N 1
ATOM 3274 C CA . THR A 1 416 ? 10.247 3.604 -19.220 1.00 78.44 416 THR A CA 1
ATOM 3275 C C . THR A 1 416 ? 10.447 4.788 -18.286 1.00 78.44 416 THR A C 1
ATOM 3277 O O . THR A 1 416 ? 9.487 5.497 -18.004 1.00 78.44 416 THR A O 1
ATOM 3280 N N . GLY A 1 417 ? 11.676 5.041 -17.835 1.00 78.56 417 GLY A N 1
ATOM 3281 C CA . GLY A 1 417 ? 11.991 6.224 -17.041 1.00 78.56 417 GLY A CA 1
ATOM 3282 C C . GLY A 1 417 ? 13.373 6.188 -16.400 1.00 78.56 417 GLY A C 1
ATOM 3283 O O . GLY A 1 417 ? 14.006 5.131 -16.311 1.00 78.56 417 GLY A O 1
ATOM 3284 N N . ILE A 1 418 ? 13.805 7.357 -15.929 1.00 78.19 418 ILE A N 1
ATOM 3285 C CA . ILE A 1 418 ? 14.961 7.548 -15.048 1.00 78.19 418 ILE A CA 1
ATOM 3286 C C . ILE A 1 418 ? 14.439 7.893 -13.654 1.00 78.19 418 ILE A C 1
ATOM 3288 O O . ILE A 1 418 ? 13.504 8.675 -13.528 1.00 78.19 418 ILE A O 1
ATOM 3292 N N . GLY A 1 419 ? 15.024 7.314 -12.609 1.00 68.25 419 GLY A N 1
ATOM 3293 C CA . GLY A 1 419 ? 14.648 7.595 -11.227 1.00 68.25 419 GLY A CA 1
ATOM 3294 C C . GLY A 1 419 ? 15.825 7.548 -10.260 1.00 68.25 419 GLY A C 1
ATOM 3295 O O . GLY A 1 419 ? 16.943 7.183 -10.616 1.00 68.25 419 GLY A O 1
ATOM 3296 N N . GLY A 1 420 ? 15.551 7.894 -9.005 1.00 64.62 420 GLY A N 1
ATOM 3297 C CA . GLY A 1 420 ? 16.545 8.006 -7.937 1.00 64.62 420 GLY A CA 1
ATOM 3298 C C . GLY A 1 420 ? 16.873 9.464 -7.629 1.00 64.62 420 GLY A C 1
ATOM 3299 O O . GLY A 1 420 ? 17.059 10.268 -8.535 1.00 64.62 420 GLY A O 1
ATOM 3300 N N . ASP A 1 421 ? 16.946 9.799 -6.346 1.00 53.34 421 ASP A N 1
ATOM 3301 C CA . ASP A 1 421 ? 17.394 11.111 -5.891 1.00 53.34 421 ASP A CA 1
ATOM 3302 C C . ASP A 1 421 ? 18.904 11.034 -5.662 1.00 53.34 421 ASP A C 1
ATOM 3304 O O . ASP A 1 421 ? 19.371 10.324 -4.770 1.00 53.34 421 ASP A O 1
ATOM 3308 N N . CYS A 1 422 ? 19.682 11.712 -6.502 1.00 53.59 422 CYS A N 1
ATOM 3309 C CA . CYS A 1 422 ? 21.106 11.898 -6.262 1.00 53.59 422 CYS A CA 1
ATOM 3310 C C . CYS A 1 422 ? 21.407 13.384 -6.399 1.00 53.59 422 CYS A C 1
ATOM 3312 O O . CYS A 1 422 ? 21.358 13.925 -7.500 1.00 53.59 422 CYS A O 1
ATOM 3314 N N . GLU A 1 423 ? 21.670 14.055 -5.282 1.00 48.16 423 GLU A N 1
ATOM 3315 C CA . GLU A 1 423 ? 22.072 15.457 -5.311 1.00 48.16 423 GLU A CA 1
ATOM 3316 C C . GLU A 1 423 ? 23.524 15.564 -5.805 1.00 48.16 423 GLU A C 1
ATOM 3318 O O . GLU A 1 423 ? 24.377 14.773 -5.381 1.00 48.16 423 GLU A O 1
ATOM 3323 N N . PRO A 1 424 ? 23.842 16.514 -6.703 1.00 47.56 424 PRO A N 1
ATOM 3324 C CA . PRO A 1 424 ? 25.224 16.809 -7.040 1.00 47.56 424 PRO A CA 1
ATOM 3325 C C . PRO A 1 424 ? 25.955 17.265 -5.775 1.00 47.56 424 PRO A C 1
ATOM 3327 O O . PRO A 1 424 ? 25.530 18.206 -5.108 1.00 47.56 424 PRO A O 1
ATOM 3330 N N . LEU A 1 425 ? 27.067 16.611 -5.447 1.00 47.62 425 LEU A N 1
ATOM 3331 C CA . LEU A 1 425 ? 27.945 17.073 -4.376 1.00 47.62 425 LEU A CA 1
ATOM 3332 C C . LEU A 1 425 ? 28.477 18.470 -4.737 1.00 47.62 425 LEU A C 1
ATOM 3334 O O . LEU A 1 425 ? 28.895 18.704 -5.872 1.00 47.62 425 LEU A O 1
ATOM 3338 N N . ALA A 1 426 ? 28.432 19.398 -3.776 1.00 42.19 426 ALA A N 1
ATOM 3339 C CA . ALA A 1 426 ? 28.911 20.767 -3.950 1.00 42.19 426 ALA A CA 1
ATOM 3340 C C . ALA A 1 426 ? 30.370 20.806 -4.446 1.00 42.19 426 ALA A C 1
ATOM 3342 O O . ALA A 1 426 ? 31.166 19.924 -4.126 1.00 42.19 426 ALA A O 1
ATOM 3343 N N . ALA A 1 427 ? 30.723 21.856 -5.196 1.00 42.38 427 ALA A N 1
ATOM 3344 C CA . ALA A 1 427 ? 31.996 22.042 -5.908 1.00 42.38 427 ALA A CA 1
ATOM 3345 C C . ALA A 1 427 ? 33.244 22.245 -5.014 1.00 42.38 427 ALA A C 1
ATOM 3347 O O . ALA A 1 427 ? 34.238 22.828 -5.448 1.00 42.38 427 ALA A O 1
ATOM 3348 N N . THR A 1 428 ? 33.210 21.786 -3.765 1.00 37.03 428 THR A N 1
ATOM 3349 C CA . THR A 1 428 ? 34.319 21.890 -2.817 1.00 37.03 428 THR A CA 1
ATOM 3350 C C . THR A 1 428 ? 35.065 20.553 -2.781 1.00 37.03 428 THR A C 1
ATOM 3352 O O . THR A 1 428 ? 34.422 19.519 -2.586 1.00 37.03 428 THR A O 1
ATOM 3355 N N . PRO A 1 429 ? 36.400 20.517 -2.950 1.00 38.91 429 PRO A N 1
ATOM 3356 C CA . PRO A 1 429 ? 37.147 19.266 -2.892 1.00 38.91 429 PRO A CA 1
ATOM 3357 C C . PRO A 1 429 ? 37.027 18.652 -1.491 1.00 38.91 429 PRO A C 1
ATOM 3359 O O . PRO A 1 429 ? 37.556 19.182 -0.516 1.00 38.91 429 PRO A O 1
ATOM 3362 N N . MET A 1 430 ? 36.314 17.531 -1.396 1.00 38.25 430 MET A N 1
ATOM 3363 C CA . MET A 1 430 ? 36.204 16.712 -0.190 1.00 38.25 430 MET A CA 1
ATOM 3364 C C . MET A 1 430 ? 36.845 15.343 -0.433 1.00 38.25 430 MET A C 1
ATOM 3366 O O . MET A 1 430 ? 36.763 14.785 -1.528 1.00 38.25 430 MET A O 1
ATOM 3370 N N . LEU A 1 431 ? 37.489 14.792 0.598 1.00 31.36 431 LEU A N 1
ATOM 3371 C CA . LEU A 1 431 ? 37.986 13.420 0.583 1.00 31.36 431 LEU A CA 1
ATOM 3372 C C . LEU A 1 431 ? 36.801 12.467 0.787 1.00 31.36 431 LEU A C 1
ATOM 3374 O O . LEU A 1 431 ? 36.161 12.493 1.837 1.00 31.36 431 LEU A O 1
ATOM 3378 N N . PHE A 1 432 ? 36.522 11.615 -0.199 1.00 44.47 432 PHE A N 1
ATOM 3379 C CA . PHE A 1 432 ? 35.436 10.639 -0.127 1.00 44.47 432 PHE A CA 1
ATOM 3380 C C . PHE A 1 432 ? 35.974 9.220 0.062 1.00 44.47 432 PHE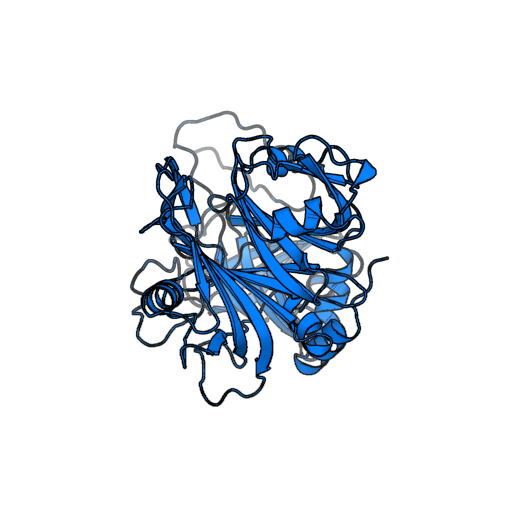 A C 1
ATOM 3382 O O . PHE A 1 432 ? 36.844 8.769 -0.682 1.00 44.47 432 PHE A O 1
ATOM 3389 N N . LEU A 1 433 ? 35.398 8.489 1.019 1.00 30.78 433 LEU A N 1
ATOM 3390 C CA . LEU A 1 433 ? 35.568 7.044 1.146 1.00 30.78 433 LEU A CA 1
ATOM 3391 C C . LEU A 1 433 ? 34.353 6.347 0.520 1.00 30.78 433 LEU A C 1
ATOM 3393 O O . LEU A 1 433 ? 33.259 6.364 1.080 1.00 30.78 433 LEU A O 1
ATOM 3397 N N . LEU A 1 434 ? 34.543 5.727 -0.644 1.00 40.12 434 LEU A N 1
ATOM 3398 C CA . LEU A 1 434 ? 33.520 4.920 -1.311 1.00 40.12 434 LEU A CA 1
ATOM 3399 C C . LEU A 1 434 ? 33.743 3.442 -0.973 1.00 40.12 434 LEU A C 1
ATOM 3401 O O . LEU A 1 434 ? 34.701 2.829 -1.440 1.00 40.12 434 LEU A O 1
ATOM 3405 N N . ILE A 1 435 ? 32.855 2.862 -0.163 1.00 35.22 435 ILE A N 1
ATOM 3406 C CA . ILE A 1 435 ? 32.907 1.443 0.221 1.00 35.22 435 ILE A CA 1
ATOM 3407 C C . ILE A 1 435 ? 31.999 0.635 -0.720 1.00 35.22 435 ILE A C 1
ATOM 3409 O O . ILE A 1 435 ? 30.826 0.965 -0.901 1.00 35.22 435 ILE A O 1
ATOM 3413 N N . ARG A 1 436 ? 32.536 -0.425 -1.344 1.00 50.53 436 ARG A N 1
ATOM 3414 C CA . ARG A 1 436 ? 31.873 -1.211 -2.404 1.00 50.53 436 ARG A CA 1
ATOM 3415 C C . ARG A 1 436 ? 31.665 -2.675 -2.008 1.00 50.53 436 ARG A C 1
ATOM 3417 O O . ARG A 1 436 ? 32.593 -3.317 -1.539 1.00 50.53 436 ARG A O 1
ATOM 3424 N N . ASN A 1 437 ? 30.500 -3.223 -2.380 1.00 34.97 437 ASN A N 1
ATOM 3425 C CA . ASN A 1 437 ? 30.248 -4.660 -2.563 1.00 34.97 437 ASN A CA 1
ATOM 3426 C C . ASN A 1 437 ? 29.459 -4.883 -3.877 1.00 34.97 437 ASN A C 1
ATOM 3428 O O . ASN A 1 437 ? 28.310 -4.464 -3.983 1.00 34.97 437 ASN A O 1
ATOM 3432 N N . GLY A 1 438 ? 30.038 -5.529 -4.903 1.00 50.41 438 GLY A N 1
ATOM 3433 C CA . GLY A 1 438 ? 29.305 -5.914 -6.133 1.00 50.41 438 GLY A CA 1
ATOM 3434 C C . GLY A 1 438 ? 29.512 -5.029 -7.380 1.00 50.41 438 GLY A C 1
ATOM 3435 O O . GLY A 1 438 ? 30.623 -4.587 -7.636 1.00 50.41 438 GLY A O 1
ATOM 3436 N N . THR A 1 439 ? 28.486 -4.832 -8.223 1.00 41.06 439 THR A N 1
ATOM 3437 C CA . THR A 1 439 ? 28.575 -4.436 -9.658 1.00 41.06 439 THR A CA 1
ATOM 3438 C C . THR A 1 439 ? 28.847 -2.976 -10.017 1.00 41.06 439 THR A C 1
ATOM 3440 O O . THR A 1 439 ? 28.940 -2.671 -11.201 1.00 41.06 439 THR A O 1
ATOM 3443 N N . ARG A 1 440 ? 28.960 -2.054 -9.062 1.00 44.47 440 ARG A N 1
ATOM 3444 C CA . ARG A 1 440 ? 29.087 -0.625 -9.396 1.00 44.47 440 ARG A CA 1
ATOM 3445 C C . ARG A 1 440 ? 30.515 -0.273 -9.836 1.00 44.47 440 ARG A C 1
ATOM 3447 O O . ARG A 1 440 ? 31.465 -0.561 -9.105 1.00 44.47 440 ARG A O 1
ATOM 3454 N N . ARG A 1 441 ? 30.650 0.327 -11.024 1.00 42.62 441 ARG A N 1
ATOM 3455 C CA . ARG A 1 441 ? 31.903 0.846 -11.597 1.00 42.62 441 ARG A CA 1
ATOM 3456 C C . ARG A 1 441 ? 32.103 2.308 -11.174 1.00 42.62 441 ARG A C 1
ATOM 3458 O O . ARG A 1 441 ? 31.133 3.045 -11.053 1.00 42.62 441 ARG A O 1
ATOM 3465 N N . ILE A 1 442 ? 33.352 2.700 -10.924 1.00 42.91 442 ILE A N 1
ATOM 3466 C CA . ILE A 1 442 ? 33.771 4.099 -10.767 1.00 42.91 442 ILE A CA 1
ATOM 3467 C C . ILE A 1 442 ? 34.841 4.312 -11.830 1.00 42.91 442 ILE A C 1
ATOM 3469 O O . ILE A 1 442 ? 35.921 3.730 -11.724 1.00 42.91 442 ILE A O 1
ATOM 3473 N N . ASP A 1 443 ? 34.550 5.106 -12.853 1.00 40.03 443 ASP A N 1
ATOM 3474 C CA . ASP A 1 443 ? 35.612 5.629 -13.705 1.00 40.03 443 ASP A CA 1
ATOM 3475 C C . ASP A 1 443 ? 36.268 6.816 -12.986 1.00 40.03 443 ASP A C 1
ATOM 3477 O O . ASP A 1 443 ? 35.596 7.581 -12.291 1.00 40.03 443 ASP A O 1
ATOM 3481 N N . ARG A 1 444 ? 37.602 6.917 -13.083 1.00 32.28 444 ARG A N 1
ATOM 3482 C CA . ARG A 1 444 ? 38.407 7.953 -12.417 1.00 32.28 444 ARG A CA 1
ATOM 3483 C C . ARG A 1 444 ? 37.769 9.328 -12.631 1.00 32.28 444 ARG A C 1
ATOM 3485 O O . ARG A 1 444 ? 37.704 9.800 -13.763 1.00 32.28 444 ARG A O 1
ATOM 3492 N N . LEU A 1 445 ? 37.381 9.988 -11.540 1.00 33.84 445 LEU A N 1
ATOM 3493 C CA . LEU A 1 445 ? 37.217 11.437 -11.534 1.00 33.84 445 LEU A CA 1
ATOM 3494 C C . LEU A 1 445 ? 38.592 12.014 -11.878 1.00 33.84 445 LEU A C 1
ATOM 3496 O O . LEU A 1 445 ? 39.519 11.936 -11.072 1.00 33.84 445 LEU A O 1
ATOM 3500 N N . ALA A 1 446 ? 38.760 12.489 -13.110 1.00 25.81 446 ALA A N 1
ATOM 3501 C CA . ALA A 1 446 ? 39.928 13.272 -13.456 1.00 25.81 446 ALA A CA 1
ATOM 3502 C C . ALA A 1 446 ? 39.875 14.534 -12.590 1.00 25.81 446 ALA A C 1
ATOM 3504 O O . ALA A 1 446 ? 38.919 15.305 -12.674 1.00 25.81 446 ALA A O 1
ATOM 3505 N N . ALA A 1 447 ? 40.863 14.690 -11.712 1.00 28.73 447 ALA A N 1
ATOM 3506 C CA . ALA A 1 447 ? 41.149 15.984 -11.124 1.00 28.73 447 ALA A CA 1
ATOM 3507 C C . ALA A 1 447 ? 41.505 16.924 -12.283 1.00 28.73 447 ALA A C 1
ATOM 3509 O O . ALA A 1 447 ? 42.416 16.609 -13.054 1.00 28.73 447 ALA A O 1
ATOM 3510 N N . ASN A 1 448 ? 40.742 18.006 -12.436 1.00 32.66 448 ASN A N 1
ATOM 3511 C CA . ASN A 1 448 ? 41.226 19.177 -13.159 1.00 32.66 448 ASN A CA 1
ATOM 3512 C C . ASN A 1 448 ? 42.240 19.907 -12.286 1.00 32.66 448 ASN A C 1
ATOM 3514 O O . ASN A 1 448 ? 41.958 20.032 -11.070 1.00 32.66 448 ASN A O 1
#

pLDDT: mean 80.47, std 18.04, range [25.81, 98.81]

Sequence (448 aa):
MVQFHEGEIAVQVKAGTRGVAEELKRGISDRLDLEFGRNEFFRDLRMVYLAAVDRYGDVWVSEASGEKGFFQAPDPNTLQVDVSNDYLLHGDPVREIFEEQSDTQVGVLAIDFDKRRRYRTNGQFLATKSTNGKVAVRVAEAFPNCPKYIQRRSIVGKRDTSGNQVLSGVQLPKEAIAMIQKADTLVFGTRNPRTGADVNLRGGNPGFVRVPSSSEIMWPEYRGNGMFNSSGNLEVDHHAGLLFIDYEGSGNILQVVGEASSDWDPQETFEGSTRAIRFRVKKFRLYTGSEPYEWKLNAFSDYNPVVAGHDQTGDRAGPFPVQVKLVKVVKESDSVSTFRFLAPRPVKFLPGQYASFDFQIAELGDFTRTWTLSETANSTTRGDVTLEISVKRKPGGVISNWLHDKAELGMEVTLTGIGGDCEPLAATPMLFLLIRNGTRRIDRLAAN